Protein AF-A0A0C2V9U1-F1 (afdb_monomer)

pLDDT: mean 79.69, std 13.79, range [31.5, 96.44]

Structure (mmCIF, N/CA/C/O backbone):
data_AF-A0A0C2V9U1-F1
#
_entry.id   AF-A0A0C2V9U1-F1
#
loop_
_atom_site.group_PDB
_atom_site.id
_atom_site.type_symbol
_atom_site.label_atom_id
_atom_site.label_alt_id
_atom_site.label_comp_id
_atom_site.label_asym_id
_atom_site.label_entity_id
_atom_site.label_seq_id
_atom_site.pdbx_PDB_ins_code
_atom_site.Cartn_x
_atom_site.Cartn_y
_atom_site.Cartn_z
_atom_site.occupancy
_atom_site.B_iso_or_equiv
_atom_site.auth_seq_id
_atom_site.auth_comp_id
_atom_site.auth_asym_id
_atom_site.auth_atom_id
_atom_site.pdbx_PDB_model_num
ATOM 1 N N . MET A 1 1 ? -14.335 -10.729 71.636 1.00 63.78 1 MET A N 1
ATOM 2 C CA . MET A 1 1 ? -13.124 -9.886 71.523 1.00 63.78 1 MET A CA 1
ATOM 3 C C . MET A 1 1 ? -11.952 -10.689 70.981 1.00 63.78 1 MET A C 1
ATOM 5 O O . MET A 1 1 ? -11.562 -10.421 69.857 1.00 63.78 1 MET A O 1
ATOM 9 N N . GLU A 1 2 ? -11.470 -11.727 71.672 1.00 66.69 2 GLU A N 1
ATOM 10 C CA . GLU A 1 2 ? -10.338 -12.546 71.188 1.00 66.69 2 GLU A CA 1
ATOM 11 C C . GLU A 1 2 ? -10.541 -13.149 69.792 1.00 66.69 2 GLU A C 1
ATOM 13 O O . GLU A 1 2 ? -9.653 -13.034 68.958 1.00 66.69 2 GLU A O 1
ATOM 18 N N . ILE A 1 3 ? -11.723 -13.701 69.491 1.00 70.56 3 ILE A N 1
ATOM 19 C CA . ILE A 1 3 ? -12.042 -14.244 68.154 1.00 70.56 3 ILE A CA 1
ATOM 20 C C . ILE A 1 3 ? -11.925 -13.166 67.065 1.00 70.56 3 ILE A C 1
ATOM 22 O O . ILE A 1 3 ? -11.426 -13.430 65.977 1.00 70.56 3 ILE A O 1
ATOM 26 N N . VAL A 1 4 ? -12.352 -11.936 67.363 1.00 66.56 4 VAL A N 1
ATOM 27 C CA . VAL A 1 4 ? -12.312 -10.810 66.417 1.00 66.56 4 VAL A CA 1
ATOM 28 C C . VAL A 1 4 ? -10.867 -10.363 66.190 1.00 66.56 4 VAL A C 1
ATOM 30 O O . VAL A 1 4 ? -10.462 -10.140 65.056 1.00 66.56 4 VAL A O 1
ATOM 33 N N . ILE A 1 5 ? -10.063 -10.312 67.254 1.00 69.25 5 ILE A N 1
ATOM 34 C CA . ILE A 1 5 ? -8.634 -9.981 67.185 1.00 69.25 5 ILE A CA 1
ATOM 35 C C . ILE A 1 5 ? -7.863 -11.061 66.408 1.00 69.25 5 ILE A C 1
ATOM 37 O O . ILE A 1 5 ? -7.047 -10.741 65.545 1.00 69.25 5 ILE A O 1
ATOM 41 N N . GLN A 1 6 ? -8.154 -12.342 66.654 1.00 74.75 6 GLN A N 1
ATOM 42 C CA . GLN A 1 6 ? -7.582 -13.458 65.896 1.00 74.75 6 GLN A CA 1
ATOM 43 C C . GLN A 1 6 ? -7.988 -13.423 64.420 1.00 74.75 6 GLN A C 1
ATOM 45 O O . GLN A 1 6 ? -7.153 -13.683 63.555 1.00 74.75 6 GLN A O 1
ATOM 50 N N . PHE A 1 7 ? -9.237 -13.055 64.126 1.00 70.56 7 PHE A N 1
ATOM 51 C CA . PHE A 1 7 ? -9.720 -12.887 62.760 1.00 70.56 7 PHE A CA 1
ATOM 52 C C . PHE A 1 7 ? -8.975 -11.763 62.030 1.00 70.56 7 PHE A C 1
ATOM 54 O O . PHE A 1 7 ? -8.457 -11.999 60.941 1.00 70.56 7 PHE A O 1
ATOM 61 N N . VAL A 1 8 ? -8.829 -10.584 62.647 1.00 69.31 8 VAL A N 1
ATOM 62 C CA . VAL A 1 8 ? -8.077 -9.459 62.062 1.00 69.31 8 VAL A CA 1
ATOM 63 C C . VAL A 1 8 ? -6.604 -9.822 61.852 1.00 69.31 8 VAL A C 1
ATOM 65 O O . VAL A 1 8 ? -6.059 -9.559 60.785 1.00 69.31 8 VAL A O 1
ATOM 68 N N . MET A 1 9 ? -5.964 -10.512 62.802 1.00 71.62 9 MET A N 1
ATOM 69 C CA . MET A 1 9 ? -4.588 -11.003 62.636 1.00 71.62 9 MET A CA 1
ATOM 70 C C . MET A 1 9 ? -4.436 -11.981 61.471 1.00 71.62 9 MET A C 1
ATOM 72 O O . MET A 1 9 ? -3.492 -11.886 60.682 1.00 71.62 9 MET A O 1
ATOM 76 N N . PHE A 1 10 ? -5.335 -12.963 61.395 1.00 76.94 10 PHE A N 1
ATOM 77 C CA . PHE A 1 10 ? -5.346 -13.940 60.316 1.00 76.94 10 PHE A CA 1
ATOM 78 C C . PHE A 1 10 ? -5.513 -13.237 58.970 1.00 76.94 10 PHE A C 1
ATOM 80 O O . PHE A 1 10 ? -4.796 -13.542 58.015 1.00 76.94 10 PHE A O 1
ATOM 87 N N . PHE A 1 11 ? -6.414 -12.261 58.913 1.00 71.94 11 PHE A N 1
ATOM 88 C CA . PHE A 1 11 ? -6.698 -11.498 57.714 1.00 71.94 11 PHE A CA 1
ATOM 89 C C . PHE A 1 11 ? -5.514 -10.627 57.294 1.00 71.94 11 PHE A C 1
ATOM 91 O O . PHE A 1 11 ? -5.097 -10.685 56.143 1.00 71.94 11 PHE A O 1
ATOM 98 N N . GLN A 1 12 ? -4.887 -9.915 58.230 1.00 72.31 12 GLN A N 1
ATOM 99 C CA . GLN A 1 12 ? -3.706 -9.090 57.978 1.00 72.31 12 GLN A CA 1
ATOM 100 C C . GLN A 1 12 ? -2.524 -9.926 57.458 1.00 72.31 12 GLN A C 1
ATOM 102 O O . GLN A 1 12 ? -1.892 -9.572 56.461 1.00 72.31 12 GLN A O 1
ATOM 107 N N . LYS A 1 13 ? -2.265 -11.094 58.068 1.00 75.69 13 LYS A N 1
ATOM 108 C CA . LYS A 1 13 ? -1.248 -12.042 57.579 1.00 75.69 13 LYS A CA 1
ATOM 109 C C . LYS A 1 13 ? -1.593 -12.598 56.198 1.00 75.69 13 LYS A C 1
ATOM 111 O O . LYS A 1 13 ? -0.715 -12.678 55.342 1.00 75.69 13 LYS A O 1
ATOM 116 N N . SER A 1 14 ? -2.856 -12.951 55.972 1.00 73.00 14 SER A N 1
ATOM 117 C CA . SER A 1 14 ? -3.330 -13.439 54.673 1.00 73.00 14 SER A CA 1
ATOM 118 C C . SER A 1 14 ? -3.201 -12.362 53.597 1.00 73.00 14 SER A C 1
ATOM 120 O O . SER A 1 14 ? -2.766 -12.655 52.490 1.00 73.00 14 SER A O 1
ATOM 122 N N . MET A 1 15 ? -3.488 -11.102 53.922 1.00 69.25 15 MET A N 1
ATOM 123 C CA . MET A 1 15 ? -3.390 -9.976 52.995 1.00 69.25 15 MET A CA 1
ATOM 124 C C . MET A 1 15 ? -1.954 -9.641 52.611 1.00 69.25 15 MET A C 1
ATOM 126 O O . MET A 1 15 ? -1.697 -9.371 51.439 1.00 69.25 15 MET A O 1
ATOM 130 N N . ASN A 1 16 ? -0.999 -9.765 53.535 1.00 72.25 16 ASN A N 1
ATOM 131 C CA . ASN A 1 16 ? 0.424 -9.636 53.207 1.00 72.25 16 ASN A CA 1
ATOM 132 C C . ASN A 1 16 ? 0.894 -10.667 52.165 1.00 72.25 16 ASN A C 1
ATOM 134 O O . ASN A 1 16 ? 1.880 -10.426 51.475 1.00 72.25 16 ASN A O 1
ATOM 138 N N . LEU A 1 17 ? 0.182 -11.789 52.018 1.00 76.44 17 LEU A N 1
ATOM 139 C CA . LEU A 1 17 ? 0.458 -12.818 51.015 1.00 76.44 17 LEU A CA 1
ATOM 140 C C . LEU A 1 17 ? -0.396 -12.636 49.749 1.00 76.44 17 LEU A C 1
ATOM 142 O O . LEU A 1 17 ? 0.111 -12.736 48.630 1.00 76.44 17 LEU A O 1
ATOM 146 N N . ILE A 1 18 ? -1.684 -12.325 49.914 1.00 79.69 18 ILE A N 1
ATOM 147 C CA . ILE A 1 18 ? -2.640 -12.160 48.815 1.00 79.69 18 ILE A CA 1
ATOM 148 C C . ILE A 1 18 ? -2.317 -10.910 47.998 1.00 79.69 18 ILE A C 1
ATOM 150 O O . ILE A 1 18 ? -2.372 -10.982 46.777 1.00 79.69 18 ILE A O 1
ATOM 154 N N . ILE A 1 19 ? -1.951 -9.783 48.616 1.00 77.75 19 ILE A N 1
ATOM 155 C CA . ILE A 1 19 ? -1.709 -8.526 47.894 1.00 77.75 19 ILE A CA 1
ATOM 156 C C . ILE A 1 19 ? -0.544 -8.661 46.892 1.00 77.75 19 ILE A C 1
ATOM 158 O O . ILE A 1 19 ? -0.760 -8.356 45.717 1.00 77.75 19 ILE A O 1
ATOM 162 N N . PRO A 1 20 ? 0.653 -9.169 47.250 1.00 80.19 20 PRO A N 1
ATOM 163 C CA . PRO A 1 20 ? 1.725 -9.394 46.276 1.00 80.19 20 PRO A CA 1
ATOM 164 C C . PRO A 1 20 ? 1.324 -10.342 45.142 1.00 80.19 20 PRO A C 1
ATOM 166 O O . PRO A 1 20 ? 1.526 -10.012 43.972 1.00 80.19 20 PRO A O 1
ATOM 169 N N . LEU A 1 21 ? 0.683 -11.473 45.471 1.00 79.25 21 LEU A N 1
ATOM 170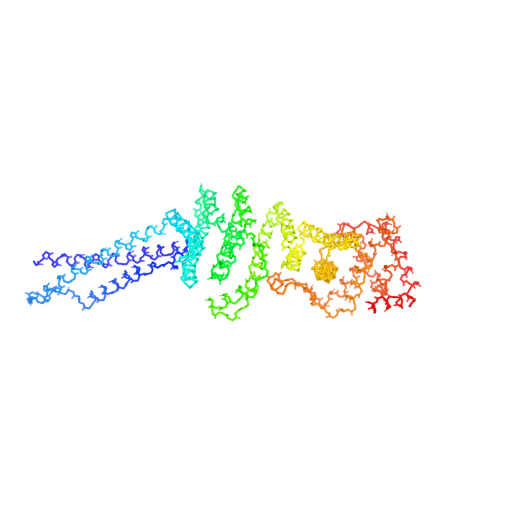 C CA . LEU A 1 21 ? 0.164 -12.419 44.477 1.00 79.25 21 LEU A CA 1
ATOM 171 C C . LEU A 1 21 ? -0.839 -11.729 43.543 1.00 79.25 21 LEU A C 1
ATOM 173 O O . LEU A 1 21 ? -0.825 -11.930 42.327 1.00 79.25 21 LEU A O 1
ATOM 177 N N . SER A 1 22 ? -1.678 -10.868 44.117 1.00 79.38 22 SER A N 1
ATOM 178 C CA . SER A 1 22 ? -2.694 -10.131 43.394 1.00 79.38 22 SER A CA 1
ATOM 179 C C . SER A 1 22 ? -2.053 -9.192 42.358 1.00 79.38 22 SER A C 1
ATOM 181 O O . SER A 1 22 ? -2.390 -9.228 41.169 1.00 79.38 22 SER A O 1
ATOM 183 N N . PHE A 1 23 ? -1.016 -8.452 42.760 1.00 79.44 23 PHE A N 1
ATOM 184 C CA . PHE A 1 23 ? -0.235 -7.614 41.858 1.00 79.44 23 PHE A CA 1
ATOM 185 C C . PHE A 1 23 ? 0.485 -8.426 40.780 1.00 79.44 23 PHE A C 1
ATOM 187 O O . PHE A 1 23 ? 0.532 -7.978 39.636 1.00 79.44 23 PHE A O 1
ATOM 194 N N . THR A 1 24 ? 0.998 -9.622 41.088 1.00 83.12 24 THR A N 1
ATOM 195 C CA . THR A 1 24 ? 1.617 -10.503 40.082 1.00 83.12 24 THR A CA 1
ATOM 196 C C . THR A 1 24 ? 0.610 -10.957 39.027 1.00 83.12 24 THR A C 1
ATOM 198 O O . THR A 1 24 ? 0.880 -10.824 37.834 1.00 83.12 24 THR A O 1
ATOM 201 N N . ILE A 1 25 ? -0.570 -11.438 39.438 1.00 78.88 25 ILE A N 1
ATOM 202 C CA . ILE A 1 25 ? -1.633 -11.846 38.503 1.00 78.88 25 ILE A CA 1
ATOM 203 C C . ILE A 1 25 ? -2.106 -10.640 37.687 1.00 78.88 25 ILE A C 1
ATOM 205 O O . ILE A 1 25 ? -2.323 -10.755 36.481 1.00 78.88 25 ILE A O 1
ATOM 209 N N . TYR A 1 26 ? -2.229 -9.472 38.322 1.00 79.06 26 TYR A N 1
ATOM 210 C CA . TYR A 1 26 ? -2.585 -8.232 37.643 1.00 79.06 26 TYR A CA 1
ATOM 211 C C . TYR A 1 26 ? -1.542 -7.838 36.592 1.00 79.06 26 TYR A C 1
ATOM 213 O O . TYR A 1 26 ? -1.910 -7.567 35.456 1.00 79.06 26 TYR A O 1
ATOM 221 N N . LEU A 1 27 ? -0.249 -7.851 36.931 1.00 81.25 27 LEU A N 1
ATOM 222 C CA . LEU A 1 27 ? 0.852 -7.556 36.006 1.00 81.25 27 LEU A CA 1
ATOM 223 C C . LEU A 1 27 ? 0.894 -8.541 34.839 1.00 81.25 27 LEU A C 1
ATOM 225 O O . LEU A 1 27 ? 1.052 -8.122 33.692 1.00 81.25 27 LEU A O 1
ATOM 229 N N . PHE A 1 28 ? 0.727 -9.833 35.122 1.00 82.62 28 PHE A N 1
ATOM 230 C CA . PHE A 1 28 ? 0.660 -10.867 34.096 1.00 82.62 28 PHE A CA 1
ATOM 231 C C . PHE A 1 28 ? -0.512 -10.620 33.146 1.00 82.62 28 PHE A C 1
ATOM 233 O O . PHE A 1 28 ? -0.322 -10.524 31.938 1.00 82.62 28 PHE A O 1
ATOM 240 N N . ALA A 1 29 ? -1.716 -10.436 33.682 1.00 77.88 29 ALA A N 1
ATOM 241 C CA . ALA A 1 29 ? -2.892 -10.198 32.865 1.00 77.88 29 ALA A CA 1
ATOM 242 C C . ALA A 1 29 ? -2.839 -8.861 32.124 1.00 77.88 29 ALA A C 1
ATOM 244 O O . ALA A 1 29 ? -3.284 -8.786 30.987 1.00 77.88 29 ALA A O 1
ATOM 245 N N . TYR A 1 30 ? -2.264 -7.819 32.723 1.00 78.94 30 TYR A N 1
ATOM 246 C CA . TYR A 1 30 ? -2.006 -6.548 32.055 1.00 78.94 30 TYR A CA 1
ATOM 247 C C . TYR A 1 30 ? -1.065 -6.739 30.859 1.00 78.94 30 TYR A C 1
ATOM 249 O O . TYR A 1 30 ? -1.326 -6.210 29.777 1.00 78.94 30 TYR A O 1
ATOM 257 N N . LYS A 1 31 ? 0.005 -7.526 31.033 1.00 82.69 31 LYS A N 1
ATOM 258 C CA . LYS A 1 31 ? 0.944 -7.869 29.961 1.00 82.69 31 LYS A CA 1
ATOM 259 C C . LYS A 1 31 ? 0.257 -8.673 28.855 1.00 82.69 31 LYS A C 1
ATOM 261 O O . LYS A 1 31 ? 0.364 -8.291 27.696 1.00 82.69 31 LYS A O 1
ATOM 266 N N . GLU A 1 32 ? -0.507 -9.706 29.202 1.00 81.00 32 GLU A N 1
ATOM 267 C CA . GLU A 1 32 ? -1.259 -10.503 28.223 1.00 81.00 32 GLU A CA 1
ATOM 268 C C . GLU A 1 32 ? -2.327 -9.673 27.498 1.00 81.00 32 GLU A C 1
ATOM 270 O O . GLU A 1 32 ? -2.452 -9.746 26.282 1.00 81.00 32 GLU A O 1
ATOM 275 N N . GLN A 1 33 ? -3.062 -8.804 28.195 1.00 79.25 33 GLN A N 1
ATOM 276 C CA . GLN A 1 33 ? -4.036 -7.908 27.561 1.00 79.25 33 GLN A CA 1
ATOM 277 C C . GLN A 1 33 ? -3.377 -6.928 26.596 1.00 79.25 33 GLN A C 1
ATOM 279 O O . GLN A 1 33 ? -3.909 -6.681 25.513 1.00 79.25 33 GLN A O 1
ATOM 284 N N . LYS A 1 34 ? -2.218 -6.379 26.970 1.00 80.38 34 LYS A N 1
ATOM 285 C CA . LYS A 1 34 ? -1.423 -5.513 26.098 1.00 80.38 34 LYS A CA 1
ATOM 286 C C . LYS A 1 34 ? -0.965 -6.254 24.84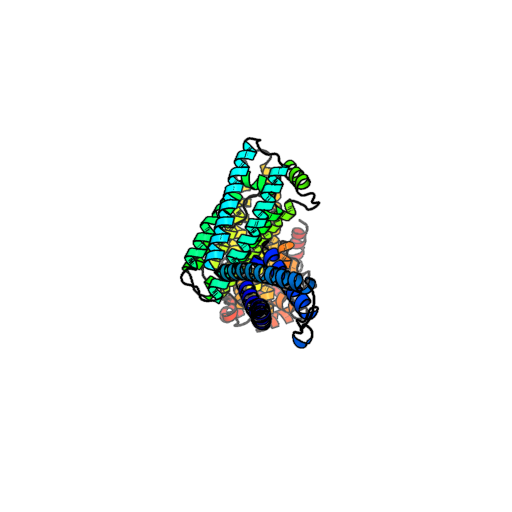4 1.00 80.38 34 LYS A C 1
ATOM 288 O O . LYS A 1 34 ? -1.008 -5.668 23.763 1.00 80.38 34 LYS A O 1
ATOM 293 N N . ASP A 1 35 ? -0.583 -7.517 24.992 1.00 78.75 35 ASP A N 1
ATOM 294 C CA . ASP A 1 35 ? -0.172 -8.383 23.889 1.00 78.75 35 ASP A CA 1
ATOM 295 C C . ASP A 1 35 ? -1.348 -8.810 22.992 1.00 78.75 35 ASP A C 1
ATOM 297 O O . ASP A 1 35 ? -1.164 -8.968 21.785 1.00 78.75 35 ASP A O 1
ATOM 301 N N . ILE A 1 36 ? -2.553 -8.970 23.552 1.00 79.31 36 ILE A N 1
ATOM 302 C CA . ILE A 1 36 ? -3.771 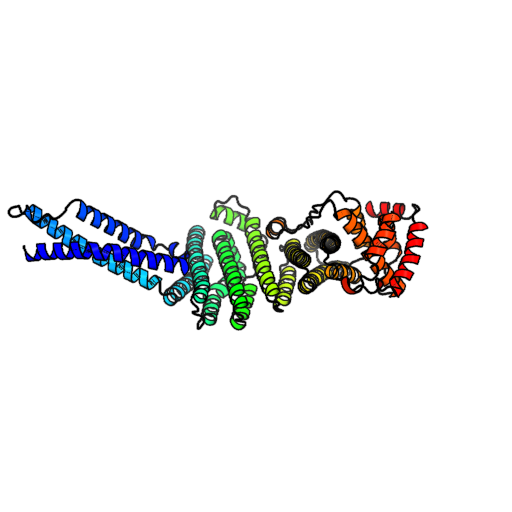-9.338 22.814 1.00 79.31 36 ILE A CA 1
ATOM 303 C C . ILE A 1 36 ? -4.352 -8.134 22.063 1.00 79.31 36 ILE A C 1
ATOM 305 O O . ILE A 1 36 ? -4.611 -8.228 20.862 1.00 79.31 36 ILE A O 1
ATOM 309 N N . ALA A 1 37 ? -4.606 -7.027 22.767 1.00 77.81 37 ALA A N 1
ATOM 310 C CA . ALA A 1 37 ? -5.172 -5.805 22.205 1.00 77.81 37 ALA A CA 1
ATOM 311 C C . ALA A 1 37 ? -4.928 -4.589 23.112 1.00 77.81 37 ALA A C 1
ATOM 313 O O . ALA A 1 37 ? -5.739 -4.255 23.979 1.00 77.81 37 ALA A O 1
ATOM 314 N N . TYR A 1 38 ? -3.842 -3.857 22.858 1.00 77.38 38 TYR A N 1
ATOM 315 C CA . TYR A 1 38 ? -3.525 -2.614 23.567 1.00 77.38 38 TYR A CA 1
ATOM 316 C C . TYR A 1 38 ? -4.658 -1.571 23.521 1.00 77.38 38 TYR A C 1
ATOM 318 O O . TYR A 1 38 ? -4.846 -0.809 24.471 1.00 77.38 38 TYR A O 1
ATOM 326 N N . SER A 1 39 ? -5.465 -1.540 22.458 1.00 76.50 39 SER A N 1
ATOM 327 C CA . SER A 1 39 ? -6.577 -0.589 22.349 1.00 76.50 39 SER A CA 1
ATOM 328 C C . SER A 1 39 ? -7.710 -0.850 23.352 1.00 76.50 39 SER A C 1
ATOM 330 O O . SER A 1 39 ? -8.517 0.054 23.573 1.00 76.50 39 SER A O 1
ATOM 332 N N . LEU A 1 40 ? -7.742 -2.005 24.038 1.00 75.06 40 LEU A N 1
ATOM 333 C CA . LEU A 1 40 ? -8.656 -2.245 25.166 1.00 75.06 40 LEU A CA 1
ATOM 334 C C . LEU A 1 40 ? -8.456 -1.215 26.287 1.00 75.06 40 LEU A C 1
ATOM 336 O O . LEU A 1 40 ? -9.429 -0.784 26.904 1.00 75.06 40 LEU A O 1
ATOM 340 N N . PHE A 1 41 ? -7.224 -0.736 26.492 1.00 66.25 41 PHE A N 1
ATOM 341 C CA . PHE A 1 41 ? -6.931 0.294 27.491 1.00 66.25 41 PHE A CA 1
ATOM 342 C C . PHE A 1 41 ? -7.514 1.665 27.132 1.00 66.25 41 PHE A C 1
ATOM 344 O O . PHE A 1 41 ? -7.730 2.485 28.013 1.00 66.25 41 PHE A O 1
ATOM 351 N N . LYS A 1 42 ? -7.852 1.928 25.863 1.00 66.75 42 LYS A N 1
ATOM 352 C CA . LYS A 1 42 ? -8.522 3.183 25.478 1.00 66.75 42 LYS A CA 1
ATOM 353 C C . LYS A 1 42 ? -9.986 3.239 25.946 1.00 66.75 42 LYS A C 1
ATOM 355 O O . LYS A 1 42 ? -10.606 4.302 25.883 1.00 66.75 42 LYS A O 1
ATOM 360 N N . GLN A 1 43 ? -10.566 2.119 26.387 1.00 68.25 43 GLN A N 1
ATOM 361 C CA . GLN A 1 43 ? -11.918 2.080 26.949 1.00 68.25 43 GLN A CA 1
ATOM 362 C C . GLN A 1 43 ? -11.920 2.592 28.404 1.00 68.25 43 GLN A C 1
ATOM 364 O O . GLN A 1 43 ? -10.898 2.575 29.083 1.00 68.25 43 GLN A O 1
ATOM 369 N N . LYS A 1 44 ? -13.076 3.049 28.918 1.00 59.75 44 LYS A N 1
ATOM 370 C CA . LYS A 1 44 ? -13.247 3.646 30.272 1.00 59.75 44 LYS A CA 1
ATOM 371 C C . LYS A 1 44 ? -13.026 2.668 31.452 1.00 59.75 44 LYS A C 1
ATOM 373 O O . LYS A 1 44 ? -13.583 2.844 32.530 1.00 59.75 44 LYS A O 1
ATOM 378 N N . ILE A 1 45 ? -12.215 1.636 31.265 1.00 59.59 45 ILE A N 1
ATOM 379 C CA . ILE A 1 45 ? -11.974 0.537 32.203 1.00 59.59 45 ILE A CA 1
ATOM 380 C C . ILE A 1 45 ? -10.945 0.938 33.285 1.00 59.59 45 ILE A C 1
ATOM 382 O O . ILE A 1 45 ? -10.855 0.306 34.335 1.00 59.59 45 ILE A O 1
ATOM 386 N N . HIS A 1 46 ? -10.238 2.060 33.102 1.00 63.38 46 HIS A N 1
ATOM 387 C CA . HIS A 1 46 ? -9.247 2.563 34.056 1.00 63.38 46 HIS A CA 1
ATOM 388 C C . HIS A 1 46 ? -9.772 2.781 35.480 1.00 63.38 46 HIS A C 1
ATOM 390 O O . HIS A 1 46 ? -8.989 2.621 36.409 1.00 63.38 46 HIS A O 1
ATOM 396 N N . ILE A 1 47 ? -11.056 3.104 35.677 1.00 69.50 47 ILE A N 1
ATOM 397 C CA . ILE A 1 47 ? -11.610 3.464 36.998 1.00 69.50 47 ILE A CA 1
ATOM 398 C C . ILE A 1 47 ? -11.602 2.274 37.969 1.00 69.50 47 ILE A C 1
ATOM 400 O O . ILE A 1 47 ? -11.244 2.437 39.130 1.00 69.50 47 ILE A O 1
ATOM 404 N N . LEU A 1 48 ? -11.940 1.068 37.503 1.00 73.19 48 LEU A N 1
ATOM 405 C CA . LEU A 1 48 ? -11.946 -0.130 38.353 1.00 73.19 48 LEU A CA 1
ATOM 406 C C . LEU A 1 48 ? -10.530 -0.516 38.795 1.00 73.19 48 LEU A C 1
ATOM 408 O O . LEU A 1 48 ? -10.316 -0.838 39.960 1.00 73.19 48 LEU A O 1
ATOM 412 N N . TYR A 1 49 ? -9.555 -0.437 37.885 1.00 74.00 49 TYR A N 1
ATOM 413 C CA . TYR A 1 49 ? -8.166 -0.782 38.191 1.00 74.00 49 TYR A CA 1
ATOM 414 C C . TYR A 1 49 ? -7.463 0.287 39.026 1.00 74.00 49 TYR A C 1
ATOM 416 O O . TYR A 1 49 ? -6.778 -0.050 39.985 1.00 74.00 49 TYR A O 1
ATOM 424 N N . THR A 1 50 ? -7.665 1.572 38.714 1.00 75.69 50 THR A N 1
ATOM 425 C CA . THR A 1 50 ? -7.159 2.663 39.565 1.00 75.69 50 THR A CA 1
ATOM 426 C C . THR A 1 50 ? -7.796 2.624 40.945 1.00 75.69 50 THR A C 1
ATOM 428 O O . THR A 1 50 ? -7.077 2.768 41.926 1.00 75.69 50 THR A O 1
ATOM 431 N N . GLY A 1 51 ? -9.097 2.334 41.038 1.00 76.56 51 GLY A N 1
ATOM 432 C CA . GLY A 1 51 ? -9.781 2.096 42.307 1.00 76.56 51 GLY A CA 1
ATOM 433 C C . GLY A 1 51 ? -9.168 0.935 43.090 1.00 76.56 51 GLY A C 1
ATOM 434 O O . GLY A 1 51 ? -8.824 1.107 44.253 1.00 76.56 51 GLY A O 1
ATOM 435 N N . PHE A 1 52 ? -8.946 -0.217 42.450 1.00 80.44 52 PHE A N 1
ATOM 436 C CA . PHE A 1 52 ? -8.297 -1.365 43.089 1.00 80.44 52 PHE A CA 1
ATOM 437 C C . PHE A 1 52 ? -6.885 -1.033 43.599 1.00 80.44 52 PHE A C 1
ATOM 439 O O . PHE A 1 52 ? -6.565 -1.345 44.745 1.00 80.44 52 PHE A O 1
ATOM 446 N N . VAL A 1 53 ? -6.055 -0.362 42.793 1.00 81.12 53 VAL A N 1
ATOM 447 C CA . VAL A 1 53 ? -4.688 0.023 43.187 1.00 81.12 53 VAL A CA 1
ATOM 448 C C . VAL A 1 53 ? -4.701 1.046 44.324 1.00 81.12 53 VAL A C 1
ATOM 450 O O . VAL A 1 53 ? -3.981 0.862 45.302 1.00 81.12 53 VAL A O 1
ATOM 453 N N . LEU A 1 54 ? -5.534 2.089 44.236 1.00 81.62 54 LEU A N 1
ATOM 454 C CA . LEU A 1 54 ? -5.654 3.120 45.273 1.00 81.62 54 LEU A CA 1
ATOM 455 C C . LEU A 1 54 ? -6.127 2.531 46.600 1.00 81.62 54 LEU A C 1
ATOM 457 O O . LEU A 1 54 ? -5.559 2.842 47.640 1.00 81.62 54 LEU A O 1
ATOM 461 N N . ILE A 1 55 ? -7.131 1.656 46.564 1.00 78.88 55 ILE A N 1
ATOM 462 C CA . ILE A 1 55 ? -7.695 1.044 47.770 1.00 78.88 55 ILE A CA 1
ATOM 463 C C . ILE A 1 55 ? -6.712 0.026 48.360 1.00 78.88 55 ILE A C 1
ATOM 465 O O . ILE A 1 55 ? -6.574 -0.035 49.575 1.00 78.88 55 ILE A O 1
ATOM 469 N N . SER A 1 56 ? -5.946 -0.688 47.528 1.00 81.19 56 SER A N 1
ATOM 470 C CA . SER A 1 56 ? -4.856 -1.562 47.993 1.00 81.19 56 SER A CA 1
ATOM 471 C C . SER A 1 56 ? -3.700 -0.783 48.629 1.00 81.19 56 SER A C 1
ATOM 473 O O . SER A 1 56 ? -3.162 -1.211 49.647 1.00 81.19 56 SER A O 1
ATOM 475 N N . LEU A 1 57 ? -3.325 0.370 48.063 1.00 81.31 57 LEU A N 1
ATOM 476 C CA . LEU A 1 57 ? -2.307 1.259 48.636 1.00 81.31 57 LEU A CA 1
ATOM 477 C C . LEU A 1 57 ? -2.773 1.862 49.959 1.00 81.31 57 LEU A C 1
ATOM 479 O O . LEU A 1 57 ? -2.040 1.809 50.940 1.00 81.31 57 LEU A O 1
ATOM 483 N N . LEU A 1 58 ? -4.001 2.384 49.999 1.00 79.00 58 LEU A N 1
ATOM 484 C CA . LEU A 1 58 ? -4.604 2.933 51.211 1.00 79.00 58 LEU A CA 1
ATOM 485 C C . LEU A 1 58 ? -4.655 1.863 52.308 1.00 79.00 58 LEU A C 1
ATOM 487 O O . LEU A 1 58 ? -4.245 2.108 53.441 1.00 79.00 58 LEU A O 1
ATOM 491 N N . PHE A 1 59 ? -5.044 0.643 51.947 1.00 75.88 59 PHE A N 1
ATOM 492 C CA . PHE A 1 59 ? -5.045 -0.494 52.855 1.00 75.88 59 PHE A CA 1
ATOM 493 C C . PHE A 1 59 ? -3.648 -0.837 53.398 1.00 75.88 59 PHE A C 1
ATOM 495 O O . PHE A 1 59 ? -3.483 -1.010 54.606 1.00 75.88 59 PHE A O 1
ATOM 502 N N . LEU A 1 60 ? -2.622 -0.879 52.542 1.00 76.62 60 LEU A N 1
ATOM 503 C CA . LEU A 1 60 ? -1.231 -1.069 52.969 1.00 76.62 60 LEU A CA 1
ATOM 504 C C . LEU A 1 60 ? -0.769 0.048 53.911 1.00 76.62 60 LEU A C 1
ATOM 506 O O . LEU A 1 60 ? -0.168 -0.238 54.942 1.00 76.62 60 LEU A O 1
ATOM 510 N N . THR A 1 61 ? -1.085 1.310 53.604 1.00 79.38 61 THR A N 1
ATOM 511 C CA . THR A 1 61 ? -0.702 2.441 54.463 1.00 79.38 61 THR A CA 1
ATOM 512 C C . THR A 1 61 ? -1.359 2.376 55.837 1.00 79.38 61 THR A C 1
ATOM 514 O O . THR A 1 61 ? -0.673 2.591 56.830 1.00 79.38 61 THR A O 1
ATOM 517 N N . ILE A 1 62 ? -2.643 2.004 55.923 1.00 74.88 62 ILE A N 1
ATOM 518 C CA . ILE A 1 62 ? -3.330 1.820 57.210 1.00 74.88 62 ILE A CA 1
ATOM 519 C C . ILE A 1 62 ? -2.653 0.712 58.019 1.00 74.88 62 ILE A C 1
ATOM 521 O O . ILE A 1 62 ? -2.379 0.907 59.198 1.00 74.88 62 ILE A O 1
ATOM 525 N N . ASN A 1 63 ? -2.317 -0.414 57.385 1.00 71.12 63 ASN A N 1
ATOM 526 C CA . ASN A 1 63 ? -1.649 -1.528 58.060 1.00 71.12 63 ASN A CA 1
ATOM 527 C C . ASN A 1 63 ? -0.232 -1.194 58.551 1.00 71.12 63 ASN A C 1
ATOM 529 O O . ASN A 1 63 ? 0.197 -1.734 59.566 1.00 71.12 63 ASN A O 1
ATOM 533 N N . ILE A 1 64 ? 0.493 -0.320 57.844 1.00 76.19 64 ILE A N 1
ATOM 534 C CA . ILE A 1 64 ? 1.833 0.134 58.247 1.00 76.19 64 ILE A CA 1
ATOM 535 C C . ILE A 1 64 ? 1.752 1.170 59.376 1.00 76.19 64 ILE A C 1
ATOM 537 O O . ILE A 1 64 ? 2.564 1.124 60.295 1.00 76.19 64 ILE A O 1
ATOM 541 N N . ILE A 1 65 ? 0.801 2.109 59.306 1.00 74.75 65 ILE A N 1
ATOM 542 C CA . ILE A 1 65 ? 0.658 3.212 60.275 1.00 74.75 65 ILE A CA 1
ATOM 543 C C . ILE A 1 65 ? 0.043 2.726 61.592 1.00 74.75 65 ILE A C 1
ATOM 545 O O . ILE A 1 65 ? 0.425 3.203 62.658 1.00 74.75 65 ILE A O 1
ATOM 549 N N . PHE A 1 66 ? -0.875 1.761 61.527 1.00 70.69 66 PHE A N 1
ATOM 550 C CA . PHE A 1 66 ? -1.532 1.165 62.688 1.00 70.69 66 PHE A CA 1
ATOM 551 C C . PHE A 1 66 ? -1.136 -0.310 62.834 1.00 70.69 66 PHE A C 1
ATOM 553 O O . PHE A 1 66 ? -1.977 -1.195 62.651 1.00 70.69 66 PHE A O 1
ATOM 560 N N . PRO A 1 67 ? 0.135 -0.616 63.159 1.00 65.88 67 PRO A N 1
ATOM 561 C CA . PRO A 1 67 ? 0.521 -1.983 63.449 1.00 65.88 67 PRO A CA 1
ATOM 562 C C . PRO A 1 67 ? -0.208 -2.415 64.724 1.00 65.88 67 PRO A C 1
ATOM 564 O O . PRO A 1 67 ? -0.011 -1.841 65.797 1.00 65.88 67 PRO A O 1
ATOM 567 N N . ILE A 1 68 ? -1.083 -3.413 64.608 1.00 62.31 68 ILE A N 1
ATOM 568 C CA . ILE A 1 68 ? -1.796 -3.991 65.749 1.00 62.31 68 ILE A CA 1
ATOM 569 C C . ILE A 1 68 ? -0.760 -4.731 66.601 1.00 62.31 68 ILE A C 1
ATOM 571 O O . ILE A 1 68 ? -0.433 -5.889 66.345 1.00 62.31 68 ILE A O 1
ATOM 575 N N . ASN A 1 69 ? -0.193 -4.037 67.587 1.00 57.69 69 ASN A N 1
ATOM 576 C CA . ASN A 1 69 ? 0.808 -4.595 68.485 1.00 57.69 69 ASN A CA 1
ATOM 577 C C . ASN A 1 69 ? 0.104 -5.144 69.733 1.00 57.69 69 ASN A C 1
ATOM 579 O O . ASN A 1 69 ? -0.324 -4.404 70.615 1.00 57.69 69 ASN A O 1
ATOM 583 N N . ILE A 1 70 ? -0.077 -6.462 69.764 1.00 53.34 70 ILE A N 1
ATOM 584 C CA . ILE A 1 70 ? -0.961 -7.157 70.716 1.00 53.34 70 ILE A CA 1
ATOM 585 C C . ILE A 1 70 ? -0.366 -7.214 72.126 1.00 53.34 70 ILE A C 1
ATOM 587 O O . ILE A 1 70 ? -1.100 -7.316 73.108 1.00 53.34 70 ILE A O 1
ATOM 591 N N . GLU A 1 71 ? 0.953 -7.087 72.254 1.00 52.25 71 GLU A N 1
ATOM 592 C CA . GLU A 1 71 ? 1.620 -7.182 73.553 1.00 52.25 71 GLU A CA 1
ATOM 593 C C . GLU A 1 71 ? 1.378 -5.965 74.461 1.00 52.25 71 GLU A C 1
ATOM 595 O O . GLU A 1 71 ? 1.483 -6.102 75.678 1.00 52.25 71 GLU A O 1
ATOM 600 N N . SER A 1 72 ? 0.964 -4.808 73.924 1.00 49.94 72 SER A N 1
ATOM 601 C CA . SER A 1 72 ? 0.725 -3.592 74.721 1.00 49.94 72 SER A CA 1
ATOM 602 C C . SER A 1 72 ? -0.745 -3.320 75.077 1.00 49.94 72 SER A C 1
ATOM 604 O O . SER A 1 72 ? -1.019 -2.391 75.834 1.00 49.94 72 SER A O 1
ATOM 606 N N . GLN A 1 73 ? -1.703 -4.125 74.598 1.00 51.62 73 GLN A N 1
ATOM 607 C CA . GLN A 1 73 ? -3.146 -3.844 74.732 1.00 51.62 73 GLN A CA 1
ATOM 608 C C . GLN A 1 73 ? -3.900 -4.763 75.708 1.00 51.62 73 GLN A C 1
ATOM 610 O O . GLN A 1 73 ? -5.111 -4.946 75.592 1.00 51.62 73 GLN A O 1
ATOM 615 N N . LYS A 1 74 ? -3.234 -5.293 76.744 1.00 48.62 74 LYS A N 1
ATOM 616 C CA . LYS A 1 74 ? -3.936 -5.976 77.855 1.00 48.62 74 LYS A CA 1
ATOM 617 C C . LYS A 1 74 ? -4.820 -5.049 78.706 1.00 48.62 74 LYS A C 1
ATOM 619 O O . LYS A 1 74 ? -5.554 -5.533 79.561 1.00 48.62 74 LYS A O 1
ATOM 624 N N . GLY A 1 75 ? -4.831 -3.746 78.432 1.00 58.09 75 GLY A N 1
ATOM 625 C CA . GLY A 1 75 ? -5.883 -2.854 78.906 1.00 58.09 75 GLY A CA 1
ATOM 626 C C . GLY A 1 75 ? -5.988 -1.609 78.040 1.00 58.09 75 GLY A C 1
ATOM 627 O O . GLY A 1 75 ? -5.137 -0.743 78.151 1.00 58.09 75 GLY A O 1
ATOM 628 N N . THR A 1 76 ? -7.001 -1.503 77.177 1.00 48.84 76 THR A N 1
ATOM 629 C CA . THR A 1 76 ? -7.463 -0.206 76.640 1.00 48.84 76 THR A CA 1
ATOM 630 C C . THR A 1 76 ? -8.856 -0.287 75.996 1.00 48.84 76 THR A C 1
ATOM 632 O O . THR A 1 76 ? -9.082 -1.024 75.042 1.00 48.84 76 THR A O 1
ATOM 635 N N . ASN A 1 77 ? -9.757 0.530 76.554 1.00 58.91 77 ASN A N 1
ATOM 636 C CA . ASN A 1 77 ? -10.742 1.450 75.959 1.00 58.91 77 ASN A CA 1
ATOM 637 C C . ASN A 1 77 ? -11.533 1.075 74.687 1.00 58.91 77 ASN A C 1
ATOM 639 O O . ASN A 1 77 ? -10.986 0.632 73.682 1.00 58.91 77 ASN A O 1
ATOM 643 N N . ASN A 1 78 ? -12.821 1.452 74.698 1.00 56.38 78 ASN A N 1
ATOM 644 C CA . ASN A 1 78 ? -13.791 1.378 73.589 1.00 56.38 78 ASN A CA 1
ATOM 645 C C . ASN A 1 78 ? -13.294 1.939 72.236 1.00 56.38 78 ASN A C 1
ATOM 647 O O . ASN A 1 78 ? -13.801 1.536 71.192 1.00 56.38 78 ASN A O 1
ATOM 651 N N . GLU A 1 79 ? -12.305 2.838 72.224 1.00 56.78 79 GLU A N 1
ATOM 652 C CA . GLU A 1 79 ? -11.726 3.408 70.995 1.00 56.78 79 GLU A CA 1
ATOM 653 C C . GLU A 1 79 ? -11.000 2.360 70.131 1.00 56.78 79 GLU A C 1
ATOM 655 O O . GLU A 1 79 ? -11.057 2.429 68.902 1.00 56.78 79 GLU A O 1
ATOM 660 N N . SER A 1 80 ? -10.399 1.335 70.749 1.00 65.44 80 SER A N 1
ATOM 661 C CA . SER A 1 80 ? -9.752 0.223 70.033 1.00 65.44 80 SER A CA 1
ATOM 662 C C . SER A 1 80 ? -10.769 -0.655 69.287 1.00 65.44 80 SER A C 1
ATOM 664 O O . SER A 1 80 ? -10.487 -1.170 68.204 1.00 65.44 80 SER A O 1
ATOM 666 N N . PHE A 1 81 ? -11.992 -0.763 69.817 1.00 69.00 81 PHE A N 1
ATOM 667 C CA . PHE A 1 81 ? -13.061 -1.582 69.249 1.00 69.00 81 PHE A CA 1
ATOM 668 C C . PHE A 1 81 ? -13.659 -0.967 67.976 1.00 69.00 81 PHE A C 1
ATOM 670 O O . PHE A 1 81 ? -13.874 -1.676 66.991 1.00 69.00 81 PHE A O 1
ATOM 677 N N . CYS A 1 82 ? -13.865 0.355 67.953 1.00 73.00 82 CYS A N 1
ATOM 678 C CA . CYS A 1 82 ? -14.303 1.063 66.746 1.00 73.00 82 CYS A CA 1
ATOM 679 C C . CYS A 1 82 ? -13.294 0.910 65.599 1.00 73.00 82 CYS A C 1
ATOM 681 O O . CYS A 1 82 ? -13.693 0.684 64.458 1.00 73.00 82 CYS A O 1
ATOM 683 N N . LEU A 1 83 ? -11.994 0.977 65.899 1.00 72.94 83 LEU A N 1
ATOM 684 C CA . LEU A 1 83 ? -10.927 0.846 64.905 1.00 72.94 83 LEU A CA 1
ATOM 685 C C . LEU A 1 83 ? -10.904 -0.567 64.293 1.00 72.94 83 LEU A C 1
ATOM 687 O O . LEU A 1 83 ? -10.838 -0.708 63.073 1.00 72.94 83 LEU A O 1
ATOM 691 N N . ILE A 1 84 ? -11.080 -1.606 65.118 1.00 73.12 84 ILE A N 1
ATOM 692 C CA . ILE A 1 84 ? -11.215 -3.003 64.673 1.00 73.12 84 ILE A CA 1
ATOM 693 C C . ILE A 1 84 ? -12.417 -3.184 63.732 1.00 73.12 84 ILE A C 1
ATOM 695 O O . ILE A 1 84 ? -12.284 -3.811 62.681 1.00 73.12 84 ILE A O 1
ATOM 699 N N . ILE A 1 85 ? -13.582 -2.616 64.067 1.00 78.12 85 ILE A N 1
ATOM 700 C CA . ILE A 1 85 ? -14.775 -2.689 63.204 1.00 78.12 85 ILE A CA 1
ATOM 701 C C . ILE A 1 85 ? -14.524 -1.992 61.863 1.00 78.12 85 ILE A C 1
ATOM 703 O O . ILE A 1 85 ? -14.877 -2.532 60.814 1.00 78.12 85 ILE A O 1
ATOM 707 N N . VAL A 1 86 ? -13.895 -0.814 61.880 1.00 77.62 86 VAL A N 1
ATOM 708 C CA . VAL A 1 86 ? -13.551 -0.076 60.658 1.00 77.62 86 VAL A CA 1
ATOM 709 C C . VAL A 1 86 ? -12.600 -0.887 59.776 1.00 77.62 86 VAL A C 1
ATOM 711 O O . VAL A 1 86 ? -12.827 -0.958 58.569 1.00 77.62 86 VAL A O 1
ATOM 714 N N . MET A 1 87 ? -11.593 -1.555 60.349 1.00 74.56 87 MET A N 1
ATOM 715 C CA . MET A 1 87 ? -10.692 -2.421 59.578 1.00 74.56 87 MET A CA 1
ATOM 716 C C . MET A 1 87 ? -11.434 -3.589 58.929 1.00 74.56 87 MET A C 1
ATOM 718 O O . MET A 1 87 ? -11.269 -3.798 57.733 1.00 74.56 87 MET A O 1
ATOM 722 N N . ILE A 1 88 ? -12.334 -4.259 59.655 1.00 78.69 88 ILE A N 1
ATOM 723 C CA . ILE A 1 88 ? -13.150 -5.350 59.099 1.00 78.69 88 ILE A CA 1
ATOM 724 C C . ILE A 1 88 ? -14.026 -4.855 57.936 1.00 78.69 88 ILE A C 1
ATOM 726 O O . ILE A 1 88 ? -14.162 -5.535 56.920 1.00 78.69 88 ILE A O 1
ATOM 730 N N . ILE A 1 89 ? -14.621 -3.664 58.042 1.00 81.62 89 ILE A N 1
ATOM 731 C CA . ILE A 1 89 ? -15.421 -3.091 56.948 1.00 81.62 89 ILE A CA 1
ATOM 732 C C . ILE A 1 89 ? -14.542 -2.816 55.721 1.00 81.62 89 ILE A C 1
ATOM 734 O O . ILE A 1 89 ? -14.934 -3.142 54.598 1.00 81.62 89 ILE A O 1
ATOM 738 N N . ILE A 1 90 ? -13.353 -2.242 55.923 1.00 78.25 90 ILE A N 1
ATOM 739 C CA . ILE A 1 90 ? -12.394 -1.966 54.845 1.00 78.25 90 ILE A CA 1
ATOM 740 C C . ILE A 1 90 ? -11.909 -3.274 54.201 1.00 78.25 90 ILE A C 1
ATOM 742 O O . ILE A 1 90 ? -11.823 -3.345 52.977 1.00 78.25 90 ILE A O 1
ATOM 746 N N . ASP A 1 91 ? -11.666 -4.314 54.996 1.00 76.25 91 ASP A N 1
ATOM 747 C CA . ASP A 1 91 ? -11.270 -5.656 54.562 1.00 76.25 91 ASP A CA 1
ATOM 748 C C . ASP A 1 91 ? -12.304 -6.278 53.615 1.00 76.25 91 ASP A C 1
ATOM 750 O O . ASP A 1 91 ? -11.979 -6.722 52.508 1.00 76.25 91 ASP A O 1
ATOM 754 N N . PHE A 1 92 ? -13.579 -6.263 54.016 1.00 82.69 92 PHE A N 1
ATOM 755 C CA . PHE A 1 92 ? -14.678 -6.745 53.178 1.00 82.69 92 PHE A CA 1
ATOM 756 C C . PHE A 1 92 ? -14.833 -5.914 51.903 1.00 82.69 92 PHE A C 1
ATOM 758 O O . PHE A 1 92 ? -15.042 -6.475 50.822 1.00 82.69 92 PHE A O 1
ATOM 765 N N . LEU A 1 93 ? -14.703 -4.588 52.008 1.00 81.50 93 LEU A N 1
ATOM 766 C CA . LEU A 1 93 ? -14.770 -3.689 50.859 1.00 81.50 93 LEU A CA 1
ATOM 767 C C . LEU A 1 93 ? -13.635 -3.984 49.866 1.00 81.50 93 LEU A C 1
ATOM 769 O O . LEU A 1 93 ? -13.883 -4.091 48.662 1.00 81.50 93 LEU A O 1
ATOM 773 N N . TRP A 1 94 ? -12.411 -4.187 50.363 1.00 83.19 94 TRP A N 1
ATOM 774 C CA . TRP A 1 94 ? -11.253 -4.547 49.550 1.00 83.19 94 TRP A CA 1
ATOM 775 C C . TRP A 1 94 ? -11.464 -5.887 48.847 1.00 83.19 94 TRP A C 1
ATOM 777 O O . TRP A 1 94 ? -11.296 -5.949 47.631 1.00 83.19 94 TRP A O 1
ATOM 787 N N . ILE A 1 95 ? -11.908 -6.934 49.559 1.00 82.81 95 ILE A N 1
ATOM 788 C CA . ILE A 1 95 ? -12.194 -8.247 48.951 1.00 82.81 95 ILE A CA 1
ATOM 789 C C . ILE A 1 95 ? -13.235 -8.118 47.843 1.00 82.81 95 ILE A C 1
ATOM 791 O O . ILE A 1 95 ? -13.051 -8.684 46.764 1.00 82.81 95 ILE A O 1
ATOM 795 N N . ALA A 1 96 ? -14.319 -7.378 48.084 1.00 84.94 96 ALA A N 1
ATOM 796 C CA . ALA A 1 96 ? -15.362 -7.189 47.085 1.00 84.94 96 ALA A CA 1
ATOM 797 C C . ALA A 1 96 ? -14.793 -6.527 45.820 1.00 84.94 96 ALA A C 1
ATOM 799 O O . ALA A 1 96 ? -14.982 -7.032 44.712 1.00 84.94 96 ALA A O 1
ATOM 800 N N . ILE A 1 97 ? -14.035 -5.438 45.976 1.00 81.94 97 ILE A N 1
ATOM 801 C CA . ILE A 1 97 ? -13.415 -4.720 44.855 1.00 81.94 97 ILE A CA 1
ATOM 802 C C . ILE A 1 97 ? -12.382 -5.592 44.141 1.00 81.94 97 ILE A C 1
ATOM 804 O O . ILE A 1 97 ? -12.380 -5.632 42.911 1.00 81.94 97 ILE A O 1
ATOM 808 N N . ALA A 1 98 ? -11.549 -6.323 44.884 1.00 80.69 98 ALA A N 1
ATOM 809 C CA . ALA A 1 98 ? -10.578 -7.262 44.340 1.00 80.69 98 ALA A CA 1
ATOM 810 C C . ALA A 1 98 ? -11.282 -8.331 43.501 1.00 80.69 98 ALA A C 1
ATOM 812 O O . ALA A 1 98 ? -10.923 -8.543 42.346 1.00 80.69 98 ALA A O 1
ATOM 813 N N . PHE A 1 99 ? -12.341 -8.948 44.027 1.00 85.25 99 PHE A N 1
ATOM 814 C CA . PHE A 1 99 ? -13.127 -9.947 43.310 1.00 85.25 99 PHE A CA 1
ATOM 815 C C . PHE A 1 99 ? -13.720 -9.390 42.009 1.00 85.25 99 PHE A C 1
ATOM 817 O O . PHE A 1 99 ? -13.602 -10.023 40.956 1.00 85.25 99 PHE A O 1
ATOM 824 N N . PHE A 1 100 ? -14.310 -8.190 42.039 1.00 84.06 100 PHE A N 1
ATOM 825 C CA . PHE A 1 100 ? -14.828 -7.546 40.829 1.00 84.06 100 PHE A CA 1
ATOM 826 C C . PHE A 1 100 ? -13.718 -7.201 39.831 1.00 84.06 100 PHE A C 1
ATOM 828 O O . PHE A 1 100 ? -13.877 -7.465 38.636 1.00 84.06 100 PHE A O 1
ATOM 835 N N . ALA A 1 101 ? -12.585 -6.674 40.301 1.00 80.38 101 ALA A N 1
ATOM 836 C CA . ALA A 1 101 ? -11.426 -6.365 39.471 1.00 80.38 101 ALA A CA 1
ATOM 837 C C . ALA A 1 101 ? -10.859 -7.632 38.810 1.00 80.38 101 ALA A C 1
ATOM 839 O O . ALA A 1 101 ? -10.642 -7.637 37.598 1.00 80.38 101 ALA A O 1
ATOM 840 N N . TYR A 1 102 ? -10.715 -8.729 39.562 1.00 80.31 102 TYR A N 1
ATOM 841 C CA . TYR A 1 102 ? -10.266 -10.028 39.054 1.00 80.31 102 TYR A CA 1
ATOM 842 C C . TYR A 1 102 ? -11.225 -10.623 38.048 1.00 80.31 102 TYR A C 1
ATOM 844 O O . TYR A 1 102 ? -10.819 -11.008 36.952 1.00 80.31 102 TYR A O 1
ATOM 852 N N . ARG A 1 103 ? -12.513 -10.670 38.386 1.00 83.94 103 ARG A N 1
ATOM 853 C CA . ARG A 1 103 ? -13.539 -11.175 37.479 1.00 83.94 103 ARG A CA 1
ATOM 854 C C . ARG A 1 103 ? -13.546 -10.374 36.181 1.00 83.94 103 ARG A C 1
ATOM 856 O O . ARG A 1 103 ? -13.690 -10.953 35.105 1.00 83.94 103 ARG A O 1
ATOM 863 N N . HIS A 1 104 ? -13.385 -9.057 36.253 1.00 79.19 104 HIS A N 1
ATOM 864 C CA . HIS A 1 104 ? -13.293 -8.206 35.072 1.00 79.19 104 HIS A CA 1
ATOM 865 C C . HIS A 1 104 ? -12.020 -8.485 34.256 1.00 79.19 104 HIS A C 1
ATOM 867 O O . HIS A 1 104 ? -12.078 -8.627 33.035 1.00 79.19 104 HIS A O 1
ATOM 873 N N . LEU A 1 105 ? -10.877 -8.611 34.924 1.00 77.19 105 LEU A N 1
ATOM 874 C CA . LEU A 1 105 ? -9.571 -8.882 34.326 1.00 77.19 105 LEU A CA 1
ATOM 875 C C . LEU A 1 105 ? -9.511 -10.248 33.622 1.00 77.19 105 LEU A C 1
ATOM 877 O O . LEU A 1 105 ? -9.061 -10.337 32.483 1.00 77.19 105 LEU A O 1
ATOM 881 N N . LEU A 1 106 ? -10.072 -11.293 34.227 1.00 76.69 106 LEU A N 1
ATOM 882 C CA . LEU A 1 106 ? -10.202 -12.606 33.590 1.00 76.69 106 LEU A CA 1
ATOM 883 C C . LEU A 1 106 ? -11.170 -12.571 32.400 1.00 76.69 106 LEU A C 1
ATOM 885 O O . LEU A 1 106 ? -10.898 -13.159 31.355 1.00 76.69 106 LEU A O 1
ATOM 889 N N . ASN A 1 107 ? -12.280 -11.833 32.510 1.00 75.06 107 ASN A N 1
ATOM 890 C CA . ASN A 1 107 ? -13.202 -11.652 31.386 1.00 75.06 107 ASN A CA 1
ATOM 891 C C . ASN A 1 107 ? -12.545 -10.937 30.200 1.00 75.06 107 ASN A C 1
ATOM 893 O O . ASN A 1 107 ? -12.844 -11.271 29.058 1.00 75.06 107 ASN A O 1
ATOM 897 N N . THR A 1 108 ? -11.657 -9.983 30.470 1.00 72.06 108 THR A N 1
ATOM 898 C CA . THR A 1 108 ? -10.923 -9.223 29.449 1.00 72.06 108 THR A CA 1
ATOM 899 C C . THR A 1 108 ? -9.728 -9.986 28.874 1.00 72.06 108 THR A C 1
ATOM 901 O O . THR A 1 108 ? -9.202 -9.568 27.850 1.00 72.06 108 THR A O 1
ATOM 904 N N . LEU A 1 109 ? -9.332 -11.126 29.447 1.00 77.94 109 LEU A N 1
ATOM 905 C CA . LEU A 1 109 ? -8.415 -12.075 28.801 1.00 77.94 109 LEU A CA 1
ATOM 906 C C . LEU A 1 109 ? -9.134 -13.023 27.831 1.00 77.94 109 LEU A C 1
ATOM 908 O O . LEU A 1 109 ? -8.504 -13.609 26.953 1.00 77.94 109 LEU A O 1
ATOM 912 N N . ASN A 1 110 ? -10.457 -13.176 27.950 1.00 82.81 110 ASN A N 1
ATOM 913 C CA . ASN A 1 110 ? -11.216 -14.036 27.051 1.00 82.81 110 ASN A CA 1
ATOM 914 C C . ASN A 1 110 ? -11.370 -13.375 25.672 1.00 82.81 110 ASN A C 1
ATOM 916 O O . ASN A 1 110 ? -12.274 -12.570 25.431 1.00 82.81 110 ASN A O 1
ATOM 920 N N . ILE A 1 111 ? -10.486 -13.772 24.755 1.00 82.75 111 ILE A N 1
ATOM 921 C CA . ILE A 1 111 ? -10.397 -13.264 23.384 1.00 82.75 111 ILE A CA 1
ATOM 922 C C . ILE A 1 111 ? -11.745 -13.354 22.655 1.00 82.75 111 ILE A C 1
ATOM 924 O O . ILE A 1 111 ? -12.166 -12.382 22.031 1.00 82.75 111 ILE A O 1
ATOM 928 N N . TYR A 1 112 ? -12.461 -14.478 22.765 1.00 84.56 112 TYR A N 1
ATOM 929 C CA . TYR A 1 112 ? -13.746 -14.677 22.084 1.00 84.56 112 TYR A CA 1
ATOM 930 C C . TYR A 1 112 ? -14.839 -13.755 22.624 1.00 84.56 112 TYR A C 1
ATOM 932 O O . TYR A 1 112 ? -15.580 -13.140 21.856 1.00 84.56 112 TYR A O 1
ATOM 940 N N . LYS A 1 113 ? -14.924 -13.620 23.952 1.00 86.38 113 LYS A N 1
ATOM 941 C CA . LYS A 1 113 ? -15.906 -12.738 24.593 1.00 86.38 113 LYS A CA 1
ATOM 942 C C . LYS A 1 113 ? -15.650 -11.274 24.238 1.00 86.38 113 LYS A C 1
ATOM 944 O O . LYS A 1 113 ? -16.597 -10.559 23.917 1.00 86.38 113 LYS A O 1
ATOM 949 N N . ASN A 1 114 ? -14.389 -10.845 24.247 1.00 86.00 114 ASN A N 1
ATOM 950 C CA . ASN A 1 114 ? -14.015 -9.494 23.838 1.00 86.00 114 ASN A CA 1
ATOM 951 C C . ASN A 1 114 ? -14.295 -9.244 22.360 1.00 86.00 114 ASN A C 1
ATOM 953 O O . ASN A 1 114 ? -14.809 -8.181 22.018 1.00 86.00 114 ASN A O 1
ATOM 957 N N . PHE A 1 115 ? -13.983 -10.207 21.495 1.00 90.25 115 PHE A N 1
ATOM 958 C CA . PHE A 1 115 ? -14.256 -10.104 20.069 1.00 90.25 115 PHE A CA 1
ATOM 959 C C . PHE A 1 115 ? -15.751 -9.882 19.816 1.00 90.25 115 PHE A C 1
ATOM 961 O O . PHE A 1 115 ? -16.142 -8.842 19.289 1.00 90.25 115 PHE A O 1
ATOM 968 N N . ASN A 1 116 ? -16.599 -10.790 20.307 1.00 91.38 116 ASN A N 1
ATOM 969 C CA . ASN A 1 116 ? -18.050 -10.704 20.129 1.00 91.38 116 ASN A CA 1
ATOM 970 C C . ASN A 1 116 ? -18.647 -9.456 20.796 1.00 91.38 116 ASN A C 1
ATOM 972 O O . ASN A 1 116 ? -19.538 -8.816 20.241 1.00 91.38 116 ASN A O 1
ATOM 976 N N . GLY A 1 117 ? -18.146 -9.077 21.976 1.00 90.25 117 GLY A N 1
ATOM 977 C CA . GLY A 1 117 ? -18.588 -7.876 22.683 1.00 90.25 117 GLY A CA 1
ATOM 978 C C . GLY A 1 117 ? -18.327 -6.597 21.886 1.00 90.25 117 GLY A C 1
ATOM 979 O O . GLY A 1 117 ? -19.237 -5.787 21.715 1.00 90.25 117 GLY A O 1
ATOM 980 N N . ASN A 1 118 ? -17.113 -6.431 21.353 1.00 92.25 118 ASN A N 1
ATOM 981 C CA . ASN A 1 118 ? -16.764 -5.262 20.544 1.00 92.25 118 ASN A CA 1
ATOM 982 C C . ASN A 1 118 ? -17.476 -5.273 19.184 1.00 92.25 118 ASN A C 1
ATOM 984 O O . ASN A 1 118 ? -17.935 -4.223 18.741 1.00 92.25 118 ASN A O 1
ATOM 988 N N . LEU A 1 119 ? -17.653 -6.441 18.563 1.00 93.94 119 LEU A N 1
ATOM 989 C CA . LEU A 1 119 ? -18.403 -6.576 17.314 1.00 93.94 119 LEU A CA 1
ATOM 990 C C . LEU A 1 119 ? -19.873 -6.157 17.481 1.00 93.94 119 LEU A C 1
ATOM 992 O O . LEU A 1 119 ? -20.398 -5.384 16.682 1.00 93.94 119 LEU A O 1
ATOM 996 N N . ASN A 1 120 ? -20.520 -6.597 18.563 1.00 94.56 120 ASN A N 1
ATOM 997 C CA . ASN A 1 120 ? -21.895 -6.211 18.880 1.00 94.56 120 ASN A CA 1
ATOM 998 C C . ASN A 1 120 ? -22.026 -4.709 19.167 1.00 94.56 120 ASN A C 1
ATOM 1000 O O . ASN A 1 120 ? -23.035 -4.102 18.809 1.00 94.56 120 ASN A O 1
ATOM 1004 N N . LEU A 1 121 ? -21.018 -4.097 19.800 1.00 93.69 121 LEU A N 1
ATOM 1005 C CA . LEU A 1 121 ? -20.986 -2.648 20.016 1.00 93.69 121 LEU A CA 1
ATOM 1006 C C . LEU A 1 121 ? -20.866 -1.874 18.701 1.00 93.69 121 LEU A C 1
ATOM 1008 O O . LEU A 1 121 ? -21.579 -0.887 18.531 1.00 93.69 121 LEU A O 1
ATOM 1012 N N . VAL A 1 122 ? -20.007 -2.331 17.784 1.00 94.69 122 VAL A N 1
ATOM 1013 C CA . VAL A 1 122 ? -19.866 -1.755 16.438 1.00 94.69 122 VAL A CA 1
ATOM 1014 C C . VAL A 1 122 ? -21.189 -1.835 15.687 1.00 94.69 122 VAL A C 1
ATOM 1016 O O . VAL A 1 122 ? -21.699 -0.802 15.259 1.00 94.69 122 VAL A O 1
ATOM 1019 N N . LYS A 1 123 ? -21.790 -3.030 15.618 1.00 95.00 123 LYS A N 1
ATOM 1020 C CA . LYS A 1 123 ? -23.082 -3.250 14.959 1.00 95.00 123 LYS A CA 1
ATOM 1021 C C . LYS A 1 123 ? -24.160 -2.313 15.505 1.00 95.00 123 LYS A C 1
ATOM 1023 O O . LYS A 1 123 ? -24.757 -1.549 14.757 1.00 95.00 123 LYS A O 1
ATOM 1028 N N . LYS A 1 124 ? -24.336 -2.302 16.831 1.00 95.69 124 LYS A N 1
ATOM 1029 C CA . LYS A 1 124 ? -25.317 -1.447 17.513 1.00 95.69 124 LYS A CA 1
ATOM 1030 C C . LYS A 1 124 ? -25.123 0.036 17.196 1.00 95.69 124 LYS A C 1
ATOM 1032 O O . LYS A 1 124 ? -26.095 0.785 17.139 1.00 95.69 124 LYS A O 1
ATOM 1037 N N . ASP A 1 125 ? -23.880 0.485 17.062 1.00 94.56 125 ASP A N 1
ATOM 1038 C CA . ASP A 1 125 ? -23.592 1.888 16.791 1.00 94.56 125 ASP A CA 1
ATOM 1039 C C . ASP A 1 125 ? -23.796 2.282 15.341 1.00 94.56 125 ASP A C 1
ATOM 1041 O O . ASP A 1 125 ? -24.299 3.377 15.104 1.00 94.56 125 ASP A O 1
ATOM 1045 N N . LEU A 1 126 ? -23.467 1.400 14.401 1.00 92.44 126 LEU A N 1
ATOM 1046 C CA . LEU A 1 126 ? -23.761 1.601 12.986 1.00 92.44 126 LEU A CA 1
ATOM 1047 C C . LEU A 1 126 ? -25.274 1.612 12.736 1.00 92.44 126 LEU A C 1
ATOM 1049 O O . LEU A 1 126 ? -25.767 2.511 12.056 1.00 92.44 126 LEU A O 1
ATOM 1053 N N . ASP A 1 127 ? -26.023 0.704 13.365 1.00 92.25 127 ASP A N 1
ATOM 1054 C CA . ASP A 1 127 ? -27.491 0.696 13.302 1.00 92.25 127 ASP A CA 1
ATOM 1055 C C . ASP A 1 127 ? -28.075 1.999 13.879 1.00 92.25 127 ASP A C 1
ATOM 1057 O O . ASP A 1 127 ? -28.903 2.658 13.252 1.00 92.25 127 ASP A O 1
ATOM 1061 N N . ALA A 1 128 ? -27.561 2.455 15.027 1.00 92.62 128 ALA A N 1
ATOM 1062 C CA . ALA A 1 128 ? -28.004 3.707 15.638 1.00 92.62 128 ALA A CA 1
ATOM 1063 C C . ALA A 1 128 ? -27.670 4.952 14.793 1.00 92.62 128 ALA A C 1
ATOM 1065 O O . ALA A 1 128 ? -28.391 5.947 14.864 1.00 92.62 128 ALA A O 1
ATOM 1066 N N . ILE A 1 129 ? -26.583 4.927 14.013 1.00 91.06 129 ILE A N 1
ATOM 1067 C CA . ILE A 1 129 ? -26.257 5.987 13.049 1.00 91.06 129 ILE A CA 1
ATOM 1068 C C . ILE A 1 129 ? -27.307 6.017 11.929 1.00 91.06 129 ILE A C 1
ATOM 1070 O O . ILE A 1 129 ? -27.831 7.091 11.629 1.00 91.06 129 ILE A O 1
ATOM 1074 N N . LYS A 1 130 ? -27.668 4.853 11.367 1.00 88.06 130 LYS A N 1
ATOM 1075 C CA . LYS A 1 130 ? -28.715 4.740 10.334 1.00 88.06 130 LYS A CA 1
ATOM 1076 C C . LYS A 1 130 ? -30.057 5.289 10.834 1.00 88.06 130 LYS A C 1
ATOM 1078 O O . LYS A 1 130 ? -30.712 6.056 10.130 1.00 88.06 130 LYS A O 1
ATOM 1083 N N . ASP A 1 131 ? -30.433 4.968 12.070 1.00 89.88 131 ASP A N 1
ATOM 1084 C CA . ASP A 1 131 ? -31.674 5.463 12.675 1.00 89.88 131 ASP A CA 1
ATOM 1085 C C . ASP A 1 131 ? -31.668 6.982 12.893 1.00 89.88 131 ASP A C 1
ATOM 1087 O O . ASP A 1 131 ? -32.678 7.652 12.676 1.00 89.88 131 ASP A O 1
ATOM 1091 N N . VAL A 1 132 ? -30.533 7.551 13.306 1.00 90.25 132 VAL A N 1
ATOM 1092 C CA . VAL A 1 132 ? -30.416 8.998 13.522 1.00 90.25 132 VAL A CA 1
ATOM 1093 C C . VAL A 1 132 ? -30.473 9.781 12.210 1.00 90.25 132 VAL A C 1
ATOM 1095 O O . VAL A 1 132 ? -31.032 10.877 12.203 1.00 90.25 132 VAL A O 1
ATOM 1098 N N . PHE A 1 133 ? -29.991 9.226 11.094 1.00 85.94 133 PHE A N 1
ATOM 1099 C CA . PHE A 1 133 ? -30.164 9.872 9.790 1.00 85.94 133 PHE A CA 1
ATOM 1100 C C . PHE A 1 133 ? -31.627 9.968 9.363 1.00 85.94 133 PHE A C 1
ATOM 1102 O O . PHE A 1 133 ? -32.038 11.039 8.921 1.00 85.94 133 PHE A O 1
ATOM 1109 N N . LYS A 1 134 ? -32.430 8.920 9.590 1.00 85.81 134 LYS A N 1
ATOM 1110 C CA . LYS A 1 134 ? -33.881 8.961 9.328 1.00 85.81 134 LYS A CA 1
ATOM 1111 C C . LYS A 1 134 ? -34.573 10.054 10.147 1.00 85.81 134 LYS A C 1
ATOM 1113 O O . LYS A 1 134 ? -35.376 10.817 9.624 1.00 85.81 134 LYS A O 1
ATOM 1118 N N . LYS A 1 135 ? -34.213 10.186 11.427 1.00 87.88 135 LYS A N 1
ATOM 1119 C CA . LYS A 1 135 ? -34.752 11.244 12.302 1.00 87.88 135 LYS A CA 1
ATOM 1120 C C . LYS A 1 135 ? -34.337 12.646 11.863 1.00 87.88 135 LYS A C 1
ATOM 1122 O O . LYS A 1 135 ? -35.125 13.582 11.959 1.00 87.88 135 LYS A O 1
ATOM 1127 N N . TYR A 1 136 ? -33.103 12.800 11.389 1.00 83.62 136 TYR A N 1
ATOM 1128 C CA . TYR A 1 136 ? -32.624 14.070 10.852 1.00 83.62 136 TYR A CA 1
ATOM 1129 C C . TYR A 1 136 ? -33.373 14.466 9.572 1.00 83.62 136 TYR A C 1
ATOM 1131 O O . TYR A 1 136 ? -33.735 15.627 9.423 1.00 83.62 136 TYR A O 1
ATOM 1139 N N . GLU A 1 137 ? -33.666 13.511 8.685 1.00 83.50 137 GLU A N 1
ATOM 1140 C CA . GLU A 1 137 ? -34.482 13.750 7.483 1.00 83.50 137 GLU A CA 1
ATOM 1141 C C . GLU A 1 137 ? -35.916 14.177 7.818 1.00 83.50 137 GLU A C 1
ATOM 1143 O O . GLU A 1 137 ? -36.475 15.033 7.138 1.00 83.50 137 GLU A O 1
ATOM 1148 N N . ASN A 1 138 ? -36.464 13.678 8.928 1.00 85.56 138 ASN A N 1
ATOM 1149 C CA . ASN A 1 138 ? -37.757 14.103 9.468 1.00 85.56 138 ASN A CA 1
ATOM 1150 C C . ASN A 1 138 ? -37.709 15.441 10.238 1.00 85.56 138 ASN A C 1
ATOM 1152 O O . ASN A 1 138 ? -38.707 15.833 10.841 1.00 85.56 138 ASN A O 1
ATOM 1156 N N . ASN A 1 139 ? -36.567 16.144 10.257 1.00 83.00 139 ASN A N 1
ATOM 1157 C CA . ASN A 1 139 ? -36.330 17.366 11.039 1.00 83.00 139 ASN A CA 1
ATOM 1158 C C . ASN A 1 139 ? -36.533 17.207 12.564 1.00 83.00 139 ASN A C 1
ATOM 1160 O O . ASN A 1 139 ? -36.751 18.190 13.271 1.00 83.00 139 ASN A O 1
ATOM 1164 N N . GLU A 1 140 ? -36.424 15.989 13.104 1.00 83.00 140 GLU A N 1
ATOM 1165 C CA . GLU A 1 140 ? -36.595 15.722 14.543 1.00 83.00 140 GLU A CA 1
ATOM 1166 C C . GLU A 1 140 ? -35.351 16.092 15.375 1.00 83.00 140 GLU A C 1
ATOM 1168 O O . GLU A 1 140 ? -35.417 16.207 16.601 1.00 83.00 140 GLU A O 1
ATOM 1173 N N . ILE A 1 141 ? -34.187 16.241 14.731 1.00 85.44 141 ILE A N 1
ATOM 1174 C CA . ILE A 1 141 ? -32.894 16.471 15.388 1.00 85.44 141 ILE A CA 1
ATOM 1175 C C . ILE A 1 141 ? -32.184 17.656 14.729 1.00 85.44 141 ILE A C 1
ATOM 1177 O O . ILE A 1 141 ? -32.076 17.730 13.509 1.00 85.44 141 ILE A O 1
ATOM 1181 N N . ASP A 1 142 ? -31.652 18.568 15.544 1.00 85.44 142 ASP A N 1
ATOM 1182 C CA . ASP A 1 142 ? -30.839 19.688 15.065 1.00 85.44 142 ASP A CA 1
ATOM 1183 C C . ASP A 1 142 ? -29.415 19.258 14.639 1.00 85.44 142 ASP A C 1
ATOM 1185 O O . ASP A 1 142 ? -28.879 18.229 15.066 1.00 85.44 142 ASP A O 1
ATOM 1189 N N . LYS A 1 143 ? -28.767 20.080 13.801 1.00 82.50 143 LYS A N 1
ATOM 1190 C CA . LYS A 1 143 ? -27.419 19.808 13.261 1.00 82.50 143 LYS A CA 1
ATOM 1191 C C . LYS A 1 143 ? -26.364 19.574 14.354 1.00 82.50 143 LYS A C 1
ATOM 1193 O O . LYS A 1 143 ? -25.495 18.718 14.203 1.00 82.50 143 LYS A O 1
ATOM 1198 N N . TYR A 1 144 ? -26.437 20.309 15.466 1.00 83.12 144 TYR A N 1
ATOM 1199 C CA . TYR A 1 144 ? -25.444 20.232 16.542 1.00 83.12 144 TYR A CA 1
ATOM 1200 C C . TYR A 1 144 ? -25.543 18.916 17.331 1.00 83.12 144 TYR A C 1
ATOM 1202 O O . TYR A 1 144 ? -24.530 18.270 17.618 1.00 83.12 144 TYR A O 1
ATOM 1210 N N . LYS A 1 145 ? -26.764 18.477 17.656 1.00 86.44 145 LYS A N 1
ATOM 1211 C CA . LYS A 1 145 ? -27.015 17.181 18.296 1.00 86.44 145 LYS A CA 1
ATOM 1212 C C . LYS A 1 145 ? -26.620 16.033 17.380 1.00 86.44 145 LYS A C 1
ATOM 1214 O O . LYS A 1 145 ? -26.016 15.080 17.874 1.00 86.44 145 LYS A O 1
ATOM 1219 N N . LEU A 1 146 ? -26.900 16.139 16.077 1.00 86.88 146 LEU A N 1
ATOM 1220 C CA . LEU A 1 146 ? -26.465 15.158 15.083 1.00 86.88 146 LEU A CA 1
ATOM 1221 C C . LEU A 1 146 ? -24.938 15.014 15.090 1.00 86.88 146 LEU A C 1
ATOM 1223 O O . LEU A 1 146 ? -24.440 13.909 15.288 1.00 86.88 146 LEU A O 1
ATOM 1227 N N . GLN A 1 147 ? -24.199 16.119 14.965 1.00 86.44 147 GLN A N 1
ATOM 1228 C CA . GLN A 1 147 ? -22.735 16.112 15.017 1.00 86.44 147 GLN A CA 1
ATOM 1229 C C . GLN A 1 147 ? -22.216 15.425 16.284 1.00 86.44 147 GLN A C 1
ATOM 1231 O O . GLN A 1 147 ? -21.465 14.454 16.208 1.00 86.44 147 GLN A O 1
ATOM 1236 N N . LYS A 1 148 ? -22.638 15.894 17.466 1.00 88.00 148 LYS A N 1
ATOM 1237 C CA . LYS A 1 148 ? -22.149 15.351 18.741 1.00 88.00 148 LYS A CA 1
ATOM 1238 C C . LYS A 1 148 ? -22.488 13.867 18.890 1.00 88.00 148 LYS A C 1
ATOM 1240 O O . LYS A 1 148 ? -21.718 13.113 19.489 1.00 88.00 148 LYS A O 1
ATOM 1245 N N . PHE A 1 149 ? -23.635 13.432 18.371 1.00 91.75 149 PHE A N 1
ATOM 1246 C CA . PHE A 1 149 ? -23.999 12.023 18.336 1.00 91.75 149 PHE A CA 1
ATOM 1247 C C . PHE A 1 149 ? -23.050 11.228 17.430 1.00 91.75 149 PHE A C 1
ATOM 1249 O O . PHE A 1 149 ? -22.441 10.267 17.904 1.00 91.75 149 PHE A O 1
ATOM 1256 N N . LEU A 1 150 ? -22.866 11.656 16.177 1.00 90.56 150 LEU A N 1
ATOM 1257 C CA . LEU A 1 150 ? -22.003 10.990 15.198 1.00 90.56 150 LEU A CA 1
ATOM 1258 C C . LEU A 1 150 ? -20.552 10.902 15.680 1.00 90.56 150 LEU A C 1
ATOM 1260 O O . LEU A 1 150 ? -19.973 9.819 15.666 1.00 90.56 150 LEU A O 1
ATOM 1264 N N . GLU A 1 151 ? -19.980 11.994 16.191 1.00 89.75 151 GLU A N 1
ATOM 1265 C CA . GLU A 1 151 ? -18.611 12.009 16.720 1.00 89.75 151 GLU A CA 1
ATOM 1266 C C . GLU A 1 151 ? -18.418 10.984 17.846 1.00 89.75 151 GLU A C 1
ATOM 1268 O O . GLU A 1 151 ? -17.446 10.227 17.849 1.00 89.75 151 GLU A O 1
ATOM 1273 N N . ASN A 1 152 ? -19.362 10.910 18.790 1.00 91.19 152 ASN A N 1
ATOM 1274 C CA . ASN A 1 152 ? -19.292 9.947 19.889 1.00 91.19 152 ASN A CA 1
ATOM 1275 C C . ASN A 1 152 ? -19.408 8.499 19.399 1.00 91.19 152 ASN A C 1
ATOM 1277 O O . ASN A 1 152 ? -18.716 7.619 19.921 1.00 91.19 152 ASN A O 1
ATOM 1281 N N . LYS A 1 153 ? -20.272 8.246 18.408 1.00 93.81 153 LYS A N 1
ATOM 1282 C CA . LYS A 1 153 ? -20.458 6.917 17.820 1.00 93.81 153 LYS A CA 1
ATOM 1283 C C . LYS A 1 153 ? -19.236 6.484 17.022 1.00 93.81 153 LYS A C 1
ATOM 1285 O O . LYS A 1 153 ? -18.660 5.452 17.355 1.00 93.81 153 LYS A O 1
ATOM 1290 N N . PHE A 1 154 ? -18.762 7.293 16.075 1.00 93.44 154 PHE A N 1
ATOM 1291 C CA . PHE A 1 154 ? -17.567 6.971 15.294 1.00 93.44 154 PHE A CA 1
ATOM 1292 C C . PHE A 1 154 ? -16.321 6.840 16.166 1.00 93.44 154 PHE A C 1
ATOM 1294 O O . PHE A 1 154 ? -15.559 5.895 15.994 1.00 93.44 154 PHE A O 1
ATOM 1301 N N . LYS A 1 155 ? -16.139 7.687 17.188 1.00 92.19 155 LYS A N 1
ATOM 1302 C CA . LYS A 1 155 ? -15.030 7.523 18.140 1.00 92.19 155 LYS A CA 1
ATOM 1303 C C . LYS A 1 155 ? -15.054 6.156 18.829 1.00 92.19 155 LYS A C 1
ATOM 1305 O O . LYS A 1 155 ? -14.001 5.541 18.997 1.00 92.19 155 LYS A O 1
ATOM 1310 N N . ARG A 1 156 ? -16.234 5.670 19.232 1.00 92.06 156 ARG A N 1
ATOM 1311 C CA . ARG A 1 156 ? -16.362 4.343 19.848 1.00 92.06 156 ARG A CA 1
ATOM 1312 C C . ARG A 1 156 ? -16.164 3.222 18.830 1.00 92.06 156 ARG A C 1
ATOM 1314 O O . ARG A 1 156 ? -15.455 2.270 19.153 1.00 92.06 156 ARG A O 1
ATOM 1321 N N . ILE A 1 157 ? -16.720 3.350 17.624 1.00 94.81 157 ILE A N 1
ATOM 1322 C CA . ILE A 1 157 ? -16.522 2.390 16.528 1.00 94.81 157 ILE A CA 1
ATOM 1323 C C . ILE A 1 157 ? -15.032 2.267 16.189 1.00 94.81 157 ILE A C 1
ATOM 1325 O O . ILE A 1 157 ? -14.545 1.147 16.078 1.00 94.81 157 ILE A O 1
ATOM 1329 N N . ASN A 1 158 ? -14.284 3.372 16.123 1.00 93.69 158 ASN A N 1
ATOM 1330 C CA . ASN A 1 158 ? -12.841 3.363 15.848 1.00 93.69 158 ASN A CA 1
ATOM 1331 C C . ASN A 1 158 ? -12.079 2.529 16.875 1.00 93.69 158 ASN A C 1
ATOM 1333 O O . ASN A 1 158 ? -11.325 1.632 16.509 1.00 93.69 158 ASN A O 1
ATOM 1337 N N . ILE A 1 159 ? -12.321 2.777 18.167 1.00 91.38 159 ILE A N 1
ATOM 1338 C CA . ILE A 1 159 ? -11.672 2.027 19.253 1.00 91.38 159 ILE A CA 1
ATOM 1339 C C . ILE A 1 159 ? -12.033 0.540 19.167 1.00 91.38 159 ILE A C 1
ATOM 1341 O O . ILE A 1 159 ? -11.153 -0.310 19.273 1.00 91.38 159 ILE A O 1
ATOM 1345 N N . CYS A 1 160 ? -13.310 0.215 18.953 1.00 93.19 160 CYS A N 1
ATOM 1346 C CA . CYS A 1 160 ? -13.749 -1.177 18.848 1.00 93.19 160 CYS A CA 1
ATOM 1347 C C . CYS A 1 160 ? -13.147 -1.870 17.617 1.00 93.19 160 CYS A C 1
ATOM 1349 O O . CYS A 1 160 ? -12.723 -3.015 17.719 1.00 93.19 160 CYS A O 1
ATOM 1351 N N . SER A 1 161 ? -13.046 -1.174 16.484 1.00 94.19 161 SER A N 1
ATOM 1352 C CA . SER A 1 161 ? -12.454 -1.695 15.247 1.00 94.19 161 SER A CA 1
ATOM 1353 C C . SER A 1 161 ? -10.963 -1.978 15.418 1.00 94.19 161 SER A C 1
ATOM 1355 O O . SER A 1 161 ? -10.508 -3.063 15.069 1.00 94.19 161 SER A O 1
ATOM 1357 N N . GLU A 1 162 ? -10.210 -1.064 16.043 1.00 93.06 162 GLU A N 1
ATOM 1358 C CA . GLU A 1 162 ? -8.805 -1.309 16.400 1.00 93.06 162 GLU A CA 1
ATOM 1359 C C . GLU A 1 162 ? -8.653 -2.567 17.267 1.00 93.06 162 GLU A C 1
ATOM 1361 O O . GLU A 1 162 ? -7.774 -3.388 17.012 1.00 93.06 162 GLU A O 1
ATOM 1366 N N . ILE A 1 163 ? -9.518 -2.733 18.275 1.00 90.94 163 ILE A N 1
ATOM 1367 C CA . ILE A 1 163 ? -9.513 -3.912 19.152 1.00 90.94 163 ILE A CA 1
ATOM 1368 C C . ILE A 1 163 ? -9.802 -5.183 18.349 1.00 90.94 163 ILE A C 1
ATOM 1370 O O . ILE A 1 163 ? -9.109 -6.178 18.536 1.00 90.94 163 ILE A O 1
ATOM 1374 N N . LEU A 1 164 ? -10.789 -5.165 17.447 1.00 94.19 164 LEU A N 1
ATOM 1375 C CA . LEU A 1 164 ? -11.127 -6.320 16.611 1.00 94.19 164 LEU A CA 1
ATOM 1376 C C . LEU A 1 164 ? -9.937 -6.744 15.743 1.00 94.19 164 LEU A C 1
ATOM 1378 O O . LEU A 1 164 ? -9.579 -7.921 15.747 1.00 94.19 164 LEU A O 1
ATOM 1382 N N . PHE A 1 165 ? -9.274 -5.803 15.064 1.00 94.62 165 PHE A N 1
ATOM 1383 C CA . PHE A 1 165 ? -8.094 -6.113 14.250 1.00 94.62 165 PHE A CA 1
ATOM 1384 C C . PHE A 1 165 ? -6.912 -6.609 15.095 1.00 94.62 165 PHE A C 1
ATOM 1386 O O . PHE A 1 165 ? -6.270 -7.589 14.723 1.00 94.62 165 PHE A O 1
ATOM 1393 N N . GLN A 1 166 ? -6.656 -6.009 16.263 1.00 92.31 166 GLN A N 1
ATOM 1394 C CA . GLN A 1 166 ? -5.615 -6.483 17.186 1.00 92.31 166 GLN A CA 1
ATOM 1395 C C . GLN A 1 166 ? -5.902 -7.896 17.706 1.00 92.31 166 GLN A C 1
ATOM 1397 O O . GLN A 1 166 ? -5.008 -8.740 17.714 1.00 92.31 166 GLN A O 1
ATOM 1402 N N . ILE A 1 167 ? -7.157 -8.185 18.066 1.00 90.94 167 ILE A N 1
ATOM 1403 C CA . ILE A 1 167 ? -7.592 -9.531 18.449 1.00 90.94 167 ILE A CA 1
ATOM 1404 C C . ILE A 1 167 ? -7.362 -10.518 17.299 1.00 90.94 167 ILE A C 1
ATOM 1406 O O . ILE A 1 167 ? -6.894 -11.630 17.526 1.00 90.94 167 ILE A O 1
ATOM 1410 N N . MET A 1 168 ? -7.658 -10.136 16.059 1.00 90.69 168 MET A N 1
ATOM 1411 C CA . MET A 1 168 ? -7.429 -11.009 14.906 1.00 90.69 168 MET A CA 1
ATOM 1412 C C . MET A 1 168 ? -5.943 -11.305 14.678 1.00 90.69 168 MET A C 1
ATOM 1414 O O . MET A 1 168 ? -5.578 -12.451 14.410 1.00 90.69 168 MET A O 1
ATOM 1418 N N . LEU A 1 169 ? -5.079 -10.303 14.846 1.00 89.75 169 LEU A N 1
ATOM 1419 C CA . LEU A 1 169 ? -3.628 -10.477 14.783 1.00 89.75 169 LEU A CA 1
ATOM 1420 C C . LEU A 1 169 ? -3.109 -11.363 15.929 1.00 89.75 169 LEU A C 1
ATOM 1422 O O . LEU A 1 169 ? -2.280 -12.246 15.704 1.00 89.75 169 LEU A O 1
ATOM 1426 N N . SER A 1 170 ? -3.624 -11.195 17.150 1.00 85.69 170 SER A N 1
ATOM 1427 C CA . SER A 1 170 ? -3.212 -12.008 18.300 1.00 85.69 170 SER A CA 1
ATOM 1428 C C . SER A 1 170 ? -3.751 -13.438 18.243 1.00 85.69 170 SER A C 1
ATOM 1430 O O . SER A 1 170 ? -3.001 -14.362 18.555 1.00 85.69 170 SER A O 1
ATOM 1432 N N . LYS A 1 171 ? -4.976 -13.672 17.742 1.00 84.62 171 LYS A N 1
ATOM 1433 C CA . LYS A 1 171 ? -5.491 -15.028 17.459 1.00 84.62 171 LYS A CA 1
ATOM 1434 C C . LYS A 1 171 ? -4.481 -15.832 16.640 1.00 84.62 171 LYS A C 1
ATOM 1436 O O . LYS A 1 171 ? -4.276 -17.011 16.918 1.00 84.62 171 LYS A O 1
ATOM 1441 N N . LYS A 1 172 ? -3.792 -15.190 15.691 1.00 74.44 172 LYS A N 1
ATOM 1442 C CA . LYS A 1 172 ? -2.704 -15.827 14.948 1.00 74.44 172 LYS A CA 1
ATOM 1443 C C . LYS A 1 172 ? -1.463 -16.079 15.806 1.00 74.44 172 LYS A C 1
ATOM 1445 O O . LYS A 1 172 ? -0.967 -17.202 15.788 1.00 74.44 172 LYS A O 1
ATOM 1450 N N . LYS A 1 173 ? -0.973 -15.077 16.550 1.00 75.69 173 LYS A N 1
ATOM 1451 C CA . LYS A 1 173 ? 0.196 -15.209 17.450 1.00 75.69 173 LYS A CA 1
ATOM 1452 C C . LYS A 1 173 ? 0.059 -16.417 18.388 1.00 75.69 173 LYS A C 1
ATOM 1454 O O . LYS A 1 173 ? 1.033 -17.122 18.618 1.00 75.69 173 LYS A O 1
ATOM 1459 N N . TYR A 1 174 ? -1.155 -16.679 18.870 1.00 73.94 174 TYR A N 1
ATOM 1460 C CA . TYR A 1 174 ? -1.466 -17.789 19.775 1.00 73.94 174 TYR A CA 1
ATOM 1461 C C . TYR A 1 174 ? -1.985 -19.058 19.069 1.00 73.94 174 TYR A C 1
ATOM 1463 O O . TYR A 1 174 ? -2.504 -19.952 19.730 1.00 73.94 174 TYR A O 1
ATOM 1471 N N . ASN A 1 175 ? -1.867 -19.161 17.737 1.00 71.69 175 ASN A N 1
ATOM 1472 C CA . ASN A 1 175 ? -2.322 -20.306 16.935 1.00 71.69 175 ASN A CA 1
ATOM 1473 C C . ASN A 1 175 ? -3.798 -20.706 17.139 1.00 71.69 175 ASN A C 1
ATOM 1475 O O . ASN A 1 175 ? -4.178 -21.857 16.926 1.00 71.69 175 ASN A O 1
ATOM 1479 N N . LEU A 1 176 ? -4.671 -19.746 17.449 1.00 71.44 176 LEU A N 1
ATOM 1480 C CA . LEU A 1 176 ? -6.126 -19.923 17.555 1.00 71.44 176 LEU A CA 1
ATOM 1481 C C . LEU A 1 176 ? -6.785 -19.949 16.158 1.00 71.44 176 LEU A C 1
ATOM 1483 O O . LEU A 1 176 ? -7.773 -19.263 15.894 1.00 71.44 176 LEU A O 1
ATOM 1487 N N . ASN A 1 177 ? -6.195 -20.715 15.233 1.00 64.38 177 ASN A N 1
ATOM 1488 C CA . ASN A 1 177 ? -6.469 -20.659 13.793 1.00 64.38 177 ASN A CA 1
ATOM 1489 C C . ASN A 1 177 ? -7.853 -21.198 13.399 1.00 64.38 177 ASN A C 1
ATOM 1491 O O . ASN A 1 177 ? -8.361 -20.809 12.348 1.00 64.38 177 ASN A O 1
ATOM 1495 N N . ASN A 1 178 ? -8.470 -22.054 14.222 1.00 68.44 178 ASN A N 1
ATOM 1496 C CA . ASN A 1 178 ? -9.694 -22.782 13.856 1.00 68.44 178 ASN A CA 1
ATOM 1497 C C . ASN A 1 178 ? -10.899 -21.870 13.555 1.00 68.44 178 ASN A C 1
ATOM 1499 O O . ASN A 1 178 ? -11.839 -22.310 12.904 1.00 68.44 178 ASN A O 1
ATOM 1503 N N . ASP A 1 179 ? -10.863 -20.604 13.982 1.00 79.50 179 ASP A N 1
ATOM 1504 C CA . ASP A 1 179 ? -11.968 -19.648 13.836 1.00 79.50 179 ASP A CA 1
ATOM 1505 C C . ASP A 1 179 ? -11.574 -18.356 13.085 1.00 79.50 179 ASP A C 1
ATOM 1507 O O . ASP A 1 179 ? -12.333 -17.386 13.048 1.00 79.50 179 ASP A O 1
ATOM 1511 N N . PHE A 1 180 ? -10.380 -18.303 12.475 1.00 85.38 180 PHE A N 1
ATOM 1512 C CA . PHE A 1 180 ? -9.892 -17.074 11.833 1.00 85.38 180 PHE A CA 1
ATOM 1513 C C . PHE A 1 180 ? -10.808 -16.629 10.686 1.00 85.38 180 PHE A C 1
ATOM 1515 O O . PHE A 1 180 ? -11.299 -15.506 10.697 1.00 85.38 180 PHE A O 1
ATOM 1522 N N . THR A 1 181 ? -11.101 -17.512 9.727 1.00 86.75 181 THR A N 1
ATOM 1523 C CA . THR A 1 181 ? -11.930 -17.173 8.556 1.00 86.75 181 THR A CA 1
ATOM 1524 C C . THR A 1 181 ? -13.343 -16.735 8.947 1.00 86.75 181 THR A C 1
ATOM 1526 O O . THR A 1 181 ? -13.832 -15.742 8.417 1.00 86.75 181 THR A O 1
ATOM 1529 N N . ASN A 1 182 ? -13.972 -17.414 9.910 1.00 89.19 182 ASN A N 1
ATOM 1530 C CA . ASN A 1 182 ? -15.294 -17.032 10.417 1.00 89.19 182 ASN A CA 1
ATOM 1531 C C . ASN A 1 182 ? -15.261 -15.659 11.094 1.00 89.19 182 ASN A C 1
ATOM 1533 O O . ASN A 1 182 ? -16.168 -14.854 10.911 1.00 89.19 182 ASN A O 1
ATOM 1537 N N . SER A 1 183 ? -14.202 -15.369 11.854 1.00 90.50 183 SER A N 1
ATOM 1538 C CA . SER A 1 183 ? -14.035 -14.062 12.488 1.00 90.50 183 SER A CA 1
ATOM 1539 C C . SER A 1 183 ? -13.834 -12.947 11.454 1.00 90.50 183 SER A C 1
ATOM 1541 O O . SER A 1 183 ? -14.381 -11.860 11.626 1.00 90.50 183 SER A O 1
ATOM 1543 N N . VAL A 1 184 ? -13.108 -13.203 10.354 1.00 90.94 184 VAL A N 1
ATOM 1544 C CA . VAL A 1 184 ? -13.008 -12.230 9.251 1.00 90.94 184 VAL A CA 1
ATOM 1545 C C . VAL A 1 184 ? -14.379 -12.017 8.596 1.00 90.94 184 VAL A C 1
ATOM 1547 O O . VAL A 1 184 ? -14.768 -10.872 8.387 1.00 90.94 184 VAL A O 1
ATOM 1550 N N . ASP A 1 185 ? -15.144 -13.080 8.336 1.00 91.19 185 ASP A N 1
ATOM 1551 C CA . ASP A 1 185 ? -16.502 -12.977 7.775 1.00 91.19 185 ASP A CA 1
ATOM 1552 C C . ASP A 1 185 ? -17.458 -12.192 8.697 1.00 91.19 185 ASP A C 1
ATOM 1554 O O . ASP A 1 185 ? -18.264 -11.377 8.248 1.00 91.19 185 ASP A O 1
ATOM 1558 N N . GLN A 1 186 ? -17.324 -12.356 10.013 1.00 93.31 186 GLN A N 1
ATOM 1559 C CA . GLN A 1 186 ? -18.074 -11.569 10.989 1.00 93.31 186 GLN A CA 1
ATOM 1560 C C . GLN A 1 186 ? -17.680 -10.086 10.990 1.00 93.31 186 GLN A C 1
ATOM 1562 O O . GLN A 1 186 ? -18.566 -9.233 11.089 1.00 93.31 186 GLN A O 1
ATOM 1567 N N . ILE A 1 187 ? -16.386 -9.763 10.866 1.00 93.94 187 ILE A N 1
ATOM 1568 C CA . ILE A 1 187 ? -15.918 -8.376 10.699 1.00 93.94 187 ILE A CA 1
ATOM 1569 C C . ILE A 1 187 ? -16.465 -7.795 9.396 1.00 93.94 187 ILE A C 1
ATOM 1571 O O . ILE A 1 187 ? -16.979 -6.679 9.403 1.00 93.94 187 ILE A O 1
ATOM 1575 N N . ARG A 1 188 ? -16.412 -8.557 8.300 1.00 93.75 188 ARG A N 1
ATOM 1576 C CA . ARG A 1 188 ? -16.967 -8.150 7.009 1.00 93.75 188 ARG A CA 1
ATOM 1577 C C . ARG A 1 188 ? -18.425 -7.721 7.152 1.00 93.75 188 ARG A C 1
ATOM 1579 O O . ARG A 1 188 ? -18.733 -6.555 6.940 1.00 93.75 188 ARG A O 1
ATOM 1586 N N . LYS A 1 189 ? -19.282 -8.621 7.638 1.00 93.69 189 LYS A N 1
ATOM 1587 C CA . LYS A 1 189 ? -20.733 -8.396 7.729 1.00 93.69 189 LYS A CA 1
ATOM 1588 C C . LYS A 1 189 ? -21.139 -7.264 8.671 1.00 93.69 189 LYS A C 1
ATOM 1590 O O . LYS A 1 189 ? -22.133 -6.593 8.425 1.00 93.69 189 LYS A O 1
ATOM 1595 N N . ASN A 1 190 ? -20.428 -7.087 9.787 1.00 93.75 190 ASN A N 1
ATOM 1596 C CA . ASN A 1 190 ? -20.869 -6.174 10.852 1.00 93.75 190 ASN A CA 1
ATOM 1597 C C . ASN A 1 190 ? -20.090 -4.853 10.915 1.00 93.75 190 ASN A C 1
ATOM 1599 O O . ASN A 1 190 ? -20.533 -3.945 11.614 1.00 93.75 190 ASN A O 1
ATOM 1603 N N . LEU A 1 191 ? -18.947 -4.742 10.232 1.00 93.38 191 LEU A N 1
ATOM 1604 C CA . LEU A 1 191 ? -18.140 -3.521 10.177 1.00 93.38 191 LEU A CA 1
ATOM 1605 C C . LEU A 1 191 ? -17.905 -3.067 8.735 1.00 93.38 191 LEU A C 1
ATOM 1607 O O . LEU A 1 191 ? -18.201 -1.919 8.426 1.00 93.38 191 LEU A O 1
ATOM 1611 N N . LEU A 1 192 ? -17.390 -3.935 7.863 1.00 92.38 192 LEU A N 1
ATOM 1612 C CA . LEU A 1 192 ? -16.932 -3.509 6.534 1.00 92.38 192 LEU A CA 1
ATOM 1613 C C . LEU A 1 192 ? -18.088 -3.232 5.576 1.00 92.38 192 LEU A C 1
ATOM 1615 O O . LEU A 1 192 ? -18.125 -2.151 4.997 1.00 92.38 192 LEU A O 1
ATOM 1619 N N . ASP A 1 193 ? -19.048 -4.152 5.454 1.00 91.62 193 ASP A N 1
ATOM 1620 C CA . ASP A 1 193 ? -20.205 -3.974 4.571 1.00 91.62 193 ASP A CA 1
ATOM 1621 C C . ASP A 1 193 ? -21.029 -2.732 4.979 1.00 91.62 193 ASP A C 1
ATOM 1623 O O . ASP A 1 193 ? -21.296 -1.896 4.120 1.00 91.62 193 ASP A O 1
ATOM 1627 N N . PRO A 1 194 ? -21.339 -2.485 6.273 1.00 91.19 194 PRO A N 1
ATOM 1628 C CA . PRO A 1 194 ? -22.029 -1.254 6.658 1.00 91.19 194 PRO A CA 1
ATOM 1629 C C . PRO A 1 194 ? -21.220 0.032 6.429 1.00 91.19 194 PRO A C 1
ATOM 1631 O O . PRO A 1 194 ? -21.815 1.072 6.156 1.00 91.19 194 PRO A O 1
ATOM 1634 N N . VAL A 1 195 ? -19.888 -0.001 6.573 1.00 88.88 195 VAL A N 1
ATOM 1635 C CA . VAL A 1 195 ? -19.031 1.157 6.257 1.00 88.88 195 VAL A CA 1
ATOM 1636 C C . VAL A 1 195 ? -19.024 1.408 4.7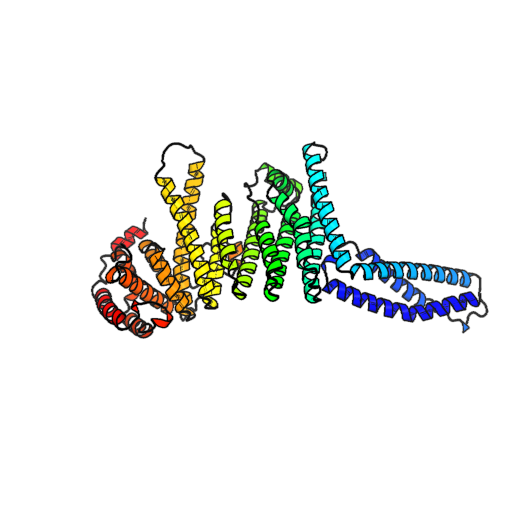50 1.00 88.88 195 VAL A C 1
ATOM 1638 O O . VAL A 1 195 ? -19.155 2.553 4.332 1.00 88.88 195 VAL A O 1
ATOM 1641 N N . LYS A 1 196 ? -18.974 0.352 3.934 1.00 88.06 196 LYS A N 1
ATOM 1642 C CA . LYS A 1 196 ? -19.116 0.441 2.479 1.00 88.06 196 LYS A CA 1
ATOM 1643 C C . LYS A 1 196 ? -20.463 1.046 2.084 1.00 88.06 196 LYS A C 1
ATOM 1645 O O . LYS A 1 196 ? -20.484 1.959 1.266 1.00 88.06 196 LYS A O 1
ATOM 1650 N N . ASP A 1 197 ? -21.566 0.582 2.673 1.00 87.50 197 ASP A N 1
ATOM 1651 C CA . ASP A 1 197 ? -22.905 1.132 2.412 1.00 87.50 197 ASP A CA 1
ATOM 1652 C C . ASP A 1 197 ? -22.940 2.645 2.671 1.00 87.50 197 ASP A C 1
ATOM 1654 O O . ASP A 1 197 ? -23.491 3.409 1.883 1.00 87.50 197 ASP A O 1
ATOM 1658 N N . ILE A 1 198 ? -22.304 3.080 3.764 1.00 85.06 198 ILE A N 1
ATOM 1659 C CA . ILE A 1 198 ? -22.165 4.492 4.124 1.00 85.06 198 ILE A CA 1
ATOM 1660 C C . ILE A 1 198 ? -21.350 5.269 3.081 1.00 85.06 198 ILE A C 1
ATOM 1662 O O . ILE A 1 198 ? -21.680 6.415 2.791 1.00 85.06 198 ILE A O 1
ATOM 1666 N N . THR A 1 199 ? -20.274 4.686 2.555 1.00 81.06 199 THR A N 1
ATOM 1667 C CA . THR A 1 199 ? -19.402 5.333 1.564 1.00 81.06 199 THR A CA 1
ATOM 1668 C C . THR A 1 199 ? -20.039 5.391 0.172 1.00 81.06 199 THR A C 1
ATOM 1670 O O . THR A 1 199 ? -19.780 6.331 -0.577 1.00 81.06 199 THR A O 1
ATOM 1673 N N . LEU A 1 200 ? -20.888 4.419 -0.178 1.00 81.81 200 LEU A N 1
ATOM 1674 C CA . LEU A 1 200 ? -21.577 4.364 -1.471 1.00 81.81 200 LEU A CA 1
ATOM 1675 C C . LEU A 1 200 ? -22.846 5.226 -1.529 1.00 81.81 200 LEU A C 1
ATOM 1677 O O . LEU A 1 200 ? -23.187 5.726 -2.600 1.00 81.81 200 LEU A O 1
ATOM 1681 N N . ASP A 1 201 ? -23.548 5.411 -0.411 1.00 83.75 201 ASP A N 1
ATOM 1682 C CA . ASP A 1 201 ? -24.710 6.299 -0.345 1.00 83.75 201 ASP A CA 1
ATOM 1683 C C . ASP A 1 201 ? -24.254 7.763 -0.266 1.00 83.75 201 ASP A C 1
ATOM 1685 O O . ASP A 1 201 ? -23.907 8.266 0.804 1.00 83.75 201 ASP A O 1
ATOM 1689 N N . SER A 1 202 ? -24.287 8.468 -1.402 1.00 76.88 202 SER A N 1
ATOM 1690 C CA . SE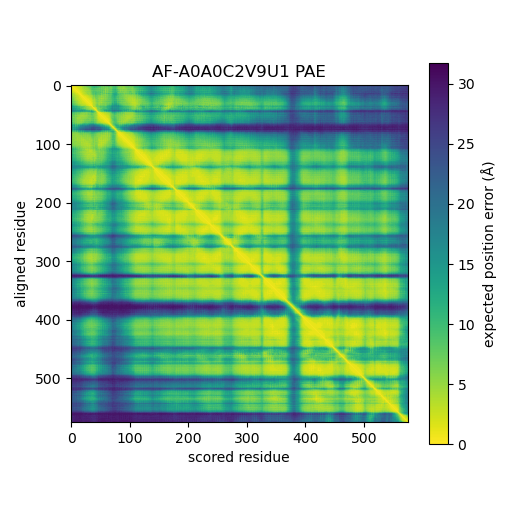R A 1 202 ? -23.844 9.864 -1.500 1.00 76.88 202 SER A CA 1
ATOM 1691 C C . SER A 1 202 ? -24.530 10.782 -0.484 1.00 76.88 202 SER A C 1
ATOM 1693 O O . SER A 1 202 ? -23.885 11.662 0.081 1.00 76.88 202 SER A O 1
ATOM 1695 N N . ASN A 1 203 ? -25.817 10.566 -0.191 1.00 78.69 203 ASN A N 1
ATOM 1696 C CA . ASN A 1 203 ? -26.575 11.419 0.723 1.00 78.69 203 ASN A CA 1
ATOM 1697 C C . ASN A 1 203 ? -26.129 11.228 2.173 1.00 78.69 203 ASN A C 1
ATOM 1699 O O . ASN A 1 203 ? -25.953 12.203 2.911 1.00 78.69 203 ASN A O 1
ATOM 1703 N N . VAL A 1 204 ? -25.949 9.976 2.593 1.00 81.31 204 VAL A N 1
ATOM 1704 C CA . VAL A 1 204 ? -25.449 9.640 3.933 1.00 81.31 204 VAL A CA 1
ATOM 1705 C C . VAL A 1 204 ? -23.999 10.086 4.074 1.00 81.31 204 VAL A C 1
ATOM 1707 O O . VAL A 1 204 ? -23.631 10.721 5.068 1.00 81.31 204 VAL A O 1
ATOM 1710 N N . HIS A 1 205 ? -23.195 9.826 3.049 1.00 78.50 205 HIS A N 1
ATOM 1711 C CA . HIS A 1 205 ? -21.785 10.149 3.028 1.00 78.50 205 HIS A CA 1
ATOM 1712 C C . HIS A 1 205 ? -21.531 11.652 3.167 1.00 78.50 205 HIS A C 1
ATOM 1714 O O . HIS A 1 205 ? -20.794 12.074 4.058 1.00 78.50 205 HIS A O 1
ATOM 1720 N N . THR A 1 206 ? -22.204 12.487 2.367 1.00 77.00 206 THR A N 1
ATOM 1721 C CA . THR A 1 206 ? -22.072 13.948 2.454 1.00 77.00 206 THR A CA 1
ATOM 1722 C C . THR A 1 206 ? -22.418 14.465 3.849 1.00 77.00 206 THR A C 1
ATOM 1724 O O . THR A 1 206 ? -21.688 15.296 4.386 1.00 77.00 206 THR A O 1
ATOM 1727 N N . LYS A 1 207 ? -23.472 13.941 4.490 1.00 80.31 207 LYS A N 1
ATOM 1728 C CA . LYS A 1 207 ? -23.841 14.326 5.864 1.00 80.31 207 LYS A CA 1
ATOM 1729 C C . LYS A 1 207 ? -22.755 13.929 6.872 1.00 80.31 207 LYS A C 1
ATOM 1731 O O . LYS A 1 207 ? -22.414 14.715 7.756 1.00 80.31 207 LYS A O 1
ATOM 1736 N N . ILE A 1 208 ? -22.177 12.736 6.742 1.00 81.88 208 ILE A N 1
ATOM 1737 C CA . ILE A 1 208 ? -21.079 12.274 7.607 1.00 81.88 208 ILE A CA 1
ATOM 1738 C C . ILE A 1 208 ? -19.835 13.136 7.424 1.00 81.88 208 ILE A C 1
ATOM 1740 O O . ILE A 1 208 ? -19.226 13.521 8.424 1.00 81.88 208 ILE A O 1
ATOM 1744 N N . VAL A 1 209 ? -19.489 13.478 6.183 1.00 77.56 209 VAL A N 1
ATOM 1745 C CA . VAL A 1 209 ? -18.386 14.387 5.858 1.00 77.56 209 VAL A CA 1
ATOM 1746 C C . VAL A 1 209 ? -18.656 15.779 6.438 1.00 77.56 209 VAL A C 1
ATOM 1748 O O . VAL A 1 209 ? -17.778 16.354 7.071 1.00 77.56 209 VAL A O 1
ATOM 1751 N N . SER A 1 210 ? -19.874 16.315 6.350 1.00 75.31 210 SER A N 1
ATOM 1752 C CA . SER A 1 210 ? -20.196 17.625 6.934 1.00 75.31 210 SER A CA 1
ATOM 1753 C C . SER A 1 210 ? -20.065 17.663 8.460 1.00 75.31 210 SER A C 1
ATOM 1755 O O . SER A 1 210 ? -19.603 18.665 9.002 1.00 75.31 210 SER A O 1
ATOM 1757 N N . TYR A 1 211 ? -20.451 16.591 9.161 1.00 77.69 211 TYR A N 1
ATOM 1758 C CA . TYR A 1 211 ? -20.625 16.630 10.620 1.00 77.69 211 TYR A CA 1
ATOM 1759 C C . TYR A 1 211 ? -19.631 15.782 11.422 1.00 77.69 211 TYR A C 1
ATOM 1761 O O . TYR A 1 211 ? -19.526 15.955 12.629 1.00 77.69 211 TYR A O 1
ATOM 1769 N N . SER A 1 212 ? -18.901 14.853 10.806 1.00 79.69 212 SER A N 1
ATOM 1770 C CA . SER A 1 212 ? -18.037 13.905 11.531 1.00 79.69 212 SER A CA 1
ATOM 1771 C C . SER A 1 212 ? -16.812 13.415 10.747 1.00 79.69 212 SER A C 1
ATOM 1773 O O . SER A 1 212 ? -16.192 12.426 11.149 1.00 79.69 212 SER A O 1
ATOM 1775 N N . ASN A 1 213 ? -16.415 14.136 9.686 1.00 80.62 213 ASN A N 1
ATOM 1776 C CA . ASN A 1 213 ? -15.353 13.748 8.743 1.00 80.62 213 ASN A CA 1
ATOM 1777 C C . ASN A 1 213 ? -14.115 13.154 9.417 1.00 80.62 213 ASN A C 1
ATOM 1779 O O . ASN A 1 213 ? -13.650 12.077 9.072 1.00 80.62 213 ASN A O 1
ATOM 1783 N N . ARG A 1 214 ? -13.593 13.846 10.436 1.00 83.62 214 ARG A N 1
ATOM 1784 C CA . ARG A 1 214 ? -12.338 13.470 11.092 1.00 83.62 214 ARG A CA 1
ATOM 1785 C C . ARG A 1 214 ? -12.390 12.063 11.688 1.00 83.62 214 ARG A C 1
ATOM 1787 O O . ARG A 1 214 ? -11.425 11.312 11.565 1.00 83.62 214 ARG A O 1
ATOM 1794 N N . TYR A 1 215 ? -13.487 11.713 12.359 1.00 87.62 215 TYR A N 1
ATOM 1795 C CA . TYR A 1 215 ? -13.621 10.397 12.984 1.00 87.62 215 TYR A CA 1
ATOM 1796 C C . TYR A 1 215 ? -13.932 9.314 11.959 1.00 87.62 215 TYR A C 1
ATOM 1798 O O . TYR A 1 215 ? -13.431 8.205 12.121 1.00 87.62 215 TYR A O 1
ATOM 1806 N N . PHE A 1 216 ? -14.686 9.646 10.910 1.00 87.88 216 PHE A N 1
ATOM 1807 C CA . PHE A 1 216 ? -14.967 8.728 9.812 1.00 87.88 216 PHE A CA 1
ATOM 1808 C C . PHE A 1 216 ? -13.705 8.396 9.001 1.00 87.88 216 PHE A C 1
ATOM 1810 O O . PHE A 1 216 ? -13.347 7.231 8.901 1.00 87.88 216 PHE A O 1
ATOM 1817 N N . ILE A 1 217 ? -12.923 9.397 8.587 1.00 85.56 217 ILE A N 1
ATOM 1818 C CA . ILE A 1 217 ? -11.615 9.182 7.942 1.00 85.56 217 ILE A CA 1
ATOM 1819 C C . ILE A 1 217 ? -10.694 8.353 8.848 1.00 85.56 217 ILE A C 1
ATOM 1821 O O . ILE A 1 217 ? -9.963 7.477 8.393 1.00 85.56 217 ILE A O 1
ATOM 1825 N N . THR A 1 218 ? -10.717 8.603 10.164 1.00 90.06 218 THR A N 1
ATOM 1826 C CA . THR A 1 218 ? -9.935 7.790 11.110 1.00 90.06 218 THR A CA 1
ATOM 1827 C C . THR A 1 218 ? -10.401 6.329 11.120 1.00 90.06 218 THR A C 1
ATOM 1829 O O . THR A 1 218 ? -9.558 5.440 11.227 1.00 90.06 218 THR A O 1
ATOM 1832 N N . LEU A 1 219 ? -11.708 6.071 10.996 1.00 91.38 219 LEU A N 1
ATOM 1833 C CA . LEU A 1 219 ? -12.256 4.716 10.887 1.00 91.38 219 LEU A CA 1
ATOM 1834 C C . LEU A 1 219 ? -11.704 4.007 9.655 1.00 91.38 219 LEU A C 1
ATOM 1836 O O . LEU A 1 219 ? -11.185 2.900 9.773 1.00 91.38 219 LEU A O 1
ATOM 1840 N N . GLU A 1 220 ? -11.771 4.655 8.495 1.00 89.56 220 GLU A N 1
ATOM 1841 C CA . GLU A 1 220 ? -11.293 4.086 7.234 1.00 89.56 220 GLU A CA 1
ATOM 1842 C C . GLU A 1 220 ? -9.795 3.795 7.283 1.00 89.56 220 GLU A C 1
ATOM 1844 O O . GLU A 1 220 ? -9.377 2.699 6.921 1.00 89.56 220 GLU A O 1
ATOM 1849 N N . LYS A 1 221 ? -8.981 4.697 7.848 1.00 91.25 221 LYS A N 1
ATOM 1850 C CA . LYS A 1 221 ? -7.547 4.435 8.068 1.00 91.25 221 LYS A CA 1
ATOM 1851 C C . LYS A 1 221 ? -7.308 3.213 8.959 1.00 91.25 221 LYS A C 1
ATOM 1853 O O . LYS A 1 221 ? -6.430 2.401 8.669 1.00 91.25 221 LYS A O 1
ATOM 1858 N N . VAL A 1 222 ? -8.073 3.068 10.046 1.00 93.00 222 VAL A N 1
ATOM 1859 C CA . VAL A 1 222 ? -7.988 1.898 10.941 1.00 93.00 222 VAL A CA 1
ATOM 1860 C C . VAL A 1 222 ? -8.372 0.620 10.198 1.00 93.00 222 VAL A C 1
ATOM 1862 O O . VAL A 1 222 ? -7.671 -0.383 10.329 1.00 93.00 222 VAL A O 1
ATOM 1865 N N . VAL A 1 223 ? -9.446 0.661 9.407 1.00 93.94 223 VAL A N 1
ATOM 1866 C CA . VAL A 1 223 ? -9.918 -0.465 8.594 1.00 93.94 223 VAL A CA 1
ATOM 1867 C C . VAL A 1 223 ? -8.878 -0.864 7.552 1.00 93.94 223 VAL A C 1
ATOM 1869 O O . VAL A 1 223 ? -8.482 -2.027 7.518 1.00 93.94 223 VAL A O 1
ATOM 1872 N N . LEU A 1 224 ? -8.371 0.083 6.760 1.00 94.69 224 LEU A N 1
ATOM 1873 C CA . LEU A 1 224 ? -7.364 -0.176 5.731 1.00 94.69 224 LEU A CA 1
ATOM 1874 C C . LEU A 1 224 ? -6.084 -0.750 6.333 1.00 94.69 224 LEU A C 1
ATOM 1876 O O . LEU A 1 224 ? -5.588 -1.774 5.865 1.00 94.69 224 LEU A O 1
ATOM 1880 N N . LYS A 1 225 ? -5.577 -0.152 7.417 1.00 94.56 225 LYS A N 1
ATOM 1881 C CA . LYS A 1 225 ? -4.400 -0.672 8.122 1.00 94.56 225 LYS A CA 1
ATOM 1882 C C . LYS A 1 225 ? -4.639 -2.089 8.648 1.00 94.56 225 LYS A C 1
ATOM 1884 O O . LYS A 1 225 ? -3.790 -2.957 8.459 1.00 94.56 225 LYS A O 1
ATOM 1889 N N . GLY A 1 226 ? -5.793 -2.323 9.274 1.00 94.19 226 GLY A N 1
ATOM 1890 C CA . GLY A 1 226 ? -6.186 -3.635 9.777 1.00 94.19 226 GLY A CA 1
ATOM 1891 C C . GLY A 1 226 ? -6.242 -4.689 8.672 1.00 94.19 226 GLY A C 1
ATOM 1892 O O . GLY A 1 226 ? -5.690 -5.773 8.837 1.00 94.19 226 GLY A O 1
ATOM 1893 N N . LEU A 1 227 ? -6.836 -4.360 7.522 1.00 95.38 227 LEU A N 1
ATOM 1894 C CA . LEU A 1 227 ? -6.900 -5.246 6.359 1.00 95.38 227 LEU A CA 1
ATOM 1895 C C . LEU A 1 227 ? -5.511 -5.555 5.792 1.00 95.38 227 LEU A C 1
ATOM 1897 O O . LEU A 1 227 ? -5.211 -6.725 5.576 1.00 95.38 227 LEU A O 1
ATOM 1901 N N . VAL A 1 228 ? -4.642 -4.551 5.623 1.00 96.19 228 VAL A N 1
ATOM 1902 C CA . VAL A 1 228 ? -3.251 -4.749 5.168 1.00 96.19 228 VAL A CA 1
ATOM 1903 C C . VAL A 1 228 ? -2.514 -5.725 6.085 1.00 96.19 228 VAL A C 1
ATOM 1905 O O . VAL A 1 228 ? -1.897 -6.682 5.615 1.00 96.19 228 VAL A O 1
ATOM 1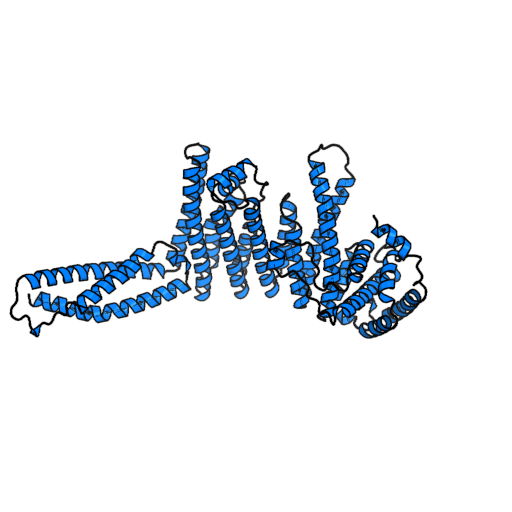908 N N . ASP A 1 229 ? -2.590 -5.511 7.400 1.00 94.12 229 ASP A N 1
ATOM 1909 C CA . ASP A 1 229 ? -1.886 -6.349 8.368 1.00 94.12 229 ASP A CA 1
ATOM 1910 C C . ASP A 1 229 ? -2.456 -7.785 8.379 1.00 94.12 229 ASP A C 1
ATOM 1912 O O . ASP A 1 229 ? -1.691 -8.752 8.415 1.00 94.12 229 ASP A O 1
ATOM 1916 N N . LEU A 1 230 ? -3.779 -7.955 8.252 1.00 93.50 230 LEU A N 1
ATOM 1917 C CA . LEU A 1 230 ? -4.407 -9.277 8.138 1.00 93.50 230 LEU A CA 1
ATOM 1918 C C . LEU A 1 230 ? -4.087 -9.991 6.818 1.00 93.50 230 LEU A C 1
ATOM 1920 O O . LEU A 1 230 ? -3.883 -11.205 6.837 1.00 93.50 230 LEU A O 1
ATOM 1924 N N . ILE A 1 231 ? -4.007 -9.275 5.692 1.00 95.06 231 ILE A N 1
ATOM 1925 C CA . ILE A 1 231 ? -3.599 -9.832 4.392 1.00 95.06 231 ILE A CA 1
ATOM 1926 C C . ILE A 1 231 ? -2.173 -10.370 4.483 1.00 95.06 231 ILE A C 1
ATOM 1928 O O . ILE A 1 231 ? -1.917 -11.507 4.087 1.00 95.06 231 ILE A O 1
ATOM 1932 N N . ASN A 1 232 ? -1.258 -9.597 5.071 1.00 92.31 232 ASN A N 1
ATOM 1933 C CA . ASN A 1 232 ? 0.127 -10.022 5.277 1.00 92.31 232 ASN A CA 1
ATOM 1934 C C . ASN A 1 232 ? 0.193 -11.301 6.116 1.00 92.31 232 ASN A C 1
ATOM 1936 O O . ASN A 1 232 ? 0.902 -12.246 5.771 1.00 92.31 232 ASN A O 1
ATOM 1940 N N . VAL A 1 233 ? -0.600 -11.363 7.188 1.00 89.81 233 VAL A N 1
ATOM 1941 C CA . VAL A 1 233 ? -0.722 -12.568 8.010 1.00 89.81 233 VAL A CA 1
ATOM 1942 C C . VAL A 1 233 ? -1.293 -13.740 7.208 1.00 89.81 233 VAL A C 1
ATOM 1944 O O . VAL A 1 233 ? -0.768 -14.849 7.309 1.00 89.81 233 VAL A O 1
ATOM 1947 N N . ALA A 1 234 ? -2.336 -13.541 6.403 1.00 90.25 234 ALA A N 1
ATOM 1948 C CA . ALA A 1 234 ? -2.915 -14.605 5.585 1.00 90.25 234 ALA A CA 1
ATOM 1949 C C . ALA A 1 234 ? -1.913 -15.147 4.550 1.00 90.25 234 ALA A C 1
ATOM 1951 O O . ALA A 1 234 ? -1.834 -16.365 4.374 1.00 90.25 234 ALA A O 1
ATOM 1952 N N . LEU A 1 235 ? -1.111 -14.265 3.940 1.00 90.75 235 LEU A N 1
ATOM 1953 C CA . LEU A 1 235 ? -0.060 -14.618 2.981 1.00 90.75 235 LEU A CA 1
ATOM 1954 C C . LEU A 1 235 ? 1.064 -15.431 3.619 1.00 90.75 235 LEU A C 1
ATOM 1956 O O . LEU A 1 235 ? 1.372 -16.510 3.127 1.00 90.75 235 LEU A O 1
ATOM 1960 N N . ILE A 1 236 ? 1.625 -14.970 4.744 1.00 88.75 236 ILE A N 1
ATOM 1961 C CA . ILE A 1 236 ? 2.705 -15.680 5.458 1.00 88.75 236 ILE A CA 1
ATOM 1962 C C . ILE A 1 236 ? 2.279 -17.106 5.837 1.00 88.75 236 ILE A C 1
ATOM 1964 O O . ILE A 1 236 ? 3.092 -18.024 5.861 1.00 88.75 236 ILE A O 1
ATOM 1968 N N . ASN A 1 237 ? 0.991 -17.300 6.120 1.00 84.44 237 ASN A N 1
ATOM 1969 C CA . ASN A 1 237 ? 0.446 -18.584 6.547 1.00 84.44 237 ASN A CA 1
ATOM 1970 C C . ASN A 1 237 ? -0.155 -19.425 5.416 1.00 84.44 237 ASN A C 1
ATOM 1972 O O . ASN A 1 237 ? -0.728 -20.474 5.708 1.00 84.44 237 ASN A O 1
ATOM 1976 N N . ASN A 1 238 ? -0.086 -18.969 4.163 1.00 87.19 238 ASN A N 1
ATOM 1977 C CA . ASN A 1 238 ? -0.709 -19.629 3.012 1.00 87.19 238 ASN A CA 1
ATOM 1978 C C . ASN A 1 238 ? -2.210 -19.945 3.214 1.00 87.19 238 ASN A C 1
ATOM 1980 O O . ASN A 1 238 ? -2.728 -20.929 2.687 1.00 87.19 238 ASN A O 1
ATOM 1984 N N . ASN A 1 239 ? -2.942 -19.121 3.979 1.00 88.12 239 ASN A N 1
ATOM 1985 C CA . ASN A 1 239 ? -4.386 -19.291 4.168 1.00 88.12 239 ASN A CA 1
ATOM 1986 C C . ASN A 1 239 ? -5.147 -18.601 3.028 1.00 88.12 239 ASN A C 1
ATOM 1988 O O . ASN A 1 239 ? -5.697 -17.512 3.199 1.00 88.12 239 ASN A O 1
ATOM 1992 N N . TYR A 1 240 ? -5.164 -19.240 1.856 1.00 89.06 240 TYR A N 1
ATOM 1993 C CA . TYR A 1 240 ? -5.727 -18.651 0.637 1.00 89.06 240 TYR A CA 1
ATOM 1994 C C . TYR A 1 240 ? -7.220 -18.317 0.751 1.00 89.06 240 TYR A C 1
ATOM 1996 O O . TYR A 1 240 ? -7.639 -17.277 0.260 1.00 89.06 240 TYR A O 1
ATOM 2004 N N . LYS A 1 241 ? -8.011 -19.116 1.484 1.00 88.94 241 LYS A N 1
ATOM 2005 C CA . LYS A 1 241 ? -9.441 -18.829 1.694 1.00 88.94 241 LYS A CA 1
ATOM 2006 C C . LYS A 1 241 ? -9.657 -17.523 2.462 1.00 88.94 241 LYS A C 1
ATOM 2008 O O . LYS A 1 241 ? -10.531 -16.736 2.115 1.00 88.94 241 LYS A O 1
ATOM 2013 N N . ALA A 1 242 ? -8.881 -17.300 3.524 1.00 88.38 242 ALA A N 1
ATOM 2014 C CA . ALA A 1 242 ? -8.956 -16.047 4.268 1.00 88.38 242 ALA A CA 1
ATOM 2015 C C . ALA A 1 242 ? -8.380 -14.877 3.463 1.00 88.38 242 ALA A C 1
ATOM 2017 O O . ALA A 1 242 ? -8.915 -13.777 3.539 1.00 88.38 242 ALA A O 1
ATOM 2018 N N . LEU A 1 243 ? -7.322 -15.120 2.684 1.00 92.31 243 LEU A N 1
ATOM 2019 C CA . LEU A 1 243 ? -6.737 -14.125 1.794 1.00 92.31 243 LEU A CA 1
ATOM 2020 C C . LEU A 1 243 ? -7.748 -13.621 0.760 1.00 92.31 243 LEU A C 1
ATOM 2022 O O . LEU A 1 243 ? -7.881 -12.413 0.614 1.00 92.31 243 LEU A O 1
ATOM 2026 N N . ASP A 1 244 ? -8.468 -14.517 0.083 1.00 91.94 244 ASP A N 1
ATOM 2027 C CA . ASP A 1 244 ? -9.459 -14.140 -0.932 1.00 91.94 244 ASP A CA 1
ATOM 2028 C C . ASP A 1 244 ? -10.562 -13.265 -0.329 1.00 91.94 244 ASP A C 1
ATOM 2030 O O . ASP A 1 244 ? -10.898 -12.216 -0.873 1.00 91.94 244 ASP A O 1
ATOM 2034 N N . LEU A 1 245 ? -11.057 -13.640 0.854 1.00 91.38 245 LEU A N 1
ATOM 2035 C CA . LEU A 1 245 ? -12.060 -12.851 1.564 1.00 91.38 245 LEU A CA 1
ATOM 2036 C C . LEU A 1 245 ? -11.509 -11.489 2.014 1.00 91.38 245 LEU A C 1
ATOM 2038 O O . LEU A 1 245 ? -12.213 -10.489 1.935 1.00 91.38 245 LEU A O 1
ATOM 2042 N N . LEU A 1 246 ? -10.257 -11.426 2.475 1.00 94.25 246 LEU A N 1
ATOM 2043 C CA . LEU A 1 246 ? -9.618 -10.172 2.879 1.00 94.25 246 LEU A CA 1
ATOM 2044 C C . LEU A 1 246 ? -9.331 -9.245 1.693 1.00 94.25 246 LEU A C 1
ATOM 2046 O O . LEU A 1 246 ? -9.443 -8.034 1.854 1.00 94.25 246 LEU A O 1
ATOM 2050 N N . LEU A 1 247 ? -8.971 -9.791 0.529 1.00 94.44 247 LEU A N 1
ATOM 2051 C CA . LEU A 1 247 ? -8.762 -9.012 -0.691 1.00 94.44 247 LEU A CA 1
ATOM 2052 C C . LEU A 1 247 ? -10.082 -8.450 -1.223 1.00 94.44 247 LEU A C 1
ATOM 2054 O O . LEU A 1 247 ? -10.126 -7.266 -1.531 1.00 94.44 247 LEU A O 1
ATOM 2058 N N . ASP A 1 248 ? -11.160 -9.239 -1.221 1.00 92.50 248 ASP A N 1
ATOM 2059 C CA . ASP A 1 248 ? -12.514 -8.750 -1.525 1.00 92.50 248 ASP A CA 1
ATOM 2060 C C . ASP A 1 248 ? -12.916 -7.626 -0.551 1.00 92.50 248 ASP A C 1
ATOM 2062 O O . ASP A 1 248 ? -13.337 -6.544 -0.949 1.00 92.50 248 ASP A O 1
ATOM 2066 N N . CYS A 1 249 ? -12.691 -7.814 0.752 1.00 91.81 249 CYS A N 1
ATOM 2067 C CA . CYS A 1 249 ? -12.903 -6.768 1.756 1.00 91.81 249 CYS A CA 1
ATOM 2068 C C . CYS A 1 249 ? -12.066 -5.500 1.505 1.00 91.81 249 CYS A C 1
ATOM 2070 O O . CYS A 1 249 ? -12.562 -4.393 1.695 1.00 91.81 249 CYS A O 1
ATOM 2072 N N . PHE A 1 250 ? -10.804 -5.650 1.098 1.00 94.06 250 PHE A N 1
ATOM 2073 C CA . PHE A 1 250 ? -9.903 -4.537 0.795 1.00 94.06 250 PHE A CA 1
ATOM 2074 C C . PHE A 1 250 ? -10.333 -3.772 -0.455 1.00 94.06 250 PHE A C 1
ATOM 2076 O O . PHE A 1 250 ? -10.324 -2.542 -0.467 1.00 94.06 250 PHE A O 1
ATOM 2083 N N . GLU A 1 251 ? -10.764 -4.490 -1.486 1.00 90.00 251 GLU A N 1
ATOM 2084 C CA . GLU A 1 251 ? -11.307 -3.897 -2.698 1.00 90.00 251 GLU A CA 1
ATOM 2085 C C . GLU A 1 251 ? -12.604 -3.127 -2.414 1.00 90.00 251 GLU A C 1
ATOM 2087 O O . GLU A 1 251 ? -12.830 -2.036 -2.929 1.00 90.00 251 GLU A O 1
ATOM 2092 N N . ASN A 1 252 ? -13.429 -3.655 -1.517 1.00 87.06 252 ASN A N 1
ATOM 2093 C CA . ASN A 1 252 ? -14.661 -3.020 -1.072 1.00 87.06 252 ASN A CA 1
ATOM 2094 C C . ASN A 1 252 ? -14.444 -1.807 -0.149 1.00 87.06 252 ASN A C 1
ATOM 2096 O O . ASN A 1 252 ? -15.379 -1.037 0.054 1.00 87.06 252 ASN A O 1
ATOM 2100 N N . ALA A 1 253 ? -13.233 -1.621 0.386 1.00 87.56 253 ALA A N 1
ATOM 2101 C CA . ALA A 1 253 ? -12.850 -0.474 1.212 1.00 87.56 253 ALA A CA 1
ATOM 2102 C C . ALA A 1 253 ? -12.301 0.711 0.388 1.00 87.56 253 ALA A C 1
ATOM 2104 O O . ALA A 1 253 ? -11.705 1.629 0.956 1.00 87.56 253 ALA A O 1
ATOM 2105 N N . LYS A 1 254 ? -12.468 0.687 -0.944 1.00 85.94 254 LYS A N 1
ATOM 2106 C CA . LYS A 1 254 ? -12.135 1.808 -1.832 1.00 85.94 254 LYS A CA 1
ATOM 2107 C C . LYS A 1 254 ? -12.866 3.084 -1.379 1.00 85.94 254 LYS A C 1
ATOM 2109 O O . LYS A 1 254 ? -14.073 3.027 -1.132 1.00 85.94 254 LYS A O 1
ATOM 2114 N N . PRO A 1 255 ? -12.172 4.236 -1.337 1.00 80.12 255 PRO A N 1
ATOM 2115 C CA . PRO A 1 255 ? -12.803 5.545 -1.282 1.00 80.12 255 PRO A CA 1
ATOM 2116 C C . PRO A 1 255 ? -13.968 5.674 -2.264 1.00 80.12 255 PRO A C 1
ATOM 2118 O O . PRO A 1 255 ? -13.849 5.299 -3.435 1.00 80.12 255 PRO A O 1
ATOM 2121 N N . GLY A 1 256 ? -15.083 6.231 -1.795 1.00 71.06 256 GLY A N 1
ATOM 2122 C CA . GLY A 1 256 ? -16.211 6.574 -2.656 1.00 71.06 256 GLY A CA 1
ATOM 2123 C C . GLY A 1 256 ? -15.848 7.670 -3.658 1.00 71.06 256 GLY A C 1
ATOM 2124 O O . GLY A 1 256 ? -14.822 8.341 -3.543 1.00 71.06 256 GLY A O 1
ATOM 2125 N N . TYR A 1 257 ? -16.704 7.871 -4.658 1.00 65.81 257 TYR A N 1
ATOM 2126 C CA . TYR A 1 257 ? -16.610 9.056 -5.503 1.00 65.81 257 TYR A CA 1
ATOM 2127 C C . TYR A 1 257 ? -17.095 10.279 -4.718 1.00 65.81 257 TYR A C 1
ATOM 2129 O O . TYR A 1 257 ? -18.219 10.294 -4.217 1.00 65.81 257 TYR A O 1
ATOM 2137 N N . TYR A 1 258 ? -16.254 11.309 -4.639 1.00 63.50 258 TYR A N 1
ATOM 2138 C CA . TYR A 1 258 ? -16.603 12.577 -4.010 1.00 63.50 258 TYR A CA 1
ATOM 2139 C C . TYR A 1 258 ? -16.912 13.602 -5.085 1.00 63.50 258 TYR A C 1
ATOM 2141 O O . TYR A 1 258 ? -16.039 13.970 -5.874 1.00 63.50 258 TYR A O 1
ATOM 2149 N N . GLU A 1 259 ? -18.135 14.125 -5.074 1.00 60.59 259 GLU A N 1
ATOM 2150 C CA . GLU A 1 259 ? -18.340 15.434 -5.674 1.00 60.59 259 GLU A CA 1
ATOM 2151 C C . GLU A 1 259 ? -17.559 16.473 -4.861 1.00 60.59 259 GLU A C 1
ATOM 2153 O O . GLU A 1 259 ? -17.520 16.391 -3.626 1.00 60.59 259 GLU A O 1
ATOM 2158 N N . PRO A 1 260 ? -16.915 17.445 -5.530 1.00 64.50 260 PRO A N 1
ATOM 2159 C CA . PRO A 1 260 ? -16.186 18.488 -4.838 1.00 64.50 260 PRO A CA 1
ATOM 2160 C C . PRO A 1 260 ? -17.148 19.169 -3.866 1.00 64.50 260 PRO A C 1
ATOM 2162 O O . PRO A 1 260 ? -18.250 19.556 -4.272 1.00 64.50 260 PRO A O 1
ATOM 2165 N N . PRO A 1 261 ? -16.773 19.295 -2.581 1.00 68.50 261 PRO A N 1
ATOM 2166 C CA . PRO A 1 261 ? -17.710 19.751 -1.575 1.00 68.50 261 PRO A CA 1
ATOM 2167 C C . PRO A 1 261 ? -18.205 21.144 -1.951 1.00 68.50 261 PRO A C 1
ATOM 2169 O O . PRO A 1 261 ? -17.411 22.077 -2.126 1.00 68.50 261 PRO A O 1
ATOM 2172 N N . THR A 1 262 ? -19.527 21.268 -2.089 1.00 77.06 262 THR A N 1
ATOM 2173 C CA . THR A 1 262 ? -20.187 22.532 -2.411 1.00 77.06 262 THR A CA 1
ATOM 2174 C C . THR A 1 262 ? -19.817 23.597 -1.370 1.00 77.06 262 THR A C 1
ATOM 2176 O O . THR A 1 262 ? -19.455 23.261 -0.233 1.00 77.06 262 THR A O 1
ATOM 2179 N N . PRO A 1 263 ? -19.908 24.897 -1.707 1.00 77.81 263 PRO A N 1
ATOM 2180 C CA . PRO A 1 263 ? -19.644 25.970 -0.749 1.00 77.81 263 PRO A CA 1
ATOM 2181 C C . PRO A 1 263 ? -20.427 25.809 0.562 1.00 77.81 263 PRO A C 1
ATOM 2183 O O . PRO A 1 263 ? -19.886 26.082 1.633 1.00 77.81 263 PRO A O 1
ATOM 2186 N N . ASP A 1 264 ? -21.653 25.284 0.488 1.00 76.25 264 ASP A N 1
ATOM 2187 C CA . ASP A 1 264 ? -22.493 24.999 1.651 1.00 76.25 264 ASP A CA 1
ATOM 2188 C C . ASP A 1 264 ? -21.934 23.870 2.522 1.00 76.25 264 ASP A C 1
ATOM 2190 O O . ASP A 1 264 ? -21.885 24.016 3.741 1.00 76.25 264 ASP A O 1
ATOM 2194 N N . ILE A 1 265 ? -21.429 22.786 1.922 1.00 75.94 265 ILE A N 1
ATOM 2195 C CA . ILE A 1 265 ? -20.767 21.693 2.653 1.00 75.94 265 ILE A CA 1
ATOM 2196 C C . ILE A 1 265 ? -19.489 22.203 3.323 1.00 75.94 265 ILE A C 1
ATOM 2198 O O . ILE A 1 265 ? -19.265 21.929 4.503 1.00 75.94 265 ILE A O 1
ATOM 2202 N N . LYS A 1 266 ? -18.668 22.984 2.603 1.00 79.12 266 LYS A N 1
ATOM 2203 C CA . LYS A 1 266 ? -17.451 23.596 3.164 1.00 79.12 266 LYS A CA 1
ATOM 2204 C C . LYS A 1 266 ? -17.798 24.534 4.330 1.00 79.12 266 LYS A C 1
ATOM 2206 O O . LYS A 1 266 ? -17.091 24.539 5.339 1.00 79.12 266 LYS A O 1
ATOM 2211 N N . ARG A 1 267 ? -18.889 25.302 4.224 1.00 78.12 267 ARG A N 1
ATOM 2212 C CA . ARG A 1 267 ? -19.381 26.189 5.290 1.00 78.12 267 ARG A CA 1
ATOM 2213 C C . ARG A 1 267 ? -19.864 25.399 6.504 1.00 78.12 267 ARG A C 1
ATOM 2215 O O . ARG A 1 267 ? -19.409 25.671 7.613 1.00 78.12 267 ARG A O 1
ATOM 2222 N N . ASP A 1 268 ? -20.749 24.428 6.301 1.00 75.50 268 ASP A N 1
ATOM 2223 C CA . ASP A 1 268 ? -21.315 23.603 7.371 1.00 75.50 268 ASP A CA 1
ATOM 2224 C C . ASP A 1 268 ? -20.212 22.829 8.108 1.00 75.50 268 ASP A C 1
ATOM 2226 O O . ASP A 1 268 ? -20.201 22.801 9.338 1.00 75.50 268 ASP A O 1
ATOM 2230 N N . TRP A 1 269 ? -19.225 22.305 7.378 1.00 77.44 269 TRP A N 1
ATOM 2231 C CA . TRP A 1 269 ? -18.062 21.641 7.962 1.00 77.44 269 TRP A CA 1
ATOM 2232 C C . TRP A 1 269 ? -17.188 22.592 8.794 1.00 77.44 269 TRP A C 1
ATOM 2234 O O . TRP A 1 269 ? -16.785 22.234 9.904 1.00 77.44 269 TRP A O 1
ATOM 2244 N N . LYS A 1 270 ? -16.920 23.820 8.319 1.00 81.12 270 LYS A N 1
ATOM 2245 C CA . LYS A 1 270 ? -16.157 24.824 9.090 1.00 81.12 270 LYS A CA 1
ATOM 2246 C C . LYS A 1 270 ? -16.874 25.204 10.385 1.00 81.12 270 LYS A C 1
ATOM 2248 O O . LYS A 1 270 ? -16.239 25.289 11.435 1.00 81.12 270 LYS A O 1
ATOM 2253 N N . ILE A 1 271 ? -18.193 25.394 10.321 1.00 76.69 271 ILE A N 1
ATOM 2254 C CA . ILE A 1 271 ? -19.024 25.710 11.492 1.00 76.69 271 ILE A CA 1
ATOM 2255 C C . ILE A 1 271 ? -19.008 24.545 12.488 1.00 76.69 271 ILE A C 1
ATOM 2257 O O . ILE A 1 271 ? -18.807 24.762 13.683 1.00 76.69 271 ILE A O 1
ATOM 2261 N N . ALA A 1 272 ? -19.193 23.317 11.997 1.00 70.50 272 ALA A N 1
ATOM 2262 C CA . ALA A 1 272 ? -19.246 22.116 12.820 1.00 70.50 272 ALA A CA 1
ATOM 2263 C C . ALA A 1 272 ? -17.900 21.834 13.505 1.00 70.50 272 ALA A C 1
ATOM 2265 O O . ALA A 1 272 ? -17.827 21.654 14.721 1.00 70.50 272 ALA A O 1
ATOM 2266 N N . THR A 1 273 ? -16.809 21.818 12.741 1.00 70.94 273 THR A N 1
ATOM 2267 C CA . THR A 1 273 ? -15.499 21.379 13.244 1.00 70.94 273 THR A CA 1
ATOM 2268 C C . THR A 1 273 ? -14.710 22.471 13.955 1.00 70.94 273 THR A C 1
ATOM 2270 O O . THR A 1 273 ? -13.762 22.150 14.673 1.00 70.94 273 THR A O 1
ATOM 2273 N N . LYS A 1 274 ? -15.070 23.749 13.757 1.00 76.69 274 LYS A N 1
ATOM 2274 C CA . LYS A 1 274 ? -14.272 24.912 14.182 1.00 76.69 274 LYS A CA 1
ATOM 2275 C C . LYS A 1 274 ? -12.807 24.823 13.720 1.00 76.69 274 LYS A C 1
ATOM 2277 O O . LYS A 1 274 ? -11.921 25.358 14.383 1.00 76.69 274 LYS A O 1
ATOM 2282 N N . SER A 1 275 ? -12.544 24.106 12.624 1.00 70.88 275 SER A N 1
ATOM 2283 C CA . SER A 1 275 ? -11.203 23.920 12.072 1.00 70.88 275 SER A CA 1
ATOM 2284 C C . SER A 1 275 ? -10.933 24.920 10.951 1.00 70.88 275 SER A C 1
ATOM 2286 O O . SER A 1 275 ? -11.814 25.230 10.148 1.00 70.88 275 SER A O 1
ATOM 2288 N N . ASN A 1 276 ? -9.685 25.384 10.882 1.00 69.56 276 ASN A N 1
ATOM 2289 C CA . ASN A 1 276 ? -9.164 26.151 9.751 1.00 69.56 276 ASN A CA 1
ATOM 2290 C C . ASN A 1 276 ? -8.616 25.248 8.635 1.00 69.56 276 ASN A C 1
ATOM 2292 O O . ASN A 1 276 ? -8.157 25.768 7.618 1.00 69.56 276 ASN A O 1
ATOM 2296 N N . ASP A 1 277 ? -8.628 23.922 8.821 1.00 71.00 277 ASP A N 1
ATOM 2297 C CA . ASP A 1 277 ? -8.146 22.990 7.804 1.00 71.00 277 ASP A CA 1
ATOM 2298 C C . ASP A 1 277 ? -8.997 23.069 6.531 1.00 71.00 277 ASP A C 1
ATOM 2300 O O . ASP A 1 277 ? -10.161 23.467 6.542 1.00 71.00 277 ASP A O 1
ATOM 2304 N N . ASP A 1 278 ? -8.410 22.667 5.410 1.00 79.06 278 ASP A N 1
ATOM 2305 C CA . ASP A 1 278 ? -9.144 22.527 4.162 1.00 79.06 278 ASP A CA 1
ATOM 2306 C C . ASP A 1 278 ? -9.798 21.141 4.099 1.00 79.06 278 ASP A C 1
ATOM 2308 O O . ASP A 1 278 ? -9.112 20.115 4.162 1.00 79.06 278 ASP A O 1
ATOM 2312 N N . LEU A 1 279 ? -11.129 21.111 3.983 1.00 78.06 279 LEU A N 1
ATOM 2313 C CA . LEU A 1 279 ? -11.912 19.881 3.845 1.00 78.06 279 LEU A CA 1
ATOM 2314 C C . LEU A 1 279 ? -11.421 19.045 2.657 1.00 78.06 279 LEU A C 1
ATOM 2316 O O . LEU A 1 279 ? -11.309 17.828 2.761 1.00 78.06 279 LEU A O 1
ATOM 2320 N N . GLU A 1 280 ? -11.072 19.704 1.554 1.00 77.56 280 GLU A N 1
ATOM 2321 C CA . GLU A 1 280 ? -10.589 19.051 0.336 1.00 77.56 280 GLU A CA 1
ATOM 2322 C C . GLU A 1 280 ? -9.256 18.338 0.584 1.00 77.56 280 GLU A C 1
ATOM 2324 O O . GLU A 1 280 ? -9.088 17.170 0.243 1.00 77.56 280 GLU A O 1
ATOM 2329 N N . LYS A 1 281 ? -8.347 18.985 1.320 1.00 79.56 281 LYS A N 1
ATOM 2330 C CA . LYS A 1 281 ? -7.093 18.369 1.764 1.00 79.56 281 LYS A CA 1
ATOM 2331 C C . LYS A 1 281 ? -7.328 17.151 2.662 1.00 79.56 281 LYS A C 1
ATOM 2333 O O . LYS A 1 281 ? -6.581 16.184 2.557 1.00 79.56 281 LYS A O 1
ATOM 2338 N N . GLN A 1 282 ? -8.325 17.179 3.551 1.00 77.00 282 GLN A N 1
ATOM 2339 C CA . GLN A 1 282 ? -8.650 16.022 4.398 1.00 77.00 282 GLN A CA 1
ATOM 2340 C C . GLN A 1 282 ? -9.234 14.858 3.592 1.00 77.00 282 GLN A C 1
ATOM 2342 O O . GLN A 1 282 ? -8.881 13.713 3.856 1.00 77.00 282 GLN A O 1
ATOM 2347 N N . LEU A 1 283 ? -10.086 15.139 2.605 1.00 78.19 283 LEU A N 1
ATOM 2348 C CA . LEU A 1 283 ? -10.613 14.112 1.704 1.00 78.19 283 LEU A CA 1
ATOM 2349 C C . LEU A 1 283 ? -9.495 13.508 0.842 1.00 78.19 283 LEU A C 1
ATOM 2351 O O . LEU A 1 283 ? -9.391 12.289 0.749 1.00 78.19 283 LEU A O 1
ATOM 2355 N N . ASN A 1 284 ? -8.577 14.329 0.326 1.00 78.50 284 ASN A N 1
ATOM 2356 C CA . ASN A 1 284 ? -7.414 13.849 -0.429 1.00 78.50 284 ASN A CA 1
ATOM 2357 C C . ASN A 1 284 ? -6.506 12.930 0.406 1.00 78.50 284 ASN A C 1
ATOM 2359 O O . ASN A 1 284 ? -5.998 11.938 -0.108 1.00 78.50 284 ASN A O 1
ATOM 2363 N N . GLN A 1 285 ? -6.363 13.183 1.713 1.00 80.75 285 GLN A N 1
ATOM 2364 C CA . GLN A 1 285 ? -5.622 12.273 2.598 1.00 80.75 285 GLN A CA 1
ATOM 2365 C C . GLN A 1 285 ? -6.221 10.865 2.645 1.00 80.75 285 GLN A C 1
ATOM 2367 O O . GLN A 1 285 ? -5.510 9.915 2.944 1.00 80.75 285 GLN A O 1
ATOM 2372 N N . MET A 1 286 ? -7.520 10.710 2.408 1.00 82.56 286 MET A N 1
ATOM 2373 C CA . MET A 1 286 ? -8.177 9.408 2.414 1.00 82.56 286 MET A CA 1
ATOM 2374 C C . MET A 1 286 ? -7.775 8.578 1.186 1.00 82.56 286 MET A C 1
ATOM 2376 O O . MET A 1 286 ? -7.457 7.396 1.310 1.00 82.56 286 MET A O 1
ATOM 2380 N N . PHE A 1 287 ? -7.704 9.227 0.020 1.00 83.44 287 PHE A N 1
ATOM 2381 C CA . PHE A 1 287 ? -7.162 8.642 -1.206 1.00 83.44 287 PHE A CA 1
ATOM 2382 C C . PHE A 1 287 ? -5.681 8.295 -1.057 1.00 83.44 287 PHE A C 1
ATOM 2384 O O . PHE A 1 287 ? -5.294 7.166 -1.359 1.00 83.44 287 PHE A O 1
ATOM 2391 N N . ASP A 1 288 ? -4.874 9.218 -0.518 1.00 84.50 288 ASP A N 1
ATOM 2392 C CA . ASP A 1 288 ? -3.451 8.981 -0.248 1.00 84.50 288 ASP A CA 1
ATOM 2393 C C . ASP A 1 288 ? -3.247 7.718 0.611 1.00 84.50 288 ASP A C 1
ATOM 2395 O O . ASP A 1 288 ? -2.391 6.881 0.323 1.00 84.50 288 ASP A O 1
ATOM 2399 N N . GLU A 1 289 ? -4.053 7.549 1.662 1.00 87.12 289 GLU A N 1
ATOM 2400 C CA . GLU A 1 289 ? -3.979 6.392 2.564 1.00 87.12 289 GLU A CA 1
ATOM 2401 C C . GLU A 1 289 ? -4.421 5.096 1.883 1.00 87.12 289 GLU A C 1
ATOM 2403 O O . GLU A 1 289 ? -3.829 4.043 2.129 1.00 87.12 289 GLU A O 1
ATOM 2408 N N . TYR A 1 290 ? -5.414 5.155 0.993 1.00 90.12 290 TYR A N 1
ATOM 2409 C CA . TYR A 1 290 ? -5.820 4.000 0.198 1.00 90.12 290 TYR A CA 1
ATOM 2410 C C . TYR A 1 290 ? -4.727 3.568 -0.788 1.00 90.12 290 TYR A C 1
ATOM 2412 O O . TYR A 1 290 ? -4.412 2.378 -0.873 1.00 90.12 290 TYR A O 1
ATOM 2420 N N . PHE A 1 291 ? -4.084 4.512 -1.484 1.00 90.06 291 PHE A N 1
ATOM 2421 C CA . PHE A 1 291 ? -2.934 4.214 -2.343 1.00 90.06 291 PHE A CA 1
ATOM 2422 C C . PHE A 1 291 ? -1.748 3.687 -1.531 1.00 90.06 291 PHE A C 1
ATOM 2424 O O . PHE A 1 291 ? -1.105 2.717 -1.938 1.00 90.06 291 PHE A O 1
ATOM 2431 N N . TYR A 1 292 ? -1.486 4.253 -0.351 1.00 90.81 292 TYR A N 1
ATOM 2432 C CA . TYR A 1 292 ? -0.459 3.753 0.561 1.00 90.81 292 TYR A CA 1
ATOM 2433 C C . TYR A 1 292 ? -0.729 2.312 1.012 1.00 90.81 292 TYR A C 1
ATOM 2435 O O . TYR A 1 292 ? 0.161 1.457 0.961 1.00 90.81 292 TYR A O 1
ATOM 2443 N N . ALA A 1 293 ? -1.966 2.014 1.406 1.00 93.25 293 ALA A N 1
ATOM 2444 C CA . ALA A 1 293 ? -2.386 0.669 1.773 1.00 93.25 293 ALA A CA 1
ATOM 2445 C C . ALA A 1 293 ? -2.270 -0.300 0.584 1.00 93.25 293 ALA A C 1
ATOM 2447 O O . ALA A 1 293 ? -1.715 -1.389 0.733 1.00 93.25 293 ALA A O 1
ATOM 2448 N N . SER A 1 294 ? -2.704 0.126 -0.604 1.00 94.19 294 SER A N 1
ATOM 2449 C CA . SER A 1 294 ? -2.624 -0.651 -1.846 1.00 94.19 294 SER A CA 1
ATOM 2450 C C . SER A 1 294 ? -1.184 -0.998 -2.206 1.00 94.19 294 SER A C 1
ATOM 2452 O O . SER A 1 294 ? -0.885 -2.151 -2.507 1.00 94.19 294 SER A O 1
ATOM 2454 N N . HIS A 1 295 ? -0.266 -0.036 -2.090 1.00 93.06 295 HIS A N 1
ATOM 2455 C CA . HIS A 1 295 ? 1.161 -0.265 -2.298 1.00 93.06 295 HIS A CA 1
ATOM 2456 C C . HIS A 1 295 ? 1.707 -1.344 -1.351 1.00 93.06 295 HIS A C 1
ATOM 2458 O O . HIS A 1 295 ? 2.403 -2.258 -1.792 1.00 93.06 295 HIS A O 1
ATOM 2464 N N . ARG A 1 296 ? 1.353 -1.296 -0.056 1.00 93.38 296 ARG A N 1
ATOM 2465 C CA . ARG A 1 296 ? 1.772 -2.318 0.923 1.00 93.38 296 ARG A CA 1
ATOM 2466 C C . ARG A 1 296 ? 1.211 -3.704 0.599 1.00 93.38 296 ARG A C 1
ATOM 2468 O O . ARG A 1 296 ? 1.942 -4.683 0.717 1.00 93.38 296 ARG A O 1
ATOM 2475 N N . VAL A 1 297 ? -0.057 -3.797 0.191 1.00 95.56 297 VAL A N 1
ATOM 2476 C CA . VAL A 1 297 ? -0.667 -5.075 -0.219 1.00 95.56 297 VAL A CA 1
ATOM 2477 C C . VAL A 1 297 ? 0.038 -5.633 -1.454 1.00 95.56 297 VAL A C 1
ATOM 2479 O O . VAL A 1 297 ? 0.409 -6.806 -1.465 1.00 95.56 297 VAL A O 1
ATOM 2482 N N . LEU A 1 298 ? 0.272 -4.799 -2.470 1.00 94.94 298 LEU A N 1
ATOM 2483 C CA . LEU A 1 298 ? 0.964 -5.198 -3.695 1.00 94.94 298 LEU A CA 1
ATOM 2484 C C . LEU A 1 298 ? 2.383 -5.685 -3.404 1.00 94.94 298 LEU A C 1
ATOM 2486 O O . LEU A 1 298 ? 2.767 -6.743 -3.899 1.00 94.94 298 LEU A O 1
ATOM 2490 N N . ASP A 1 299 ? 3.142 -4.978 -2.567 1.00 91.50 299 ASP A N 1
ATOM 2491 C CA . ASP A 1 299 ? 4.482 -5.408 -2.163 1.00 91.50 299 ASP A CA 1
ATOM 2492 C C . ASP A 1 299 ? 4.474 -6.793 -1.504 1.00 91.50 299 ASP A C 1
ATOM 2494 O O . ASP A 1 299 ? 5.307 -7.634 -1.849 1.00 91.50 299 ASP A O 1
ATOM 2498 N N . SER A 1 300 ? 3.512 -7.072 -0.622 1.00 93.06 300 SER A N 1
ATOM 2499 C CA . SER A 1 300 ? 3.368 -8.388 0.012 1.00 93.06 300 SER A CA 1
ATOM 2500 C C . SER A 1 300 ? 2.934 -9.487 -0.962 1.00 93.06 300 SER A C 1
ATOM 2502 O O . SER A 1 300 ? 3.414 -10.623 -0.879 1.00 93.06 300 SER A O 1
ATOM 2504 N N . LEU A 1 301 ? 2.049 -9.174 -1.911 1.00 94.31 301 LEU A N 1
ATOM 2505 C CA . LEU A 1 301 ? 1.628 -10.116 -2.952 1.00 94.31 301 LEU A CA 1
ATOM 2506 C C . LEU A 1 301 ? 2.784 -10.455 -3.902 1.00 94.31 301 LEU A C 1
ATOM 2508 O O . LEU A 1 301 ? 3.000 -11.628 -4.202 1.00 94.31 301 LEU A O 1
ATOM 2512 N N . TYR A 1 302 ? 3.575 -9.464 -4.319 1.00 92.50 302 TYR A N 1
ATOM 2513 C CA . TYR A 1 302 ? 4.764 -9.701 -5.139 1.00 92.50 302 TYR A CA 1
ATOM 2514 C C . TYR A 1 302 ? 5.842 -10.474 -4.375 1.00 92.50 302 TYR A C 1
ATOM 2516 O O . TYR A 1 302 ? 6.385 -11.434 -4.913 1.00 92.50 302 TYR A O 1
ATOM 2524 N N . ALA A 1 303 ? 6.096 -10.140 -3.104 1.00 90.62 303 ALA A N 1
ATOM 2525 C CA . ALA A 1 303 ? 7.049 -10.875 -2.268 1.00 90.62 303 ALA A CA 1
ATOM 2526 C C . ALA A 1 303 ? 6.678 -12.360 -2.098 1.00 90.62 303 ALA A C 1
ATOM 2528 O O . ALA A 1 303 ? 7.555 -13.204 -1.930 1.00 90.62 303 ALA A O 1
ATOM 2529 N N . SER A 1 304 ? 5.385 -12.687 -2.176 1.00 90.19 304 SER A N 1
ATOM 2530 C CA . SER A 1 304 ? 4.866 -14.060 -2.137 1.00 90.19 304 SER A CA 1
ATOM 2531 C C . SER A 1 304 ? 4.634 -14.682 -3.524 1.00 90.19 304 SER A C 1
ATOM 2533 O O . SER A 1 304 ? 4.076 -15.774 -3.612 1.00 90.19 304 SER A O 1
ATOM 2535 N N . ASN A 1 305 ? 5.060 -14.023 -4.612 1.00 88.44 305 ASN A N 1
ATOM 2536 C CA . ASN A 1 305 ? 4.845 -14.447 -6.004 1.00 88.44 305 ASN A CA 1
ATOM 2537 C C . ASN A 1 305 ? 3.370 -14.718 -6.373 1.00 88.44 305 ASN A C 1
ATOM 2539 O O . ASN A 1 305 ? 3.083 -15.497 -7.287 1.00 88.44 305 ASN A O 1
ATOM 2543 N N . ASN A 1 306 ? 2.425 -14.065 -5.696 1.00 89.69 306 ASN A N 1
ATOM 2544 C CA . ASN A 1 306 ? 0.995 -14.291 -5.876 1.00 89.69 306 ASN A CA 1
ATOM 2545 C C . ASN A 1 306 ? 0.469 -13.557 -7.120 1.00 89.69 306 ASN A C 1
ATOM 2547 O O . ASN A 1 306 ? 0.611 -12.342 -7.230 1.00 89.69 306 ASN A O 1
ATOM 2551 N N . SER A 1 307 ? -0.190 -14.272 -8.038 1.00 88.88 307 SER A N 1
ATOM 2552 C CA . SER A 1 307 ? -0.738 -13.704 -9.284 1.00 88.88 307 SER A CA 1
ATOM 2553 C C . SER A 1 307 ? -1.833 -12.654 -9.069 1.00 88.88 307 SER A C 1
ATOM 2555 O O . SER A 1 307 ? -2.095 -11.852 -9.963 1.00 88.88 307 SER A O 1
ATOM 2557 N N . ARG A 1 308 ? -2.448 -12.611 -7.881 1.00 90.88 308 ARG A N 1
ATOM 2558 C CA . ARG A 1 308 ? -3.464 -11.608 -7.526 1.00 90.88 308 ARG A CA 1
ATOM 2559 C C . ARG A 1 308 ? -2.919 -10.176 -7.491 1.00 90.88 308 ARG A C 1
ATOM 2561 O O . ARG A 1 308 ? -3.718 -9.248 -7.529 1.00 90.88 308 ARG A O 1
ATOM 2568 N N . SER A 1 309 ? -1.596 -9.978 -7.453 1.00 92.06 309 SER A N 1
ATOM 2569 C CA . SER A 1 309 ? -0.997 -8.639 -7.563 1.00 92.06 309 SER A CA 1
ATOM 2570 C C . SER A 1 309 ? -1.380 -7.941 -8.871 1.00 92.06 309 SER A C 1
ATOM 2572 O O . SER A 1 309 ? -1.705 -6.757 -8.853 1.00 92.06 309 SER A O 1
ATOM 2574 N N . GLN A 1 310 ? -1.402 -8.676 -9.988 1.00 89.75 310 GLN A N 1
ATOM 2575 C CA . GLN A 1 310 ? -1.784 -8.142 -11.298 1.00 89.75 310 GLN A CA 1
ATOM 2576 C C . GLN A 1 310 ? -3.266 -7.764 -11.346 1.00 89.75 310 GLN A C 1
ATOM 2578 O O . GLN A 1 310 ? -3.613 -6.736 -11.919 1.00 89.75 310 GLN A O 1
ATOM 2583 N N . ILE A 1 311 ? -4.126 -8.589 -10.737 1.00 90.81 311 ILE A N 1
ATOM 2584 C CA . ILE A 1 311 ? -5.575 -8.355 -10.672 1.00 90.81 311 ILE A CA 1
ATOM 2585 C C . ILE A 1 311 ? -5.839 -7.065 -9.895 1.00 90.81 311 ILE A C 1
ATOM 2587 O O . ILE A 1 311 ? -6.378 -6.121 -10.459 1.00 90.81 311 ILE A O 1
ATOM 2591 N N . LEU A 1 312 ? -5.315 -6.967 -8.667 1.00 92.38 312 LEU A N 1
ATOM 2592 C CA . LEU A 1 312 ? -5.478 -5.776 -7.833 1.00 92.38 312 LEU A CA 1
ATOM 2593 C C . LEU A 1 312 ? -4.963 -4.507 -8.529 1.00 92.38 312 LEU A C 1
ATOM 2595 O O . LEU A 1 312 ? -5.598 -3.460 -8.457 1.00 92.38 312 LEU A O 1
ATOM 2599 N N . LEU A 1 313 ? -3.818 -4.586 -9.212 1.00 90.81 313 LEU A N 1
ATOM 2600 C CA . LEU A 1 313 ? -3.243 -3.430 -9.896 1.00 90.81 313 LEU A CA 1
ATOM 2601 C C . LEU A 1 313 ? -4.096 -2.975 -11.098 1.00 90.81 313 LEU A C 1
ATOM 2603 O O . LEU A 1 313 ? -4.233 -1.771 -11.312 1.00 90.81 313 LEU A O 1
ATOM 2607 N N . ARG A 1 314 ? -4.728 -3.908 -11.824 1.00 90.19 314 ARG A N 1
ATOM 2608 C CA . ARG A 1 314 ? -5.705 -3.599 -12.884 1.00 90.19 314 ARG A CA 1
ATOM 2609 C C . ARG A 1 314 ? -7.008 -3.034 -12.328 1.00 90.19 314 ARG A C 1
ATOM 2611 O O . ARG A 1 314 ? -7.549 -2.090 -12.895 1.00 90.19 314 ARG A O 1
ATOM 2618 N N . ASP A 1 315 ? -7.496 -3.557 -11.209 1.00 89.25 315 ASP A N 1
ATOM 2619 C CA . ASP A 1 315 ? -8.723 -3.054 -10.583 1.00 89.25 315 ASP A CA 1
ATOM 2620 C C . ASP A 1 315 ? -8.537 -1.618 -10.071 1.00 89.25 315 ASP A C 1
ATOM 2622 O O . ASP A 1 315 ? -9.457 -0.801 -10.151 1.00 89.25 315 ASP A O 1
ATOM 2626 N N . LEU A 1 316 ? -7.334 -1.283 -9.586 1.00 89.19 316 LEU A N 1
ATOM 2627 C CA . LEU A 1 316 ? -6.954 0.085 -9.220 1.00 89.19 316 LEU A CA 1
ATOM 2628 C C . LEU A 1 316 ? -6.922 1.017 -10.436 1.00 89.19 316 LEU A C 1
ATOM 2630 O O . LEU A 1 316 ? -7.424 2.136 -10.354 1.00 89.19 316 LEU A O 1
ATOM 2634 N N . GLU A 1 317 ? -6.374 0.560 -11.562 1.00 87.88 317 GLU A N 1
ATOM 2635 C CA . GLU A 1 317 ? -6.363 1.314 -12.820 1.00 87.88 317 GLU A CA 1
ATOM 2636 C C . GLU A 1 317 ? -7.791 1.590 -13.325 1.00 87.88 317 GLU A C 1
ATOM 2638 O O . GLU A 1 317 ? -8.145 2.722 -13.662 1.00 87.88 317 GLU A O 1
ATOM 2643 N N . GLN A 1 318 ? -8.653 0.570 -13.336 1.00 86.06 318 GLN A N 1
ATOM 2644 C CA . GLN A 1 318 ? -10.047 0.718 -13.759 1.00 86.06 318 GLN A CA 1
ATOM 2645 C C . GLN A 1 318 ? -10.817 1.664 -12.839 1.00 86.06 318 GLN A C 1
ATOM 2647 O O . GLN A 1 318 ? -11.527 2.554 -13.316 1.00 86.06 318 GLN A O 1
ATOM 2652 N N . TRP A 1 319 ? -10.645 1.510 -11.526 1.00 83.12 319 TRP A N 1
ATOM 2653 C CA . TRP A 1 319 ? -11.254 2.394 -10.540 1.00 83.12 319 TRP A CA 1
ATOM 2654 C C . TRP A 1 319 ? -10.793 3.848 -10.716 1.00 83.12 319 TRP A C 1
ATOM 2656 O O . TRP A 1 319 ? -11.627 4.758 -10.721 1.00 83.12 319 TRP A O 1
ATOM 2666 N N . GLN A 1 320 ? -9.501 4.073 -10.981 1.00 79.25 320 GLN A N 1
ATOM 2667 C CA . GLN A 1 320 ? -8.958 5.394 -11.304 1.00 79.25 320 GLN A CA 1
ATOM 2668 C C . GLN A 1 320 ? -9.713 6.034 -12.474 1.00 79.25 320 GLN A C 1
ATOM 2670 O O . GLN A 1 320 ? -10.112 7.195 -12.396 1.00 79.25 320 GLN A O 1
ATOM 2675 N N . HIS A 1 321 ? -9.963 5.276 -13.544 1.00 75.94 321 HIS A N 1
ATOM 2676 C CA . HIS A 1 321 ? -10.698 5.774 -14.705 1.00 75.94 321 HIS A CA 1
ATOM 2677 C C . HIS A 1 321 ? -12.180 6.047 -14.435 1.00 75.94 321 HIS A C 1
ATOM 2679 O O . HIS A 1 321 ? -12.739 6.954 -15.054 1.00 75.94 321 HIS A O 1
ATOM 2685 N N . GLN A 1 322 ? -12.811 5.282 -13.544 1.00 73.69 322 GLN A N 1
ATOM 2686 C CA . GLN A 1 322 ? -14.227 5.431 -13.192 1.00 73.69 322 GLN A CA 1
ATOM 2687 C C . GLN A 1 322 ? -14.478 6.593 -12.224 1.00 73.69 322 GLN A C 1
ATOM 2689 O O . GLN A 1 322 ? -15.526 7.229 -12.297 1.00 73.69 322 GLN A O 1
ATOM 2694 N N . SER A 1 323 ? -13.508 6.918 -11.365 1.00 66.81 323 SER A N 1
ATOM 2695 C CA . SER A 1 323 ? -13.614 7.971 -10.341 1.00 66.81 323 SER A CA 1
ATOM 2696 C C . SER A 1 323 ? -13.712 9.410 -10.886 1.00 66.81 323 SER A C 1
ATOM 2698 O O . SER A 1 323 ? -13.825 10.358 -10.114 1.00 66.81 323 SER A O 1
ATOM 2700 N N . GLY A 1 324 ? -13.723 9.592 -12.209 1.00 55.16 324 GLY A N 1
ATOM 2701 C CA . GLY A 1 324 ? -14.451 10.660 -12.895 1.00 55.16 324 GLY A CA 1
ATOM 2702 C C . GLY A 1 324 ? -13.915 12.090 -12.813 1.00 55.16 324 GLY A C 1
ATOM 2703 O O . GLY A 1 324 ? -13.845 12.727 -13.859 1.00 55.16 324 GLY A O 1
ATOM 2704 N N . ILE A 1 325 ? -13.598 12.650 -11.639 1.00 48.00 325 ILE A N 1
ATOM 2705 C CA . ILE A 1 325 ? -13.383 14.110 -11.516 1.00 48.00 325 ILE A CA 1
ATOM 2706 C C . ILE A 1 325 ? -12.229 14.515 -10.576 1.00 48.00 325 ILE A C 1
ATOM 2708 O O . ILE A 1 325 ? -11.691 15.601 -10.762 1.00 48.00 325 ILE A O 1
ATOM 2712 N N . TYR A 1 326 ? -11.750 13.676 -9.649 1.00 46.84 326 TYR A N 1
ATOM 2713 C CA . TYR A 1 326 ? -10.740 14.138 -8.670 1.00 46.84 326 TYR A CA 1
ATOM 2714 C C . TYR A 1 326 ? -9.610 13.182 -8.329 1.00 46.84 326 TYR A C 1
ATOM 2716 O O . TYR A 1 326 ? -8.707 13.577 -7.593 1.00 46.84 326 TYR A O 1
ATOM 2724 N N . SER A 1 327 ? -9.584 11.971 -8.882 1.00 46.22 327 SER A N 1
ATOM 2725 C CA . SER A 1 327 ? -8.388 11.167 -8.689 1.00 46.22 327 SER A CA 1
ATOM 2726 C C . SER A 1 327 ? -7.286 11.700 -9.599 1.00 46.22 327 SER A C 1
ATOM 2728 O O . SER A 1 327 ? -7.349 11.578 -10.827 1.00 46.22 327 SER A O 1
ATOM 2730 N N . TYR A 1 328 ? -6.288 12.339 -8.989 1.00 59.16 328 TYR A N 1
ATOM 2731 C CA . TYR A 1 328 ? -5.064 12.748 -9.652 1.00 59.16 328 TYR A CA 1
ATOM 2732 C C . TYR A 1 328 ? -4.504 11.512 -10.355 1.00 59.16 328 TYR A C 1
ATOM 2734 O O . TYR A 1 328 ? -4.012 10.595 -9.707 1.00 59.16 328 TYR A O 1
ATOM 2742 N N . SER A 1 329 ? -4.556 11.467 -11.687 1.00 64.56 329 SER A N 1
ATOM 2743 C CA . SER A 1 329 ? -3.826 10.475 -12.499 1.00 64.56 329 SER A CA 1
ATOM 2744 C C . SER A 1 329 ? -2.392 10.275 -11.992 1.00 64.56 329 SER A C 1
ATOM 2746 O O . SER A 1 329 ? -1.850 9.174 -12.005 1.00 64.56 329 SER A O 1
ATOM 2748 N N . LYS A 1 330 ? -1.813 11.351 -11.451 1.00 78.12 330 LYS A N 1
ATOM 2749 C CA . LYS A 1 330 ? -0.524 11.386 -10.777 1.00 78.12 330 LYS A CA 1
ATOM 2750 C C . LYS A 1 330 ? -0.421 10.426 -9.593 1.00 78.12 330 LYS A C 1
ATOM 2752 O O . LYS A 1 330 ? 0.653 9.867 -9.456 1.00 78.12 330 LYS A O 1
ATOM 2757 N N . ASP A 1 331 ? -1.445 10.190 -8.776 1.00 83.00 331 ASP A N 1
ATOM 2758 C CA . ASP A 1 331 ? -1.383 9.289 -7.608 1.00 83.00 331 ASP A CA 1
ATOM 2759 C C . ASP A 1 331 ? -1.193 7.831 -8.026 1.00 83.00 331 ASP A C 1
ATOM 2761 O O . ASP A 1 331 ? -0.249 7.176 -7.578 1.00 83.00 331 ASP A O 1
ATOM 2765 N N . PHE A 1 332 ? -2.018 7.351 -8.963 1.00 86.56 332 PHE A N 1
ATOM 2766 C CA . PHE A 1 332 ? -1.859 6.017 -9.542 1.00 86.56 332 PHE A CA 1
ATOM 2767 C C . PHE A 1 332 ? -0.502 5.879 -10.237 1.00 86.56 332 PHE A C 1
ATOM 2769 O O . PHE A 1 332 ? 0.233 4.928 -9.976 1.00 86.56 332 PHE A O 1
ATOM 2776 N N . VAL A 1 333 ? -0.111 6.868 -11.050 1.00 88.19 333 VAL A N 1
ATOM 2777 C CA . VAL A 1 333 ? 1.216 6.879 -11.682 1.00 88.19 333 VAL A CA 1
ATOM 2778 C C . VAL A 1 333 ? 2.326 6.897 -10.621 1.00 88.19 333 VAL A C 1
ATOM 2780 O O . VAL A 1 333 ? 3.332 6.219 -10.792 1.00 88.19 333 VAL A O 1
ATOM 2783 N N . THR A 1 334 ? 2.154 7.581 -9.486 1.00 89.56 334 THR A N 1
ATOM 2784 C CA . THR A 1 334 ? 3.128 7.605 -8.375 1.00 89.56 334 THR A CA 1
ATOM 2785 C C . THR A 1 334 ? 3.248 6.233 -7.707 1.00 89.56 334 THR A C 1
ATOM 2787 O O . THR A 1 334 ? 4.358 5.788 -7.429 1.00 89.56 334 THR A O 1
ATOM 2790 N N . LEU A 1 335 ? 2.134 5.522 -7.513 1.00 91.75 335 LEU A N 1
ATOM 2791 C CA . LEU A 1 335 ? 2.148 4.141 -7.026 1.00 91.75 335 LEU A CA 1
ATOM 2792 C C . LEU A 1 335 ? 2.837 3.200 -8.024 1.00 91.75 335 LEU A C 1
ATOM 2794 O O . LEU A 1 335 ? 3.689 2.401 -7.646 1.00 91.75 335 LEU A O 1
ATOM 2798 N N . VAL A 1 336 ? 2.497 3.270 -9.311 1.00 91.94 336 VAL A N 1
ATOM 2799 C CA . VAL A 1 336 ? 3.074 2.363 -10.316 1.00 91.94 336 VAL A CA 1
ATOM 2800 C C . VAL A 1 336 ? 4.567 2.639 -10.515 1.00 91.94 336 VAL A C 1
ATOM 2802 O O . VAL A 1 336 ? 5.369 1.708 -10.607 1.00 91.94 336 VAL A O 1
ATOM 2805 N N . THR A 1 337 ? 4.969 3.910 -10.519 1.00 91.38 337 THR A N 1
ATOM 2806 C CA . THR A 1 337 ? 6.382 4.304 -10.606 1.00 91.38 337 THR A CA 1
ATOM 2807 C C . THR A 1 337 ? 7.180 3.827 -9.395 1.00 91.38 337 THR A C 1
ATOM 2809 O O . THR A 1 337 ? 8.280 3.310 -9.589 1.00 91.38 337 THR A O 1
ATOM 2812 N N . SER A 1 338 ? 6.642 3.887 -8.171 1.00 92.44 338 SER A N 1
ATOM 2813 C CA . SER A 1 338 ? 7.334 3.337 -6.996 1.00 92.44 338 SER A CA 1
ATOM 2814 C C . SER A 1 338 ? 7.517 1.819 -7.083 1.00 92.44 338 SER A C 1
ATOM 2816 O O . SER A 1 338 ? 8.594 1.306 -6.767 1.00 92.44 338 SER A O 1
ATOM 2818 N N . LEU A 1 339 ? 6.515 1.09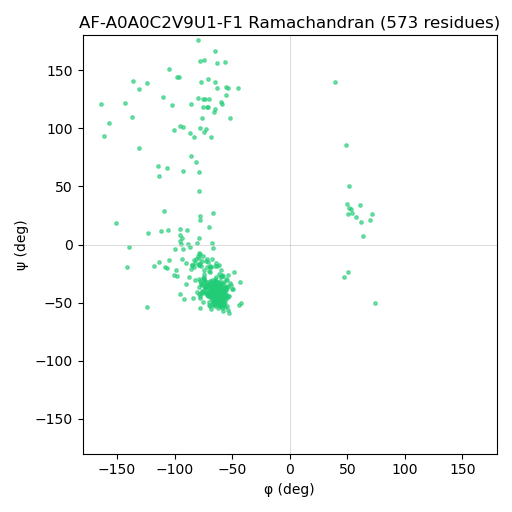0 -7.589 1.00 93.06 339 LEU A N 1
ATOM 2819 C CA . LEU A 1 339 ? 6.632 -0.350 -7.831 1.00 93.06 339 LEU A CA 1
ATOM 2820 C C . LEU A 1 339 ? 7.715 -0.660 -8.868 1.00 93.06 339 LEU A C 1
ATOM 2822 O O . LEU A 1 339 ? 8.488 -1.599 -8.666 1.00 93.06 339 LEU A O 1
ATOM 2826 N N . ILE A 1 340 ? 7.812 0.128 -9.941 1.00 94.19 340 ILE A N 1
ATOM 2827 C CA . ILE A 1 340 ? 8.842 -0.021 -10.978 1.00 94.19 340 ILE A CA 1
ATOM 2828 C C . ILE A 1 340 ? 10.239 0.257 -10.413 1.00 94.19 340 ILE A C 1
ATOM 2830 O O . ILE A 1 340 ? 11.137 -0.557 -10.627 1.00 94.19 340 ILE A O 1
ATOM 2834 N N . ILE A 1 341 ? 10.421 1.339 -9.648 1.00 92.31 341 ILE A N 1
ATOM 2835 C CA . ILE A 1 341 ? 11.701 1.667 -8.993 1.00 92.31 341 ILE A CA 1
ATOM 2836 C C . ILE A 1 341 ? 12.154 0.498 -8.111 1.00 92.31 341 ILE A C 1
ATOM 2838 O O . ILE A 1 341 ? 13.239 -0.045 -8.309 1.00 92.31 341 ILE A O 1
ATOM 2842 N N . ASN A 1 342 ? 11.283 0.043 -7.208 1.00 92.31 342 ASN A N 1
ATOM 2843 C CA . ASN A 1 342 ? 11.550 -1.075 -6.299 1.00 92.31 342 ASN A CA 1
ATOM 2844 C C . ASN A 1 342 ? 11.873 -2.375 -7.068 1.00 92.31 342 ASN A C 1
ATOM 2846 O O . ASN A 1 342 ? 12.746 -3.148 -6.671 1.00 92.31 342 ASN A O 1
ATOM 2850 N N . SER A 1 343 ? 11.209 -2.606 -8.207 1.00 93.69 343 SER A N 1
ATOM 2851 C CA . SER A 1 343 ? 11.494 -3.750 -9.086 1.00 93.69 343 SER A CA 1
ATOM 2852 C C . SER A 1 343 ? 12.884 -3.662 -9.710 1.00 93.69 343 SER A C 1
ATOM 2854 O O . SER A 1 343 ? 13.601 -4.659 -9.752 1.00 93.69 343 SER A O 1
ATOM 2856 N N . ILE A 1 344 ? 13.290 -2.474 -10.166 1.00 94.88 344 ILE A N 1
ATOM 2857 C CA . ILE A 1 344 ? 14.618 -2.235 -10.738 1.00 94.88 344 ILE A CA 1
ATOM 2858 C C . ILE A 1 344 ? 15.691 -2.432 -9.667 1.00 94.88 344 ILE A C 1
ATOM 2860 O O . ILE A 1 344 ? 16.635 -3.180 -9.896 1.00 94.88 344 ILE A O 1
ATOM 2864 N N . GLU A 1 345 ? 15.531 -1.852 -8.479 1.00 92.38 345 GLU A N 1
ATOM 2865 C CA . GLU A 1 345 ? 16.499 -1.995 -7.382 1.00 92.38 345 GLU A CA 1
ATOM 2866 C C . GLU A 1 345 ? 16.736 -3.466 -7.005 1.00 92.38 345 GLU A C 1
ATOM 2868 O O . GLU A 1 345 ? 17.881 -3.930 -6.898 1.00 92.38 345 GLU A O 1
ATOM 2873 N N . LYS A 1 346 ? 15.650 -4.240 -6.901 1.00 92.69 346 LYS A N 1
ATOM 2874 C CA . LYS A 1 346 ? 15.698 -5.676 -6.587 1.00 92.69 346 LYS A CA 1
ATOM 2875 C C . LYS A 1 346 ? 16.068 -6.565 -7.776 1.00 92.69 346 LYS A C 1
ATOM 2877 O O . LYS A 1 346 ? 16.473 -7.704 -7.562 1.00 92.69 346 LYS A O 1
ATOM 2882 N N . GLY A 1 347 ? 15.971 -6.067 -9.008 1.00 92.94 347 GLY A N 1
ATOM 2883 C CA . GLY A 1 347 ? 16.130 -6.870 -10.223 1.00 92.94 347 GLY A CA 1
ATOM 2884 C C . GLY A 1 347 ? 14.966 -7.836 -10.485 1.00 92.94 347 GLY A C 1
ATOM 2885 O O . GLY A 1 347 ? 15.165 -8.867 -11.124 1.00 92.94 347 GLY A O 1
ATOM 2886 N N . ASP A 1 348 ? 13.764 -7.529 -9.988 1.00 94.06 348 ASP A N 1
ATOM 2887 C CA . ASP A 1 348 ? 12.560 -8.342 -10.183 1.00 94.06 348 ASP A CA 1
ATOM 2888 C C . ASP A 1 348 ? 11.907 -8.024 -11.537 1.00 94.06 348 ASP A C 1
ATOM 2890 O O . ASP A 1 348 ? 11.087 -7.112 -11.677 1.00 94.06 348 ASP A O 1
ATOM 2894 N N . LEU A 1 349 ? 12.291 -8.792 -12.559 1.00 93.50 349 LEU A N 1
ATOM 2895 C CA . LEU A 1 349 ? 11.799 -8.607 -13.923 1.00 93.50 349 LEU A CA 1
ATOM 2896 C C . LEU A 1 349 ? 10.289 -8.864 -14.053 1.00 93.50 349 LEU A C 1
ATOM 2898 O O . LEU A 1 349 ? 9.640 -8.239 -14.892 1.00 93.50 349 LEU A O 1
ATOM 2902 N N . LYS A 1 350 ? 9.716 -9.766 -13.244 1.00 91.75 350 LYS A N 1
ATOM 2903 C CA . LYS A 1 350 ? 8.286 -10.091 -13.310 1.00 91.75 350 LYS A CA 1
ATOM 2904 C C . LYS A 1 350 ? 7.463 -8.914 -12.798 1.00 91.75 350 LYS A C 1
ATOM 2906 O O . LYS A 1 350 ? 6.617 -8.409 -13.530 1.00 91.75 350 LYS A O 1
ATOM 2911 N N . LYS A 1 351 ? 7.779 -8.417 -11.597 1.00 93.44 351 LYS A N 1
ATOM 2912 C CA . LYS A 1 351 ? 7.119 -7.235 -11.022 1.00 93.44 351 LYS A CA 1
ATOM 2913 C C . LYS A 1 351 ? 7.274 -6.003 -11.917 1.00 93.44 351 LYS A C 1
ATOM 2915 O O . LYS A 1 351 ? 6.312 -5.252 -12.093 1.00 93.44 351 LYS A O 1
ATOM 2920 N N . LEU A 1 352 ? 8.451 -5.831 -12.529 1.00 95.50 352 LEU A N 1
ATOM 2921 C CA . LEU A 1 352 ? 8.699 -4.773 -13.507 1.00 95.50 352 LEU A CA 1
ATOM 2922 C C . LEU A 1 352 ? 7.786 -4.905 -14.730 1.00 95.50 352 LEU A C 1
ATOM 2924 O O . LEU A 1 352 ? 7.190 -3.917 -15.148 1.00 95.50 352 LEU A O 1
ATOM 2928 N N . THR A 1 353 ? 7.677 -6.112 -15.287 1.00 94.00 353 THR A N 1
ATOM 2929 C CA . THR A 1 353 ? 6.846 -6.380 -16.468 1.00 94.00 353 THR A CA 1
ATOM 2930 C C . THR A 1 353 ? 5.384 -6.061 -16.184 1.00 94.00 353 THR A C 1
ATOM 2932 O O . THR A 1 353 ? 4.757 -5.327 -16.943 1.00 94.00 353 THR A O 1
ATOM 2935 N N . ASP A 1 354 ? 4.870 -6.549 -15.058 1.00 92.75 354 ASP A N 1
ATOM 2936 C CA . ASP A 1 354 ? 3.480 -6.357 -14.648 1.00 92.75 354 ASP A CA 1
ATOM 2937 C C . ASP A 1 354 ? 3.157 -4.873 -14.434 1.00 92.75 354 ASP A C 1
ATOM 2939 O O . ASP A 1 354 ? 2.202 -4.345 -15.004 1.00 92.75 354 ASP A O 1
ATOM 2943 N N . SER A 1 355 ? 3.997 -4.182 -13.659 1.00 94.00 355 SER A N 1
ATOM 2944 C CA . SER A 1 355 ? 3.784 -2.774 -13.309 1.00 94.00 355 SER A CA 1
ATOM 2945 C C . SER A 1 355 ? 3.943 -1.852 -14.522 1.00 94.00 355 SER A C 1
ATOM 2947 O O . SER A 1 355 ? 3.170 -0.913 -14.691 1.00 94.00 355 SER A O 1
ATOM 2949 N N . PHE A 1 356 ? 4.923 -2.115 -15.393 1.00 94.56 356 PHE A N 1
ATOM 2950 C CA . PHE A 1 356 ? 5.168 -1.284 -16.572 1.00 94.56 356 PHE A CA 1
ATOM 2951 C C . PHE A 1 356 ? 4.112 -1.489 -17.661 1.00 94.56 356 PHE A C 1
ATOM 2953 O O . PHE A 1 356 ? 3.700 -0.516 -18.283 1.00 94.56 356 PHE A O 1
ATOM 2960 N N . ASN A 1 357 ? 3.627 -2.717 -17.870 1.00 93.25 357 ASN A N 1
ATOM 2961 C CA . ASN A 1 357 ? 2.531 -2.954 -18.811 1.00 93.25 357 ASN A CA 1
ATOM 2962 C C . ASN A 1 357 ? 1.259 -2.222 -18.372 1.00 93.25 357 ASN A C 1
ATOM 2964 O O . ASN A 1 357 ? 0.634 -1.569 -19.196 1.00 93.25 357 ASN A O 1
ATOM 2968 N N . ILE A 1 358 ? 0.940 -2.232 -17.075 1.00 92.06 358 ILE A N 1
ATOM 2969 C CA . ILE A 1 358 ? -0.213 -1.489 -16.551 1.00 92.06 358 ILE A CA 1
ATOM 2970 C C . ILE A 1 358 ? -0.015 0.030 -16.677 1.00 92.06 358 ILE A C 1
ATOM 2972 O O . ILE A 1 358 ? -0.952 0.747 -17.013 1.00 92.06 358 ILE A O 1
ATOM 2976 N N . LEU A 1 359 ? 1.207 0.545 -16.494 1.00 92.31 359 LEU A N 1
ATOM 2977 C CA . LEU A 1 359 ? 1.500 1.958 -16.776 1.00 92.31 359 LEU A CA 1
ATOM 2978 C C . LEU A 1 359 ? 1.209 2.325 -18.242 1.00 92.31 359 LEU A C 1
ATOM 2980 O O . LEU A 1 359 ? 0.728 3.423 -18.527 1.00 92.31 359 LEU A O 1
ATOM 2984 N N . LEU A 1 360 ? 1.522 1.421 -19.171 1.00 90.94 360 LEU A N 1
ATOM 2985 C CA . LEU A 1 360 ? 1.306 1.624 -20.602 1.00 90.94 360 LEU A CA 1
ATOM 2986 C C . LEU A 1 360 ? -0.161 1.473 -21.001 1.00 90.94 360 LEU A C 1
ATOM 2988 O O . LEU A 1 360 ? -0.638 2.274 -21.802 1.00 90.94 360 LEU A O 1
ATOM 2992 N N . ASP A 1 361 ? -0.879 0.507 -20.433 1.00 88.62 361 ASP A N 1
ATOM 2993 C CA . ASP A 1 361 ? -2.330 0.369 -20.598 1.00 88.62 361 ASP A CA 1
ATOM 2994 C C . ASP A 1 361 ? -3.029 1.657 -20.135 1.00 88.62 361 ASP A C 1
ATOM 2996 O O . ASP A 1 361 ? -3.811 2.256 -20.886 1.00 88.62 361 ASP A O 1
ATOM 3000 N N . HIS A 1 362 ? -2.600 2.188 -18.987 1.00 86.38 362 HIS A N 1
ATOM 3001 C CA . HIS A 1 362 ? -3.092 3.447 -18.448 1.00 86.38 362 HIS A CA 1
ATOM 3002 C C . HIS A 1 362 ? -2.805 4.621 -19.392 1.00 86.38 362 HIS A C 1
ATOM 3004 O O . HIS A 1 362 ? -3.704 5.404 -19.703 1.00 86.38 362 HIS A O 1
ATOM 3010 N N . TYR A 1 363 ? -1.584 4.725 -19.922 1.00 86.19 363 TYR A N 1
ATOM 3011 C CA . TYR A 1 363 ? -1.218 5.729 -20.928 1.00 86.19 363 TYR A CA 1
ATOM 3012 C C . TYR A 1 363 ? -2.074 5.629 -22.203 1.00 86.19 363 TYR A C 1
ATOM 3014 O O . TYR A 1 363 ? -2.601 6.635 -22.690 1.00 86.19 363 TYR A O 1
ATOM 3022 N N . ASN A 1 364 ? -2.260 4.418 -22.727 1.00 84.31 364 ASN A N 1
ATOM 3023 C CA . ASN A 1 364 ? -3.019 4.162 -23.950 1.00 84.31 364 ASN A CA 1
ATOM 3024 C C . ASN A 1 364 ? -4.516 4.463 -23.779 1.00 84.31 364 ASN A C 1
ATOM 3026 O O . ASN A 1 364 ? -5.163 4.981 -24.698 1.00 84.31 364 ASN A O 1
ATOM 3030 N N . SER A 1 365 ? -5.070 4.202 -22.594 1.00 80.00 365 SER A N 1
ATOM 3031 C CA . SER A 1 365 ? -6.461 4.532 -22.269 1.00 80.00 365 SER A CA 1
ATOM 3032 C C . SER A 1 365 ? -6.719 6.048 -22.273 1.00 80.00 365 SER A C 1
ATOM 3034 O O . SER A 1 365 ? -7.793 6.498 -22.677 1.00 80.00 365 SER A O 1
ATOM 3036 N N . PHE A 1 366 ? -5.731 6.861 -21.883 1.00 74.81 366 PHE A N 1
ATOM 3037 C CA . PHE A 1 366 ? -5.837 8.314 -21.987 1.00 74.81 366 PHE A CA 1
ATOM 3038 C C . PHE A 1 366 ? -5.651 8.802 -23.423 1.00 74.81 366 PHE A C 1
ATOM 3040 O O . PHE A 1 366 ? -6.397 9.673 -23.871 1.00 74.81 366 PHE A O 1
ATOM 3047 N N . LYS A 1 367 ? -4.705 8.211 -24.162 1.00 74.19 367 LYS A N 1
ATOM 3048 C CA . LYS A 1 367 ? -4.433 8.553 -25.564 1.00 74.19 367 LYS A CA 1
ATOM 3049 C C . LYS A 1 367 ? -5.637 8.300 -26.481 1.00 74.19 367 LYS A C 1
ATOM 3051 O O . LYS A 1 367 ? -5.889 9.079 -27.391 1.00 74.19 367 LYS A O 1
ATOM 3056 N N . SER A 1 368 ? -6.391 7.225 -26.259 1.00 68.31 368 SER A N 1
ATOM 3057 C CA . SER A 1 368 ? -7.600 6.925 -27.048 1.00 68.31 368 SER A CA 1
ATOM 3058 C C . SER A 1 368 ? -8.732 7.928 -26.790 1.00 68.31 368 SER A C 1
ATOM 3060 O O . SER A 1 368 ? -9.338 8.432 -27.735 1.00 68.31 368 SER A O 1
ATOM 3062 N N . LYS A 1 369 ? -8.954 8.320 -25.527 1.00 64.38 369 LYS A N 1
ATOM 3063 C CA . LYS A 1 369 ? -9.983 9.309 -25.147 1.00 64.38 369 LYS A CA 1
ATOM 3064 C C . LYS A 1 369 ? -9.765 10.692 -25.772 1.00 64.38 369 LYS A C 1
ATOM 3066 O O . LYS A 1 369 ? -10.744 11.377 -26.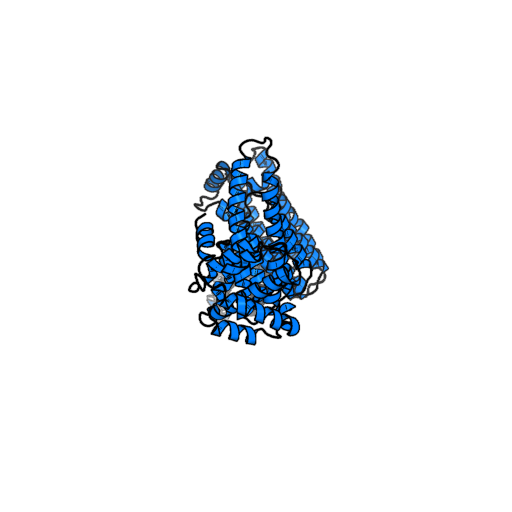080 1.00 64.38 369 LYS A O 1
ATOM 3071 N N . THR A 1 370 ? -8.515 11.120 -25.960 1.00 56.47 370 THR A N 1
ATOM 3072 C CA . THR A 1 370 ? -8.190 12.416 -26.584 1.00 56.47 370 THR A CA 1
ATOM 3073 C C . THR A 1 370 ? -8.380 12.412 -28.103 1.00 56.47 370 THR A C 1
ATOM 3075 O O . THR A 1 370 ? -8.722 13.446 -28.672 1.00 56.47 370 THR A O 1
ATOM 3078 N N . ILE A 1 371 ? -8.226 11.260 -28.763 1.00 55.56 371 ILE A N 1
ATOM 3079 C CA . ILE A 1 371 ? -8.401 11.123 -30.217 1.00 55.56 371 ILE A CA 1
ATOM 3080 C C . ILE A 1 371 ? -9.892 11.051 -30.592 1.00 55.56 371 ILE A C 1
ATOM 3082 O O . ILE A 1 371 ? -10.328 11.752 -31.508 1.00 55.56 371 ILE A O 1
ATOM 3086 N N . ASP A 1 372 ? -10.703 10.295 -29.844 1.00 50.31 372 ASP A N 1
ATOM 3087 C CA . ASP A 1 372 ? -12.143 10.133 -30.126 1.00 50.31 372 ASP A CA 1
ATOM 3088 C C . ASP A 1 372 ? -12.965 11.409 -29.884 1.00 50.31 372 ASP A C 1
ATOM 3090 O O . ASP A 1 372 ? -14.010 11.629 -30.499 1.00 50.31 372 ASP A O 1
ATOM 3094 N N . SER A 1 373 ? -12.477 12.314 -29.034 1.00 47.59 373 SER A N 1
ATOM 3095 C CA . SER A 1 373 ? -13.123 13.611 -28.802 1.00 47.59 373 SER A CA 1
ATOM 3096 C C . SER A 1 373 ? -12.868 14.640 -29.919 1.00 47.59 373 SER A C 1
ATOM 3098 O O . SER A 1 373 ? -13.526 15.684 -29.944 1.00 47.59 373 SER A O 1
ATOM 3100 N N . GLY A 1 374 ? -11.984 14.336 -30.879 1.00 44.50 374 GLY A N 1
ATOM 3101 C CA . GLY A 1 374 ? -11.727 15.154 -32.068 1.00 44.50 374 GLY A CA 1
ATOM 3102 C C . GLY A 1 374 ? -12.663 14.888 -33.256 1.00 44.50 374 GLY A C 1
ATOM 3103 O O . GLY A 1 374 ? -12.813 15.769 -34.104 1.00 44.50 374 GLY A O 1
ATOM 3104 N N . SER A 1 375 ? -13.317 13.720 -33.327 1.00 42.88 375 SER A N 1
ATOM 3105 C CA . SER A 1 375 ? -14.077 13.288 -34.516 1.00 42.88 375 SER A CA 1
ATOM 3106 C C . SER A 1 375 ? -15.592 13.519 -34.433 1.00 42.88 375 SER A C 1
ATOM 3108 O O . SER A 1 375 ? -16.231 13.687 -35.468 1.00 42.88 375 SER A O 1
ATOM 3110 N N . ASN A 1 376 ? -16.173 13.647 -33.234 1.00 40.62 376 ASN A N 1
ATOM 3111 C CA . ASN A 1 376 ? -17.606 13.920 -33.046 1.00 40.62 376 ASN A CA 1
ATOM 3112 C C . ASN A 1 376 ? -17.871 15.362 -32.579 1.00 40.62 376 ASN A C 1
ATOM 3114 O O . ASN A 1 376 ? -18.372 15.620 -31.484 1.00 40.62 376 ASN A O 1
ATOM 3118 N N . ARG A 1 377 ? -17.567 16.339 -33.443 1.00 44.75 377 ARG A N 1
ATOM 3119 C CA . ARG A 1 377 ? -18.024 17.732 -33.289 1.00 44.75 377 ARG A CA 1
ATOM 3120 C C . ARG A 1 377 ? -19.461 17.901 -33.791 1.00 44.75 377 ARG A C 1
ATOM 3122 O O . ARG A 1 377 ? -19.684 18.576 -34.789 1.00 44.75 377 ARG A O 1
ATOM 3129 N N . ILE A 1 378 ? -20.450 17.357 -33.079 1.00 44.69 378 ILE A N 1
ATOM 3130 C CA . ILE A 1 378 ? -21.839 17.840 -33.182 1.00 44.69 378 ILE A CA 1
ATOM 3131 C C . ILE A 1 378 ? -22.469 17.927 -31.781 1.00 44.69 378 ILE A C 1
ATOM 3133 O O . ILE A 1 378 ? -22.771 16.925 -31.148 1.00 44.69 378 ILE A O 1
ATOM 3137 N N . LYS A 1 379 ? -22.679 19.180 -31.347 1.00 46.12 379 LYS A N 1
ATOM 3138 C CA . LYS A 1 379 ? -23.651 19.676 -30.350 1.00 46.12 379 LYS A CA 1
ATOM 3139 C C . LYS A 1 379 ? -23.758 18.951 -28.995 1.00 46.12 379 LYS A C 1
ATOM 3141 O O . LYS A 1 379 ? -24.735 18.251 -28.786 1.00 46.12 379 LYS A O 1
ATOM 3146 N N . ILE A 1 380 ? -22.919 19.310 -28.013 1.00 41.66 380 ILE A N 1
ATOM 3147 C CA . ILE A 1 380 ? -23.359 19.479 -26.606 1.00 41.66 380 ILE A CA 1
ATOM 3148 C C . ILE A 1 380 ? -22.592 20.665 -25.987 1.00 41.66 380 ILE A C 1
ATOM 3150 O O . ILE A 1 380 ? -21.363 20.697 -25.994 1.00 41.66 380 ILE A O 1
ATOM 3154 N N . GLN A 1 381 ? -23.335 21.668 -25.511 1.00 45.81 381 GLN A N 1
ATOM 3155 C CA . GLN A 1 381 ? -22.866 22.995 -25.090 1.00 45.81 381 GLN A CA 1
ATOM 3156 C C . GLN A 1 381 ? -22.049 23.013 -23.779 1.00 45.81 381 GLN A C 1
ATOM 3158 O O . GLN A 1 381 ? -22.370 22.336 -22.807 1.00 45.81 381 GLN A O 1
ATOM 3163 N N . ASN A 1 382 ? -21.031 23.883 -23.781 1.00 41.12 382 ASN A N 1
ATOM 3164 C CA . ASN A 1 382 ? -20.394 24.679 -22.714 1.00 41.12 382 ASN A CA 1
ATOM 3165 C C . ASN A 1 382 ? -19.912 24.058 -21.383 1.00 41.12 382 ASN A C 1
ATOM 3167 O O . ASN A 1 382 ? -18.967 24.603 -20.821 1.00 41.12 382 ASN A O 1
ATOM 3171 N N . ILE A 1 383 ? -20.414 22.917 -20.905 1.00 46.25 383 ILE A N 1
ATOM 3172 C CA . ILE A 1 383 ? -19.853 22.237 -19.711 1.00 46.25 383 ILE A CA 1
ATOM 3173 C C . ILE A 1 383 ? -18.713 21.275 -20.105 1.00 46.25 383 ILE A C 1
ATOM 3175 O O . ILE A 1 383 ? -17.745 21.093 -19.365 1.00 46.25 383 ILE A O 1
ATOM 3179 N N . ASN A 1 384 ? -18.751 20.741 -21.330 1.00 43.88 384 ASN A N 1
ATOM 3180 C CA . ASN A 1 384 ? -17.719 19.836 -21.847 1.00 43.88 384 ASN A CA 1
ATOM 3181 C C . ASN A 1 384 ? -16.432 20.543 -22.294 1.00 43.88 384 ASN A C 1
ATOM 3183 O O . ASN A 1 384 ? -15.398 19.892 -22.364 1.00 43.88 384 ASN A O 1
ATOM 3187 N N . LEU A 1 385 ? -16.451 21.857 -22.545 1.00 42.97 385 LEU A N 1
ATOM 3188 C CA . LEU A 1 385 ? -15.263 22.597 -22.997 1.00 42.97 385 LEU A CA 1
ATOM 3189 C C . LEU A 1 385 ? -14.234 22.814 -21.876 1.00 42.97 385 LEU A C 1
ATOM 3191 O O . LEU A 1 385 ? -13.034 22.718 -22.126 1.00 42.97 385 LEU A O 1
ATOM 3195 N N . LEU A 1 386 ? -14.688 23.042 -20.638 1.00 40.06 386 LEU A N 1
ATOM 3196 C CA . LEU A 1 386 ? -13.805 23.111 -19.466 1.00 40.06 386 LEU A CA 1
ATOM 3197 C C . LEU A 1 386 ? -13.246 21.725 -19.111 1.00 40.06 386 LEU A C 1
ATOM 3199 O O . LEU A 1 386 ? -12.048 21.600 -18.876 1.00 40.06 386 LEU A O 1
ATOM 3203 N N . ARG A 1 387 ? -14.074 20.670 -19.175 1.00 41.69 387 ARG A N 1
ATOM 3204 C CA . ARG A 1 387 ? -13.613 19.277 -19.009 1.00 41.69 387 ARG A CA 1
ATOM 3205 C C . ARG A 1 387 ? -12.625 18.854 -20.102 1.00 41.69 387 ARG A C 1
ATOM 3207 O O . ARG A 1 387 ? -11.642 18.195 -19.797 1.00 41.69 387 ARG A O 1
ATOM 3214 N N . GLN A 1 388 ? -12.843 19.250 -21.358 1.00 42.97 388 GLN A N 1
ATOM 3215 C CA . GLN A 1 388 ? -11.938 18.931 -22.468 1.00 42.97 388 GLN A CA 1
ATOM 3216 C C . GLN A 1 388 ? -10.584 19.641 -22.352 1.00 42.97 388 GLN A C 1
ATOM 3218 O O . GLN A 1 388 ? -9.568 18.988 -22.563 1.00 42.97 388 GLN A O 1
ATOM 3223 N N . LYS A 1 389 ? -10.549 20.928 -21.966 1.00 38.16 389 LYS A N 1
ATOM 3224 C CA . LYS A 1 389 ? -9.284 21.659 -21.754 1.00 38.16 389 LYS A CA 1
ATOM 3225 C C . LYS A 1 389 ? -8.461 21.109 -20.585 1.00 38.16 389 LYS A C 1
ATOM 3227 O O . LYS A 1 389 ? -7.257 20.922 -20.728 1.00 38.16 389 LYS A O 1
ATOM 3232 N N . VAL A 1 390 ? -9.108 20.795 -19.459 1.00 48.59 390 VAL A N 1
ATOM 3233 C CA . VAL A 1 390 ? -8.430 20.200 -18.291 1.00 48.59 390 VAL A CA 1
ATOM 3234 C C . VAL A 1 390 ? -7.901 18.796 -18.616 1.00 48.59 390 VAL A C 1
ATOM 3236 O O . VAL A 1 390 ? -6.795 18.443 -18.212 1.00 48.59 390 VAL A O 1
ATOM 3239 N N . ASN A 1 391 ? -8.639 18.014 -19.412 1.00 48.38 391 ASN A N 1
ATOM 3240 C CA . ASN A 1 391 ? -8.206 16.680 -19.830 1.00 48.38 391 ASN A CA 1
ATOM 3241 C C . ASN A 1 391 ? -7.040 16.704 -20.836 1.00 48.38 391 ASN A C 1
ATOM 3243 O O . ASN A 1 391 ? -6.199 15.809 -20.780 1.00 48.38 391 ASN A O 1
ATOM 3247 N N . SER A 1 392 ? -6.960 17.698 -21.732 1.00 50.19 392 SER A N 1
ATOM 3248 C CA . SER A 1 392 ? -5.829 17.823 -22.666 1.00 50.19 392 SER A CA 1
ATOM 3249 C C . SER A 1 392 ? -4.541 18.272 -21.971 1.00 50.19 392 SER A C 1
ATOM 3251 O O . SER A 1 392 ? -3.493 17.682 -22.211 1.00 50.19 392 SER A O 1
ATOM 3253 N N . GLU A 1 393 ? -4.617 19.249 -21.059 1.00 55.28 393 GLU A N 1
ATOM 3254 C CA . GLU A 1 393 ? -3.441 19.719 -20.304 1.00 55.28 393 GLU A CA 1
ATOM 3255 C C . GLU A 1 393 ? -2.927 18.644 -19.328 1.00 55.28 393 GLU A C 1
ATOM 3257 O O . GLU A 1 393 ? -1.722 18.409 -19.235 1.00 55.28 393 GLU A O 1
ATOM 3262 N N . GLY A 1 394 ? -3.831 17.916 -18.660 1.00 59.31 394 GLY A N 1
ATOM 3263 C CA . GLY A 1 394 ? -3.461 16.808 -17.778 1.00 59.31 394 GLY A CA 1
ATOM 3264 C C . GLY A 1 394 ? -2.835 15.614 -18.510 1.00 59.31 394 GLY A C 1
ATOM 3265 O O . GLY A 1 394 ? -1.940 14.968 -17.962 1.00 59.31 394 GLY A O 1
ATOM 3266 N N . PHE A 1 395 ? -3.261 15.321 -19.745 1.00 64.12 395 PHE A N 1
ATOM 3267 C CA . PHE A 1 395 ? -2.671 14.246 -20.550 1.00 64.12 395 PHE A CA 1
ATOM 3268 C C . PHE A 1 395 ? -1.233 14.560 -20.960 1.00 64.12 395 PHE A C 1
ATOM 3270 O O . PHE A 1 395 ? -0.358 13.714 -20.774 1.00 64.12 395 PHE A O 1
ATOM 3277 N N . ASP A 1 396 ? -0.980 15.774 -21.453 1.00 68.94 396 ASP A N 1
ATOM 3278 C CA . ASP A 1 396 ? 0.362 16.196 -21.858 1.00 68.94 396 ASP A CA 1
ATOM 3279 C C . ASP A 1 396 ? 1.343 16.151 -20.678 1.00 68.94 396 ASP A C 1
ATOM 3281 O O . ASP A 1 396 ? 2.511 15.800 -20.850 1.00 68.94 396 ASP A O 1
ATOM 3285 N N . GLU A 1 397 ? 0.886 16.451 -19.458 1.00 74.75 397 GLU A N 1
ATOM 3286 C CA . GLU A 1 397 ? 1.703 16.285 -18.254 1.00 74.75 397 GLU A CA 1
ATOM 3287 C C . GLU A 1 397 ? 2.032 14.814 -17.967 1.00 74.75 397 GLU A C 1
ATOM 3289 O O . GLU A 1 397 ? 3.204 14.482 -17.799 1.00 74.75 397 GLU A O 1
ATOM 3294 N N . ILE A 1 398 ? 1.039 13.918 -17.934 1.00 77.56 398 ILE A N 1
ATOM 3295 C CA . ILE A 1 398 ? 1.259 12.484 -17.659 1.00 77.56 398 ILE A CA 1
ATOM 3296 C C . ILE A 1 398 ? 2.166 11.862 -18.723 1.00 77.56 398 ILE A C 1
ATOM 3298 O O . ILE A 1 398 ? 3.081 11.107 -18.398 1.00 77.56 398 ILE A O 1
ATOM 3302 N N . GLU A 1 399 ? 1.935 12.195 -19.991 1.00 83.75 399 GLU A N 1
ATOM 3303 C CA . GLU A 1 399 ? 2.724 11.709 -21.116 1.00 83.75 399 GLU A CA 1
ATOM 3304 C C . GLU A 1 399 ? 4.207 12.079 -20.942 1.00 83.75 399 GLU A C 1
ATOM 3306 O O . GLU A 1 399 ? 5.077 11.203 -20.993 1.00 83.75 399 GLU A O 1
ATOM 3311 N N . LYS A 1 400 ? 4.502 13.352 -20.640 1.00 84.25 400 LYS A N 1
ATOM 3312 C CA . LYS A 1 400 ? 5.870 13.821 -20.355 1.00 84.25 400 LYS A CA 1
ATOM 3313 C C . LYS A 1 400 ? 6.502 13.061 -19.188 1.00 84.25 400 LYS A C 1
ATOM 3315 O O . LYS A 1 400 ? 7.672 12.678 -19.267 1.00 84.25 400 LYS A O 1
ATOM 3320 N N . VAL A 1 401 ? 5.737 12.822 -18.119 1.00 86.19 401 VAL A N 1
ATOM 3321 C CA . VAL A 1 401 ? 6.204 12.061 -16.950 1.00 86.19 401 VAL A CA 1
ATOM 3322 C C . VAL A 1 401 ? 6.562 10.630 -17.335 1.00 86.19 401 VAL A C 1
ATOM 3324 O O . VAL A 1 401 ? 7.637 10.166 -16.964 1.00 86.19 401 VAL A O 1
ATOM 3327 N N . ILE A 1 402 ? 5.730 9.947 -18.122 1.00 89.31 402 ILE A N 1
ATOM 3328 C CA . ILE A 1 402 ? 5.970 8.559 -18.538 1.00 89.31 402 ILE A CA 1
ATOM 3329 C C . ILE A 1 402 ? 7.212 8.449 -19.427 1.00 89.31 402 ILE A C 1
ATOM 3331 O O . ILE A 1 402 ? 8.047 7.573 -19.183 1.00 89.31 402 ILE A O 1
ATOM 3335 N N . TYR A 1 403 ? 7.398 9.340 -20.408 1.00 90.44 403 TYR A N 1
ATOM 3336 C CA . TYR A 1 403 ? 8.608 9.343 -21.243 1.00 90.44 403 TYR A CA 1
ATOM 3337 C C . TYR A 1 403 ? 9.873 9.573 -20.409 1.00 90.44 403 TYR A C 1
ATOM 3339 O O . TYR A 1 403 ? 10.829 8.795 -20.500 1.00 90.44 403 TYR A O 1
ATOM 3347 N N . LYS A 1 404 ? 9.869 10.611 -19.560 1.00 89.00 404 LYS A N 1
ATOM 3348 C CA . LYS A 1 404 ? 10.997 10.948 -18.681 1.00 89.00 404 LYS A CA 1
ATOM 3349 C C . LYS A 1 404 ? 11.317 9.801 -17.723 1.00 89.00 404 LYS A C 1
ATOM 3351 O O . LYS A 1 404 ? 12.472 9.388 -17.612 1.00 89.00 404 LYS A O 1
ATOM 3356 N N . PHE A 1 405 ? 10.294 9.249 -17.077 1.00 90.88 405 PHE A N 1
ATOM 3357 C CA . PHE A 1 405 ? 10.425 8.143 -16.135 1.00 90.88 405 PHE A CA 1
ATOM 3358 C C . PHE A 1 405 ? 10.952 6.871 -16.799 1.00 90.88 405 PHE A C 1
ATOM 3360 O O . PHE A 1 405 ? 11.841 6.220 -16.251 1.00 90.88 405 PHE A O 1
ATOM 3367 N N . THR A 1 406 ? 10.457 6.534 -17.992 1.00 94.00 406 THR A N 1
ATOM 3368 C CA . THR A 1 406 ? 10.909 5.357 -18.746 1.00 94.00 406 THR A CA 1
ATOM 3369 C C . THR A 1 406 ? 12.396 5.456 -19.073 1.00 94.00 406 THR A C 1
ATOM 3371 O O . THR A 1 406 ? 13.143 4.508 -18.834 1.00 94.00 406 THR A O 1
ATOM 3374 N N . TYR A 1 407 ? 12.851 6.613 -19.565 1.00 93.56 407 TYR A N 1
ATOM 3375 C CA . TYR A 1 407 ? 14.266 6.814 -19.871 1.00 93.56 407 TYR A CA 1
ATOM 3376 C C . TYR A 1 407 ? 15.147 6.720 -18.620 1.00 93.56 407 TYR A C 1
ATOM 3378 O O . TYR A 1 407 ? 16.110 5.956 -18.601 1.00 93.56 407 TYR A O 1
ATOM 3386 N N . LEU A 1 408 ? 14.785 7.422 -17.543 1.00 92.56 408 LEU A N 1
ATOM 3387 C CA . LEU A 1 408 ? 15.548 7.381 -16.291 1.00 92.56 408 LEU A CA 1
ATOM 3388 C C . LEU A 1 408 ? 15.561 5.979 -15.664 1.00 92.56 408 LEU A C 1
ATOM 3390 O O . LEU A 1 408 ? 16.582 5.563 -15.124 1.00 92.56 408 LEU A O 1
ATOM 3394 N N . SER A 1 409 ? 14.484 5.208 -15.821 1.00 94.44 409 SER A N 1
ATOM 3395 C CA . SER A 1 409 ? 14.422 3.801 -15.405 1.00 94.44 409 SER A CA 1
ATOM 3396 C C . SER A 1 409 ? 15.395 2.913 -16.189 1.00 94.44 409 SER A C 1
ATOM 3398 O O . SER A 1 409 ? 16.019 2.023 -15.606 1.00 94.44 409 SER A O 1
ATOM 3400 N N . ILE A 1 410 ? 15.579 3.161 -17.493 1.00 96.25 410 ILE A N 1
ATOM 3401 C CA . ILE A 1 410 ? 16.587 2.469 -18.317 1.00 96.25 410 ILE A CA 1
ATOM 3402 C C . ILE A 1 410 ? 17.992 2.809 -17.816 1.00 96.25 410 ILE A C 1
ATOM 3404 O O . ILE A 1 410 ? 18.793 1.904 -17.575 1.00 96.25 410 ILE A O 1
ATOM 3408 N N . VAL A 1 411 ? 18.277 4.098 -17.610 1.00 94.50 411 VAL A N 1
ATOM 3409 C CA . VAL A 1 411 ? 19.579 4.573 -17.113 1.00 94.50 411 VAL A CA 1
ATOM 3410 C C . VAL A 1 411 ? 19.883 3.966 -15.744 1.00 94.50 411 VAL A C 1
ATOM 3412 O O . VAL A 1 411 ? 20.966 3.416 -15.546 1.00 94.50 411 VAL A O 1
ATOM 3415 N N . LYS A 1 412 ? 18.909 3.970 -14.825 1.00 94.38 412 LYS A N 1
ATOM 3416 C CA . LYS A 1 412 ? 19.064 3.386 -13.488 1.00 94.38 412 LYS A CA 1
ATOM 3417 C C . LYS A 1 412 ? 19.282 1.878 -13.541 1.00 94.38 412 LYS A C 1
ATOM 3419 O O . LYS A 1 412 ? 20.132 1.350 -12.830 1.00 94.38 412 LYS A O 1
ATOM 3424 N N . SER A 1 413 ? 18.547 1.181 -14.404 1.00 96.12 413 SER A N 1
ATOM 3425 C CA . SER A 1 413 ? 18.723 -0.261 -14.596 1.00 96.12 413 SER A CA 1
ATOM 3426 C C . SER A 1 413 ? 20.140 -0.593 -15.071 1.00 96.12 413 SER A C 1
ATOM 3428 O O . SER A 1 413 ? 20.718 -1.578 -14.624 1.00 96.12 413 SER A O 1
ATOM 3430 N N . ILE A 1 414 ? 20.727 0.240 -15.937 1.00 95.62 414 ILE A N 1
ATOM 3431 C CA . ILE A 1 414 ? 22.118 0.090 -16.381 1.00 95.62 414 ILE A CA 1
ATOM 3432 C C . ILE A 1 414 ? 23.096 0.377 -15.238 1.00 95.62 414 ILE A C 1
ATOM 3434 O O . ILE A 1 414 ? 24.018 -0.410 -15.036 1.00 95.62 414 ILE A O 1
ATOM 3438 N N . GLU A 1 415 ? 22.883 1.459 -14.484 1.00 94.38 415 GLU A N 1
ATOM 3439 C CA . GLU A 1 415 ? 23.730 1.838 -13.345 1.00 94.38 415 GLU A CA 1
ATOM 3440 C C . GLU A 1 415 ? 23.810 0.724 -12.292 1.00 94.38 415 GLU A C 1
ATOM 3442 O O . GLU A 1 415 ? 24.892 0.396 -11.814 1.00 94.38 415 GLU A O 1
ATOM 3447 N N . LEU A 1 416 ? 22.674 0.098 -11.970 1.00 94.00 416 LEU A N 1
ATOM 3448 C CA . LEU A 1 416 ? 22.594 -0.991 -10.993 1.00 94.00 416 LEU A CA 1
ATOM 3449 C C . LEU A 1 416 ? 23.001 -2.367 -11.557 1.00 94.00 416 LEU A C 1
ATOM 3451 O O . LEU A 1 416 ? 22.897 -3.370 -10.852 1.00 94.00 416 LEU A O 1
ATOM 3455 N N . GLY A 1 417 ? 23.410 -2.455 -12.828 1.00 93.94 417 GLY A N 1
ATOM 3456 C CA . GLY A 1 417 ? 23.765 -3.726 -13.474 1.00 93.94 417 GLY A CA 1
ATOM 3457 C C . GLY A 1 417 ? 22.575 -4.665 -13.724 1.00 93.94 417 GLY A C 1
ATOM 3458 O O . GLY A 1 417 ? 22.743 -5.873 -13.877 1.00 93.94 417 GLY A O 1
ATOM 3459 N N . ARG A 1 418 ? 21.349 -4.136 -13.764 1.00 95.94 418 ARG A N 1
ATOM 3460 C CA . ARG A 1 418 ? 20.092 -4.873 -13.982 1.0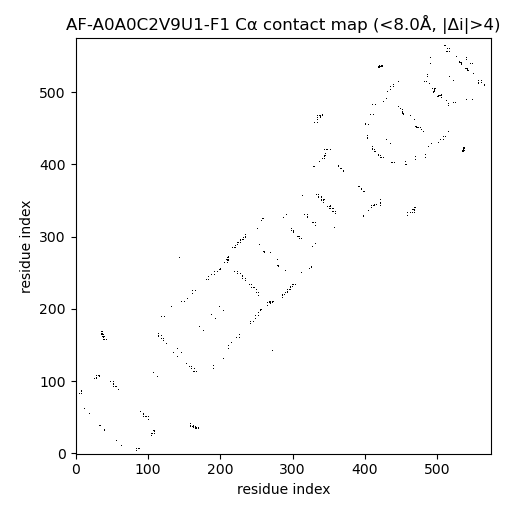0 95.94 418 ARG A CA 1
ATOM 3461 C C . ARG A 1 418 ? 19.730 -4.884 -15.466 1.00 95.94 418 ARG A C 1
ATOM 3463 O O . ARG A 1 418 ? 18.726 -4.320 -15.901 1.00 95.94 418 ARG A O 1
ATOM 3470 N N . TYR A 1 419 ? 20.582 -5.512 -16.268 1.00 95.06 419 TYR A N 1
ATOM 3471 C CA . TYR A 1 419 ? 20.519 -5.431 -17.731 1.00 95.06 419 TYR A CA 1
ATOM 3472 C C . TYR A 1 419 ? 19.252 -6.029 -18.346 1.00 95.06 419 TYR A C 1
ATOM 3474 O O . TYR A 1 419 ? 18.746 -5.495 -19.332 1.00 95.06 419 TYR A O 1
ATOM 3482 N N . SER A 1 420 ? 18.690 -7.076 -17.741 1.00 95.38 420 SER A N 1
ATOM 3483 C CA . SER A 1 420 ? 17.421 -7.665 -18.178 1.00 95.38 420 SER A CA 1
ATOM 3484 C C . SER A 1 420 ? 16.260 -6.673 -18.053 1.00 95.38 420 SER A C 1
ATOM 3486 O O . SER A 1 420 ? 15.450 -6.558 -18.974 1.00 95.38 420 SER A O 1
ATOM 3488 N N . CYS A 1 421 ? 16.226 -5.892 -16.966 1.00 96.31 421 CYS A N 1
ATOM 3489 C CA . CYS A 1 421 ? 15.271 -4.803 -16.763 1.00 96.31 421 CYS A CA 1
ATOM 3490 C C . CYS A 1 421 ? 15.454 -3.698 -17.809 1.00 96.31 421 CYS A C 1
ATOM 3492 O O . CYS A 1 421 ? 14.485 -3.287 -18.447 1.00 96.31 421 CYS A O 1
ATOM 3494 N N . ALA A 1 422 ? 16.700 -3.265 -18.043 1.00 96.44 422 ALA A N 1
ATOM 3495 C CA . ALA A 1 422 ? 17.009 -2.259 -19.059 1.00 96.44 422 ALA A CA 1
ATOM 3496 C C . ALA A 1 422 ? 16.556 -2.714 -20.455 1.00 96.44 422 ALA A C 1
ATOM 3498 O O . ALA A 1 422 ? 15.861 -1.986 -21.159 1.00 96.44 422 ALA A O 1
ATOM 3499 N N . GLY A 1 423 ? 16.898 -3.944 -20.843 1.00 95.38 423 GLY A N 1
ATOM 3500 C CA . GLY A 1 423 ? 16.518 -4.499 -22.135 1.00 95.38 423 GLY A CA 1
ATOM 3501 C C . GLY A 1 423 ? 15.007 -4.674 -22.295 1.00 95.38 423 GLY A C 1
ATOM 3502 O O . GLY A 1 423 ? 14.480 -4.409 -23.376 1.00 95.38 423 GLY A O 1
ATOM 3503 N N . PHE A 1 424 ? 14.290 -5.065 -21.236 1.00 95.94 424 PHE A N 1
ATOM 3504 C CA . PHE A 1 424 ? 12.825 -5.068 -21.227 1.00 95.94 424 PHE A CA 1
ATOM 3505 C C . PHE A 1 424 ? 12.261 -3.666 -21.491 1.00 95.94 424 PHE A C 1
ATOM 3507 O O . PHE A 1 424 ? 11.530 -3.492 -22.462 1.00 95.94 424 PHE A O 1
ATOM 3514 N N . LEU A 1 425 ? 12.660 -2.657 -20.712 1.00 96.44 425 LEU A N 1
ATOM 3515 C CA . LEU A 1 425 ? 12.169 -1.280 -20.855 1.00 96.44 425 LEU A CA 1
ATOM 3516 C C . LEU A 1 425 ? 12.450 -0.690 -22.249 1.00 96.44 425 LEU A C 1
ATOM 3518 O O . LEU A 1 425 ? 11.579 -0.051 -22.843 1.00 96.44 425 LEU A O 1
ATOM 3522 N N . ILE A 1 426 ? 13.636 -0.936 -22.817 1.00 94.88 426 ILE A N 1
ATOM 3523 C CA . ILE A 1 426 ? 13.982 -0.480 -24.175 1.00 94.88 426 ILE A CA 1
ATOM 3524 C C . ILE A 1 426 ? 13.066 -1.140 -25.219 1.00 94.88 426 ILE A C 1
ATOM 3526 O O . ILE A 1 426 ? 12.512 -0.453 -26.075 1.00 94.88 426 ILE A O 1
ATOM 3530 N N . LYS A 1 427 ? 12.868 -2.462 -25.153 1.00 92.06 427 LYS A N 1
ATOM 3531 C CA . LYS A 1 427 ? 11.987 -3.172 -26.096 1.00 92.06 427 LYS A CA 1
ATOM 3532 C C . LYS A 1 427 ? 10.535 -2.718 -25.975 1.00 92.06 427 LYS A C 1
ATOM 3534 O O . LYS A 1 427 ? 9.874 -2.513 -26.987 1.00 92.06 427 LYS A O 1
ATOM 3539 N N . THR A 1 428 ? 10.044 -2.552 -24.753 1.00 91.56 428 THR A N 1
ATOM 3540 C CA . THR A 1 428 ? 8.647 -2.191 -24.517 1.00 91.56 428 THR A CA 1
ATOM 3541 C C . THR A 1 428 ? 8.374 -0.732 -24.893 1.00 91.56 428 THR A C 1
ATOM 3543 O O . THR A 1 428 ? 7.323 -0.449 -25.470 1.00 91.56 428 THR A O 1
ATOM 3546 N N . SER A 1 429 ? 9.325 0.183 -24.658 1.00 91.06 429 SER A N 1
ATOM 3547 C CA . SER A 1 429 ? 9.214 1.582 -25.104 1.00 91.06 429 SER A CA 1
ATOM 3548 C C . SER A 1 429 ? 9.159 1.706 -26.626 1.00 91.06 429 SER A C 1
ATOM 3550 O O . SER A 1 429 ? 8.320 2.438 -27.133 1.00 91.06 429 SER A O 1
ATOM 3552 N N . LEU A 1 430 ? 9.974 0.938 -27.357 1.00 87.62 430 LEU A N 1
ATOM 3553 C CA . LEU A 1 430 ? 9.946 0.885 -28.824 1.00 87.62 430 LEU A CA 1
ATOM 3554 C C . LEU A 1 430 ? 8.565 0.523 -29.392 1.00 87.62 430 LEU A C 1
ATOM 3556 O O . LEU A 1 430 ? 8.178 1.044 -30.434 1.00 87.62 430 LEU A O 1
ATOM 3560 N N . ILE A 1 431 ? 7.848 -0.391 -28.735 1.00 85.69 431 ILE A N 1
ATOM 3561 C CA . ILE A 1 431 ? 6.553 -0.889 -29.217 1.00 85.69 431 ILE A CA 1
ATOM 3562 C C . ILE A 1 431 ? 5.419 0.082 -28.873 1.00 85.69 431 ILE A C 1
ATOM 3564 O O . ILE A 1 431 ? 4.524 0.287 -29.688 1.00 85.69 431 ILE A O 1
ATOM 3568 N N . ASN A 1 432 ? 5.441 0.661 -27.669 1.00 86.62 432 ASN A N 1
ATOM 3569 C CA . ASN A 1 432 ? 4.267 1.334 -27.104 1.00 86.62 432 ASN A CA 1
ATOM 3570 C C . ASN A 1 432 ? 4.351 2.866 -27.096 1.00 86.62 432 ASN A C 1
ATOM 3572 O O . ASN A 1 432 ? 3.321 3.529 -26.988 1.00 86.62 432 ASN A O 1
ATOM 3576 N N . LEU A 1 433 ? 5.550 3.443 -27.194 1.00 87.88 433 LEU A N 1
ATOM 3577 C CA . LEU A 1 433 ? 5.761 4.885 -27.084 1.00 87.88 433 LEU A CA 1
ATOM 3578 C C . LEU A 1 433 ? 6.039 5.531 -28.452 1.00 87.88 433 LEU A C 1
ATOM 3580 O O . LEU A 1 433 ? 6.593 4.905 -29.356 1.00 87.88 433 LEU A O 1
ATOM 3584 N N . ASP A 1 434 ? 5.671 6.808 -28.616 1.00 85.44 434 ASP A N 1
ATOM 3585 C CA . ASP A 1 434 ? 6.010 7.559 -29.830 1.00 85.44 434 ASP A CA 1
ATOM 3586 C C . ASP A 1 434 ? 7.513 7.850 -29.849 1.00 85.44 434 ASP A C 1
ATOM 3588 O O . ASP A 1 434 ? 8.034 8.549 -28.975 1.00 85.44 434 ASP A O 1
ATOM 3592 N N . SER A 1 435 ? 8.219 7.338 -30.859 1.00 80.69 435 SER A N 1
ATOM 3593 C CA . SER A 1 435 ? 9.669 7.501 -30.972 1.00 80.69 435 SER A CA 1
ATOM 3594 C C . SER A 1 435 ? 10.103 8.957 -31.004 1.00 80.69 435 SER A C 1
ATOM 3596 O O . SER A 1 435 ? 11.119 9.308 -30.425 1.00 80.69 435 SER A O 1
ATOM 3598 N N . SER A 1 436 ? 9.355 9.817 -31.689 1.00 80.50 436 SER A N 1
ATOM 3599 C CA . SER A 1 436 ? 9.748 11.209 -31.912 1.00 80.50 436 SER A CA 1
ATOM 3600 C C . SER A 1 436 ? 9.664 11.985 -30.602 1.00 80.50 436 SER A C 1
ATOM 3602 O O . SER A 1 436 ? 10.600 12.702 -30.244 1.00 80.50 436 SER A O 1
ATOM 3604 N N . LYS A 1 437 ? 8.575 11.775 -29.849 1.00 84.56 437 LYS A N 1
ATOM 3605 C CA . LYS A 1 437 ? 8.390 12.357 -28.513 1.00 84.56 437 LYS A CA 1
ATOM 3606 C C . LYS A 1 437 ? 9.371 11.775 -27.497 1.00 84.56 437 LYS A C 1
ATOM 3608 O O . LYS A 1 437 ? 9.961 12.524 -26.722 1.00 84.56 437 LYS A O 1
ATOM 3613 N N . PHE A 1 438 ? 9.603 10.461 -27.523 1.00 86.88 438 PHE A N 1
ATOM 3614 C CA . PHE A 1 438 ? 10.559 9.831 -26.615 1.00 86.88 438 PHE A CA 1
ATOM 3615 C C . PHE A 1 438 ? 11.972 10.377 -26.828 1.00 86.88 438 PHE A C 1
ATOM 3617 O O . PHE A 1 438 ? 12.626 10.783 -25.870 1.00 86.88 438 PHE A O 1
ATOM 3624 N N . MET A 1 439 ? 12.414 10.476 -28.085 1.00 84.81 439 MET A N 1
ATOM 3625 C CA . MET A 1 439 ? 13.731 11.013 -28.440 1.00 84.81 439 MET A CA 1
ATOM 3626 C C . MET A 1 439 ? 13.887 12.485 -28.046 1.00 84.81 439 MET A C 1
ATOM 3628 O O . MET A 1 439 ? 14.954 12.877 -27.575 1.00 84.81 439 MET A O 1
ATOM 3632 N N . LEU A 1 440 ? 12.827 13.293 -28.172 1.00 82.81 440 LEU A N 1
ATOM 3633 C CA . LEU A 1 440 ? 12.817 14.677 -27.691 1.00 82.81 440 LEU A CA 1
ATOM 3634 C C . LEU A 1 440 ? 13.094 14.743 -26.182 1.00 82.81 440 LEU A C 1
ATOM 3636 O O . LEU A 1 440 ? 13.942 15.519 -25.743 1.00 82.81 440 LEU A O 1
ATOM 3640 N N . HIS A 1 441 ? 12.423 13.906 -25.390 1.00 84.38 441 HIS A N 1
ATOM 3641 C CA . HIS A 1 441 ? 12.632 13.859 -23.943 1.00 84.38 441 HIS A CA 1
ATOM 3642 C C . HIS A 1 441 ? 14.022 13.349 -23.559 1.00 84.38 441 HIS A C 1
ATOM 3644 O O . HIS A 1 441 ? 14.640 13.903 -22.652 1.00 84.38 441 HIS A O 1
ATOM 3650 N N . ILE A 1 442 ? 14.554 12.357 -24.278 1.00 87.38 442 ILE A N 1
ATOM 3651 C CA . ILE A 1 442 ? 15.940 11.901 -24.102 1.00 87.38 442 ILE A CA 1
ATOM 3652 C C . ILE A 1 442 ? 16.912 13.060 -24.334 1.00 87.38 442 ILE A C 1
ATOM 3654 O O . ILE A 1 442 ? 17.814 13.279 -23.527 1.00 87.38 442 ILE A O 1
ATOM 3658 N N . TYR A 1 443 ? 16.723 13.831 -25.406 1.00 82.81 443 TYR A N 1
ATOM 3659 C CA . TYR A 1 443 ? 17.568 14.985 -25.709 1.00 82.81 443 TYR A CA 1
ATOM 3660 C C . TYR A 1 443 ? 17.491 16.064 -24.617 1.00 82.81 443 TYR A C 1
ATOM 3662 O O . TYR A 1 443 ? 18.523 16.564 -24.177 1.00 82.81 443 TYR A O 1
ATOM 3670 N N . GLN A 1 444 ? 16.289 16.378 -24.123 1.00 81.88 444 GLN A N 1
ATOM 3671 C CA . GLN A 1 444 ? 16.097 17.333 -23.024 1.00 81.88 444 GLN A CA 1
ATOM 3672 C C . GLN A 1 444 ? 16.828 16.902 -21.744 1.00 81.88 444 GLN A C 1
ATOM 3674 O O . GLN A 1 444 ? 17.504 17.720 -21.130 1.00 81.88 444 GLN A O 1
ATOM 3679 N N . ILE A 1 445 ? 16.737 15.623 -21.369 1.00 83.19 445 ILE A N 1
ATOM 3680 C CA . ILE A 1 445 ? 17.391 15.083 -20.166 1.00 83.19 445 ILE A CA 1
ATOM 3681 C C . ILE A 1 445 ? 18.917 15.090 -20.320 1.00 83.19 445 ILE A C 1
ATOM 3683 O O . ILE A 1 445 ? 19.624 15.457 -19.387 1.00 83.19 445 ILE A O 1
ATOM 3687 N N . ASN A 1 446 ? 19.435 14.745 -21.504 1.00 79.88 446 ASN A N 1
ATOM 3688 C CA . ASN A 1 446 ? 20.877 14.751 -21.768 1.00 79.88 446 ASN A CA 1
ATOM 3689 C C . ASN A 1 446 ? 21.496 16.154 -21.818 1.00 79.88 446 ASN A C 1
ATOM 3691 O O . ASN A 1 446 ? 22.709 16.264 -21.688 1.00 79.88 446 ASN A O 1
ATOM 3695 N N . ASN A 1 447 ? 20.706 17.215 -21.994 1.00 76.44 447 ASN A N 1
ATOM 3696 C CA . ASN A 1 447 ? 21.210 18.588 -21.905 1.00 76.44 447 ASN A CA 1
ATOM 3697 C C . ASN A 1 447 ? 21.279 19.108 -20.458 1.00 76.44 447 ASN A C 1
ATOM 3699 O O . ASN A 1 447 ? 21.936 20.116 -20.215 1.00 76.44 447 ASN A O 1
ATOM 3703 N N . ASP A 1 448 ? 20.647 18.418 -19.505 1.00 73.75 448 ASP A N 1
ATOM 3704 C CA . ASP A 1 448 ? 20.663 18.731 -18.071 1.00 73.75 448 ASP A CA 1
ATOM 3705 C C . ASP A 1 448 ? 21.394 17.620 -17.290 1.00 73.75 448 ASP A C 1
ATOM 3707 O O . ASP A 1 448 ? 20.829 16.940 -16.430 1.00 73.75 448 ASP A O 1
ATOM 3711 N N . THR A 1 449 ? 22.669 17.380 -17.631 1.00 64.69 449 THR A N 1
ATOM 3712 C CA . THR A 1 449 ? 23.479 16.299 -17.028 1.00 64.69 449 THR A CA 1
ATOM 3713 C C . THR A 1 449 ? 23.877 16.558 -15.577 1.00 64.69 449 THR A C 1
ATOM 3715 O O . THR A 1 449 ? 24.357 15.645 -14.911 1.00 64.69 449 THR A O 1
ATOM 3718 N N . THR A 1 450 ? 23.743 17.797 -15.100 1.00 62.25 450 THR A N 1
ATOM 3719 C CA . THR A 1 450 ? 24.042 18.196 -13.715 1.00 62.25 450 THR A CA 1
ATOM 3720 C C . THR A 1 450 ? 22.936 17.823 -12.739 1.00 62.25 450 THR A C 1
ATOM 3722 O O . THR A 1 450 ? 23.159 17.807 -11.532 1.00 62.25 450 THR A O 1
ATOM 3725 N N . ASN A 1 451 ? 21.741 17.531 -13.246 1.00 68.94 451 ASN A N 1
ATOM 3726 C CA . ASN A 1 451 ? 20.606 17.184 -12.421 1.00 68.94 451 ASN A CA 1
ATOM 3727 C C . ASN A 1 451 ? 20.604 15.684 -12.116 1.00 68.94 451 ASN A C 1
ATOM 3729 O O . ASN A 1 451 ? 20.124 14.877 -12.905 1.00 68.94 451 ASN A O 1
ATOM 3733 N N . THR A 1 452 ? 21.142 15.293 -10.965 1.00 61.72 452 THR A N 1
ATOM 3734 C CA . THR A 1 452 ? 21.107 13.896 -10.499 1.00 61.72 452 THR A CA 1
ATOM 3735 C C . THR A 1 452 ? 19.852 13.558 -9.691 1.00 61.72 452 THR A C 1
ATOM 3737 O O . THR A 1 452 ? 19.668 12.407 -9.294 1.00 61.72 452 THR A O 1
ATOM 3740 N N . LEU A 1 453 ? 18.947 14.532 -9.503 1.00 66.75 453 LEU A N 1
ATOM 3741 C CA . LEU A 1 453 ? 17.688 14.410 -8.763 1.00 66.75 453 LEU A CA 1
ATOM 3742 C C . LEU A 1 453 ? 16.515 14.969 -9.579 1.00 66.75 453 LEU A C 1
ATOM 3744 O O . LEU A 1 453 ? 16.053 16.093 -9.391 1.00 66.75 453 LEU A O 1
ATOM 3748 N N . TYR A 1 454 ? 15.983 14.151 -10.483 1.00 68.25 454 TYR A N 1
ATOM 3749 C CA . TYR A 1 454 ? 14.867 14.572 -11.323 1.00 68.25 454 TYR A CA 1
ATOM 3750 C C . TYR A 1 454 ? 13.539 14.598 -10.564 1.00 68.25 454 TYR A C 1
ATOM 3752 O O . TYR A 1 454 ? 12.998 13.556 -10.193 1.00 68.25 454 TYR A O 1
ATOM 3760 N N . GLU A 1 455 ? 12.930 15.780 -10.465 1.00 66.25 455 GLU A N 1
ATOM 3761 C CA . GLU A 1 455 ? 11.518 15.887 -10.101 1.00 66.25 455 GLU A CA 1
ATOM 3762 C C . GLU A 1 455 ? 10.635 15.379 -11.252 1.00 66.25 455 GLU A C 1
ATOM 3764 O O . GLU A 1 455 ? 10.747 15.815 -12.406 1.00 66.25 455 GLU A O 1
ATOM 3769 N N . MET A 1 456 ? 9.758 14.425 -10.942 1.00 70.19 456 MET A N 1
ATOM 3770 C CA . MET A 1 456 ? 8.883 13.754 -11.912 1.00 70.19 456 MET A CA 1
ATOM 3771 C C . MET A 1 456 ? 7.497 14.406 -12.024 1.00 70.19 456 MET A C 1
ATOM 3773 O O . MET A 1 456 ? 6.632 13.856 -12.685 1.00 70.19 456 MET A O 1
ATOM 3777 N N . GLY A 1 457 ? 7.236 15.540 -11.359 1.00 64.94 457 GLY A N 1
ATOM 3778 C CA . GLY A 1 457 ? 5.915 16.196 -11.399 1.00 64.94 457 GLY A CA 1
ATOM 3779 C C . GLY A 1 457 ? 4.764 15.342 -10.841 1.00 64.94 457 GLY A C 1
ATOM 3780 O O . GLY A 1 457 ? 3.600 15.593 -11.157 1.00 64.94 457 GLY A O 1
ATOM 3781 N N . LEU A 1 458 ? 5.108 14.332 -10.039 1.00 78.25 458 LEU A N 1
ATOM 3782 C CA . LEU A 1 458 ? 4.222 13.355 -9.413 1.00 78.25 458 LEU A CA 1
ATOM 3783 C C . LEU A 1 458 ? 3.530 13.917 -8.163 1.00 78.25 458 LEU A C 1
ATOM 3785 O O . LEU A 1 458 ? 3.780 15.048 -7.737 1.00 78.25 458 LEU A O 1
ATOM 3789 N N . SER A 1 459 ? 2.640 13.121 -7.568 1.00 76.06 459 SER A N 1
ATOM 3790 C CA . SER A 1 459 ? 1.894 13.514 -6.372 1.00 76.06 459 SER A CA 1
ATOM 3791 C C . SER A 1 459 ? 2.836 13.843 -5.216 1.00 76.06 459 SER A C 1
ATOM 3793 O O . SER A 1 459 ? 3.635 13.004 -4.800 1.00 76.06 459 SER A O 1
ATOM 3795 N N . LYS A 1 460 ? 2.777 15.072 -4.689 1.00 72.25 460 LYS A N 1
ATOM 3796 C CA . LYS A 1 460 ? 3.725 15.542 -3.661 1.00 72.25 460 LYS A CA 1
ATOM 3797 C C . LYS A 1 460 ? 3.576 14.796 -2.331 1.00 72.25 460 LYS A C 1
ATOM 3799 O O . LYS A 1 460 ? 4.576 14.635 -1.631 1.00 72.25 460 LYS A O 1
ATOM 3804 N N . SER A 1 461 ? 2.359 14.385 -1.968 1.00 75.75 461 SER A N 1
ATOM 3805 C CA . SER A 1 461 ? 2.079 13.611 -0.750 1.00 75.75 461 SER A CA 1
ATOM 3806 C C . SER A 1 461 ? 2.680 12.212 -0.871 1.00 75.75 461 SER A C 1
ATOM 3808 O O . SER A 1 461 ? 3.525 11.827 -0.063 1.00 75.75 461 SER A O 1
ATOM 3810 N N . LEU A 1 462 ? 2.314 11.490 -1.931 1.00 77.19 462 LEU A N 1
ATOM 3811 C CA . LEU A 1 462 ? 2.720 10.103 -2.144 1.00 77.19 462 LEU A CA 1
ATOM 3812 C C . LEU A 1 462 ? 4.192 9.958 -2.533 1.00 77.19 462 LEU A C 1
ATOM 3814 O O . LEU A 1 462 ? 4.843 9.023 -2.075 1.00 77.19 462 LEU A O 1
ATOM 3818 N N . SER A 1 463 ? 4.763 10.898 -3.296 1.00 78.19 463 SER A N 1
ATOM 3819 C CA . SER A 1 463 ? 6.171 10.819 -3.725 1.00 78.19 463 SER A CA 1
ATOM 3820 C C . SER A 1 463 ? 7.142 10.812 -2.545 1.00 78.19 463 SER A C 1
ATOM 3822 O O . SER A 1 463 ? 8.172 10.142 -2.603 1.00 78.19 463 SER A O 1
ATOM 3824 N N . LYS A 1 464 ? 6.807 11.524 -1.457 1.00 76.00 464 LYS A N 1
ATOM 3825 C CA . LYS A 1 464 ? 7.590 11.505 -0.212 1.00 76.00 464 LYS A CA 1
ATOM 3826 C C . LYS A 1 464 ? 7.484 10.160 0.498 1.00 76.00 464 LYS A C 1
ATOM 3828 O O . LYS A 1 464 ? 8.486 9.645 0.978 1.00 76.00 464 LYS A O 1
ATOM 3833 N N . THR A 1 465 ? 6.279 9.603 0.550 1.00 75.50 465 THR A N 1
ATOM 3834 C CA . THR A 1 465 ? 5.987 8.356 1.263 1.00 75.50 465 THR A CA 1
ATOM 3835 C C . THR A 1 465 ? 6.548 7.128 0.545 1.00 75.50 465 THR A C 1
ATOM 3837 O O . THR A 1 465 ? 7.030 6.209 1.200 1.00 75.50 465 THR A O 1
ATOM 3840 N N . PHE A 1 466 ? 6.511 7.113 -0.788 1.00 78.25 466 PHE A N 1
ATOM 3841 C CA . PHE A 1 466 ? 6.995 6.003 -1.613 1.00 78.25 466 PHE A CA 1
ATOM 3842 C C . PHE A 1 466 ? 8.442 6.165 -2.095 1.00 78.25 466 PHE A C 1
ATOM 3844 O O . PHE A 1 466 ? 8.931 5.300 -2.816 1.00 78.25 466 PHE A O 1
ATOM 3851 N N . SER A 1 467 ? 9.119 7.257 -1.722 1.00 73.75 467 SER A N 1
ATOM 3852 C CA . SER A 1 467 ? 10.495 7.559 -2.145 1.00 73.75 467 SER A CA 1
ATOM 3853 C C . SER A 1 467 ? 10.678 7.471 -3.667 1.00 73.75 467 SER A C 1
ATOM 3855 O O . SER A 1 467 ? 11.590 6.812 -4.158 1.00 73.75 467 SER A O 1
ATOM 3857 N N . VAL A 1 468 ? 9.802 8.137 -4.428 1.00 74.81 468 VAL A N 1
ATOM 3858 C CA . VAL A 1 468 ? 9.778 8.068 -5.905 1.00 74.81 468 VAL A CA 1
ATOM 3859 C C . VAL A 1 468 ? 10.859 8.961 -6.519 1.00 74.81 468 VAL A C 1
ATOM 3861 O O . VAL A 1 468 ? 10.581 9.940 -7.209 1.00 74.81 468 VAL A O 1
ATOM 3864 N N . MET A 1 469 ? 12.117 8.649 -6.223 1.00 75.19 469 MET A N 1
ATOM 3865 C CA . MET A 1 469 ? 13.290 9.325 -6.766 1.00 75.19 469 MET A CA 1
ATOM 3866 C C . MET A 1 469 ? 14.336 8.289 -7.165 1.00 75.19 469 MET A C 1
ATOM 3868 O O . MET A 1 469 ? 14.559 7.316 -6.453 1.00 75.19 469 MET A O 1
ATOM 3872 N N . PHE A 1 470 ? 15.003 8.525 -8.294 1.00 73.94 470 PHE A N 1
ATOM 3873 C CA . PHE A 1 470 ? 16.205 7.792 -8.671 1.00 73.94 470 PHE A CA 1
ATOM 3874 C C . PHE A 1 470 ? 17.427 8.594 -8.219 1.00 73.94 470 PHE A C 1
ATOM 3876 O O . PHE A 1 470 ? 17.774 9.562 -8.893 1.00 73.94 470 PHE A O 1
ATOM 3883 N N . PRO A 1 471 ? 18.090 8.236 -7.108 1.00 80.81 471 PRO A N 1
ATOM 3884 C CA . PRO A 1 471 ? 19.388 8.818 -6.807 1.00 80.81 471 PRO A CA 1
ATOM 3885 C C . PRO A 1 471 ? 20.411 8.230 -7.781 1.00 80.81 471 PRO A C 1
ATOM 3887 O O . PRO A 1 471 ? 20.610 7.016 -7.789 1.00 80.81 471 PRO A O 1
ATOM 3890 N N . PHE A 1 472 ? 21.043 9.053 -8.612 1.00 84.81 472 PHE A N 1
ATOM 3891 C CA . PHE A 1 472 ? 22.145 8.622 -9.479 1.00 84.81 472 PHE A CA 1
ATOM 3892 C C . PHE A 1 472 ? 23.490 8.970 -8.844 1.00 84.81 472 PHE A C 1
ATOM 3894 O O . PHE A 1 472 ? 23.621 10.008 -8.200 1.00 84.81 472 PHE A O 1
ATOM 3901 N N . SER A 1 473 ? 24.502 8.122 -9.024 1.00 87.19 473 SER A N 1
ATOM 3902 C CA . SER A 1 473 ? 25.865 8.480 -8.638 1.00 87.19 473 SER A CA 1
ATOM 3903 C C . SER A 1 473 ? 26.455 9.454 -9.651 1.00 87.19 473 SER A C 1
ATOM 3905 O O . SER A 1 473 ? 26.568 9.125 -10.833 1.00 87.19 473 SER A O 1
ATOM 3907 N N . ASP A 1 474 ? 26.935 10.606 -9.179 1.00 83.69 474 ASP A N 1
ATOM 3908 C CA . ASP A 1 474 ? 27.618 11.608 -10.011 1.00 83.69 474 ASP A CA 1
ATOM 3909 C C . ASP A 1 474 ? 28.761 10.994 -10.842 1.00 83.69 474 ASP A C 1
ATOM 3911 O O . ASP A 1 474 ? 29.009 11.393 -11.980 1.00 83.69 474 ASP A O 1
ATOM 3915 N N . SER A 1 475 ? 29.430 9.972 -10.293 1.00 85.25 475 SER A N 1
ATOM 3916 C CA . SER A 1 475 ? 30.564 9.297 -10.932 1.00 85.25 475 SER A CA 1
ATOM 3917 C C . SER A 1 475 ? 30.177 8.383 -12.100 1.00 85.25 475 SER A C 1
ATOM 3919 O O . SER A 1 475 ? 30.952 8.229 -13.044 1.00 85.25 475 SER A O 1
ATOM 3921 N N . SER A 1 476 ? 28.989 7.773 -12.063 1.00 87.94 476 SER A N 1
ATOM 3922 C CA . SER A 1 476 ? 28.553 6.768 -13.043 1.00 87.94 476 SER A CA 1
ATOM 3923 C C . SER A 1 476 ? 27.471 7.295 -13.989 1.00 87.94 476 SER A C 1
ATOM 3925 O O . SER A 1 476 ? 27.286 6.735 -15.075 1.00 87.94 476 SER A O 1
ATOM 3927 N N . TYR A 1 477 ? 26.776 8.372 -13.612 1.00 87.62 477 TYR A N 1
ATOM 3928 C CA . TYR A 1 477 ? 25.568 8.845 -14.281 1.00 87.62 477 TYR A CA 1
ATOM 3929 C C . TYR A 1 477 ? 25.797 9.162 -15.760 1.00 87.62 477 TYR A C 1
ATOM 3931 O O . TYR A 1 477 ? 25.108 8.619 -16.626 1.00 87.62 477 TYR A O 1
ATOM 3939 N N . LYS A 1 478 ? 26.834 9.951 -16.073 1.00 87.44 478 LYS A N 1
ATOM 3940 C CA . LYS A 1 478 ? 27.181 10.321 -17.456 1.00 87.44 478 LYS A CA 1
ATOM 3941 C C . LYS A 1 478 ? 27.467 9.097 -18.328 1.00 87.44 478 LYS A C 1
ATOM 3943 O O . LYS A 1 478 ? 27.002 9.018 -19.463 1.00 87.44 478 LYS A O 1
ATOM 3948 N N . TYR A 1 479 ? 28.208 8.125 -17.799 1.00 89.69 479 TYR A N 1
ATOM 3949 C CA . TYR A 1 479 ? 28.487 6.882 -18.515 1.00 89.69 479 TYR A CA 1
ATOM 3950 C C . TYR A 1 479 ? 27.205 6.075 -18.763 1.00 89.69 479 TYR A C 1
ATOM 3952 O O . TYR A 1 479 ? 26.978 5.601 -19.879 1.00 89.69 479 TYR A O 1
ATOM 3960 N N . CYS A 1 480 ? 26.340 5.954 -17.754 1.00 91.81 480 CYS A N 1
ATOM 3961 C CA . CYS A 1 480 ? 25.083 5.217 -17.867 1.00 91.81 480 CYS A CA 1
ATOM 3962 C C . CYS A 1 480 ? 24.109 5.879 -18.852 1.00 91.81 480 CYS A C 1
ATOM 3964 O O . CYS A 1 480 ? 23.464 5.164 -19.618 1.00 91.81 480 CYS A O 1
ATOM 3966 N N . LEU A 1 481 ? 24.053 7.216 -18.897 1.00 90.56 481 LEU A N 1
ATOM 3967 C CA . LEU A 1 481 ? 23.298 7.978 -19.899 1.00 90.56 481 LEU A CA 1
ATOM 3968 C C . LEU A 1 481 ? 23.767 7.665 -21.322 1.00 90.56 481 LEU A C 1
ATOM 3970 O O . LEU A 1 481 ? 22.960 7.299 -22.177 1.00 90.56 481 LEU A O 1
ATOM 3974 N N . LEU A 1 482 ? 25.077 7.746 -21.575 1.00 89.75 482 LEU A N 1
ATOM 3975 C CA . LEU A 1 482 ? 25.642 7.450 -22.894 1.00 89.75 482 LEU A CA 1
ATOM 3976 C C . LEU A 1 482 ? 25.392 5.993 -23.300 1.00 89.75 482 LEU A C 1
ATOM 3978 O O . LEU A 1 482 ? 25.015 5.725 -24.441 1.00 89.75 482 LEU A O 1
ATOM 3982 N N . LYS A 1 483 ? 25.526 5.050 -22.359 1.00 92.62 483 LYS A N 1
ATOM 3983 C CA . LYS A 1 483 ? 25.223 3.633 -22.596 1.00 92.62 483 LYS A CA 1
ATOM 3984 C C . LYS A 1 483 ? 23.739 3.403 -22.894 1.00 92.62 483 LYS A C 1
ATOM 3986 O O . LYS A 1 483 ? 23.423 2.656 -23.818 1.00 92.62 483 LYS A O 1
ATOM 3991 N N . ALA A 1 484 ? 22.830 4.062 -22.173 1.00 93.75 484 ALA A N 1
ATOM 3992 C CA . ALA A 1 484 ? 21.397 4.021 -22.459 1.00 93.75 484 ALA A CA 1
ATOM 3993 C C . ALA A 1 484 ? 21.100 4.567 -23.861 1.00 93.75 484 ALA A C 1
ATOM 3995 O O . ALA A 1 484 ? 20.383 3.926 -24.630 1.00 93.75 484 ALA A O 1
ATOM 3996 N N . ASN A 1 485 ? 21.710 5.703 -24.220 1.00 91.50 485 ASN A N 1
ATOM 3997 C CA . ASN A 1 485 ? 21.540 6.316 -25.534 1.00 91.50 485 ASN A CA 1
ATOM 3998 C C . ASN A 1 485 ? 22.015 5.392 -26.658 1.00 91.50 485 ASN A C 1
ATOM 4000 O O . ASN A 1 485 ? 21.322 5.201 -27.654 1.00 91.50 485 ASN A O 1
ATOM 4004 N N . PHE A 1 486 ? 23.176 4.768 -26.473 1.00 91.75 486 PHE A N 1
ATOM 4005 C CA . PHE A 1 486 ? 23.713 3.804 -27.422 1.00 91.75 486 PHE A CA 1
ATOM 4006 C C . PHE A 1 486 ? 22.741 2.634 -27.638 1.00 91.75 486 PHE A C 1
ATOM 4008 O O . PHE A 1 486 ? 22.372 2.325 -28.770 1.00 91.75 486 PHE A O 1
ATOM 4015 N N . LEU A 1 487 ? 22.279 2.006 -26.553 1.00 93.44 487 LEU A N 1
ATOM 4016 C CA . LEU A 1 487 ? 21.412 0.829 -26.629 1.00 93.44 487 LEU A CA 1
ATOM 4017 C C . LEU A 1 487 ? 20.035 1.144 -27.225 1.00 93.44 487 LEU A C 1
ATOM 4019 O O . LEU A 1 487 ? 19.550 0.384 -28.064 1.00 93.44 487 LEU A O 1
ATOM 4023 N N . ILE A 1 488 ? 19.418 2.260 -26.824 1.00 91.94 488 ILE A N 1
ATOM 4024 C CA . ILE A 1 488 ? 18.128 2.702 -27.366 1.00 91.94 488 ILE A CA 1
ATOM 4025 C C . ILE A 1 488 ? 18.272 2.999 -28.862 1.00 91.94 488 ILE A C 1
ATOM 4027 O O . ILE A 1 488 ? 17.495 2.469 -29.655 1.00 91.94 488 ILE A O 1
ATOM 4031 N N . PHE A 1 489 ? 19.286 3.769 -29.273 1.00 89.12 489 PHE A N 1
ATOM 4032 C CA . PHE A 1 489 ? 19.492 4.100 -30.684 1.00 89.12 489 PHE A CA 1
ATOM 4033 C C . PHE A 1 489 ? 19.642 2.842 -31.546 1.00 89.12 489 PHE A C 1
ATOM 4035 O O . PHE A 1 489 ? 18.922 2.675 -32.531 1.00 89.12 489 PHE A O 1
ATOM 4042 N N . PHE A 1 490 ? 20.534 1.928 -31.151 1.00 90.50 490 PHE A N 1
ATOM 4043 C CA . PHE A 1 490 ? 20.787 0.696 -31.899 1.00 90.50 490 PHE A CA 1
ATOM 4044 C C . PHE A 1 490 ? 19.540 -0.194 -31.974 1.00 90.50 490 PHE A C 1
ATOM 4046 O O . PHE A 1 490 ? 19.238 -0.732 -33.039 1.00 90.50 490 PHE A O 1
ATOM 4053 N N . GLN A 1 491 ? 18.776 -0.318 -30.884 1.00 90.69 491 GLN A N 1
ATOM 4054 C CA . GLN A 1 491 ? 17.551 -1.119 -30.869 1.00 90.69 491 GLN A CA 1
ATOM 4055 C C . GLN A 1 491 ? 16.460 -0.532 -31.778 1.00 90.69 491 GLN A C 1
ATOM 4057 O O . GLN A 1 491 ? 15.812 -1.288 -32.507 1.00 90.69 491 GLN A O 1
ATOM 4062 N N . TYR A 1 492 ? 16.269 0.791 -31.772 1.00 87.56 492 TYR A N 1
ATOM 4063 C CA . TYR A 1 492 ? 15.318 1.475 -32.659 1.00 87.56 492 TYR A CA 1
ATOM 4064 C C . TYR A 1 492 ? 15.751 1.382 -34.124 1.00 87.56 492 TYR A C 1
ATOM 4066 O O . TYR A 1 492 ? 14.945 1.058 -34.997 1.00 87.56 492 TYR A O 1
ATOM 4074 N N . TYR A 1 493 ? 17.039 1.598 -34.398 1.00 86.19 493 TYR A N 1
ATOM 4075 C CA . TYR A 1 493 ? 17.593 1.497 -35.743 1.00 86.19 493 TYR A CA 1
ATOM 4076 C C . TYR A 1 493 ? 17.455 0.073 -36.304 1.00 86.19 493 TYR A C 1
ATOM 4078 O O . TYR A 1 493 ? 16.959 -0.112 -37.416 1.00 86.19 493 TYR A O 1
ATOM 4086 N N . TYR A 1 494 ? 17.791 -0.946 -35.506 1.00 87.44 494 TYR A N 1
ATOM 4087 C CA . TYR A 1 494 ? 17.600 -2.354 -35.857 1.00 87.44 494 TYR A CA 1
ATOM 4088 C C . TYR A 1 494 ? 16.126 -2.681 -36.143 1.00 87.44 494 TYR A C 1
ATOM 4090 O O . TYR A 1 494 ? 15.802 -3.309 -37.155 1.00 87.44 494 TYR A O 1
ATOM 4098 N N . ALA A 1 495 ? 15.209 -2.238 -35.281 1.00 84.75 495 ALA A N 1
ATOM 4099 C CA . ALA A 1 495 ? 13.786 -2.519 -35.437 1.00 84.75 495 ALA A CA 1
ATOM 4100 C C . ALA A 1 495 ? 13.180 -1.878 -36.694 1.00 84.75 495 ALA A C 1
ATOM 4102 O O . ALA A 1 495 ? 12.409 -2.535 -37.398 1.00 84.75 495 ALA A O 1
ATOM 4103 N N . ASN A 1 496 ? 13.558 -0.635 -36.999 1.00 78.81 496 ASN A N 1
ATOM 4104 C CA . ASN A 1 496 ? 13.013 0.118 -38.129 1.00 78.81 496 ASN A CA 1
ATOM 4105 C C . ASN A 1 496 ? 13.629 -0.328 -39.451 1.00 78.81 496 ASN A C 1
ATOM 4107 O O . ASN A 1 496 ? 12.916 -0.551 -40.427 1.00 78.81 496 ASN A O 1
ATOM 4111 N N . LYS A 1 497 ? 14.952 -0.503 -39.486 1.00 76.31 497 LYS A N 1
ATOM 4112 C CA . LYS A 1 497 ? 15.662 -0.790 -40.731 1.00 76.31 497 LYS A CA 1
ATOM 4113 C C . LYS A 1 497 ? 15.648 -2.271 -41.103 1.00 76.31 497 LYS A C 1
ATOM 4115 O O . LYS A 1 497 ? 15.403 -2.605 -42.259 1.00 76.31 497 LYS A O 1
ATOM 4120 N N . ILE A 1 498 ? 15.920 -3.154 -40.142 1.00 71.62 498 ILE A N 1
ATOM 4121 C CA . ILE A 1 498 ? 16.121 -4.586 -40.415 1.00 71.62 498 ILE A CA 1
ATOM 4122 C C . ILE A 1 498 ? 14.807 -5.346 -40.291 1.00 71.62 498 ILE A C 1
ATOM 4124 O O . ILE A 1 498 ? 14.468 -6.148 -41.159 1.00 71.62 498 ILE A O 1
ATOM 4128 N N . LYS A 1 499 ? 14.052 -5.103 -39.217 1.00 71.25 499 LYS A N 1
ATOM 4129 C CA . LYS A 1 499 ? 12.814 -5.848 -38.956 1.00 71.25 499 LYS A CA 1
ATOM 4130 C C . LYS A 1 499 ? 11.550 -5.177 -39.494 1.00 71.25 499 LYS A C 1
ATOM 4132 O O . LYS A 1 499 ? 10.525 -5.848 -39.543 1.00 71.25 499 LYS A O 1
ATOM 4137 N N . LYS A 1 500 ? 11.619 -3.903 -39.907 1.00 71.69 500 LYS A N 1
ATOM 4138 C CA . LYS A 1 500 ? 10.476 -3.096 -40.381 1.00 71.69 500 LYS A CA 1
ATOM 4139 C C . LYS A 1 500 ? 9.272 -3.149 -39.424 1.00 71.69 500 LYS A C 1
ATOM 4141 O O . LYS A 1 500 ? 8.128 -3.175 -39.861 1.00 71.69 500 LYS A O 1
ATOM 4146 N N . ILE A 1 501 ? 9.537 -3.214 -38.115 1.00 62.41 501 ILE A N 1
ATOM 4147 C CA . ILE A 1 501 ? 8.499 -3.391 -37.079 1.00 62.41 501 ILE A CA 1
ATOM 4148 C C . ILE A 1 501 ? 7.698 -2.104 -36.871 1.00 62.41 501 ILE A C 1
ATOM 4150 O O . ILE A 1 501 ? 6.523 -2.166 -36.525 1.00 62.41 501 ILE A O 1
ATOM 4154 N N . SER A 1 502 ? 8.312 -0.941 -37.095 1.00 57.00 502 SER A N 1
ATOM 4155 C CA . SER A 1 502 ? 7.632 0.344 -36.992 1.00 57.00 502 SER A CA 1
ATOM 4156 C C . SER A 1 502 ? 7.767 1.129 -38.300 1.00 57.00 502 SER A C 1
ATOM 4158 O O . SER A 1 502 ? 8.839 1.171 -38.905 1.00 57.00 502 SER A O 1
ATOM 4160 N N . ASN A 1 503 ? 6.682 1.787 -38.721 1.00 55.78 503 ASN A N 1
ATOM 4161 C CA . ASN A 1 503 ? 6.668 2.729 -39.849 1.00 55.78 503 ASN A CA 1
ATOM 4162 C C . ASN A 1 503 ? 7.248 4.107 -39.460 1.00 55.78 503 ASN A C 1
ATOM 4164 O O . ASN A 1 503 ? 6.882 5.130 -40.038 1.00 55.78 503 ASN A O 1
ATOM 4168 N N . GLN A 1 504 ? 8.106 4.168 -38.439 1.00 61.06 504 GLN A N 1
ATOM 4169 C CA . GLN A 1 504 ? 8.650 5.428 -37.947 1.00 61.06 504 GLN A CA 1
ATOM 4170 C C . GLN A 1 504 ? 9.755 5.939 -38.868 1.00 61.06 504 GLN A C 1
ATOM 4172 O O . GLN A 1 504 ? 10.616 5.192 -39.341 1.00 61.06 504 GLN A O 1
ATOM 4177 N N . ASN A 1 505 ? 9.753 7.252 -39.092 1.00 66.56 505 ASN A N 1
ATOM 4178 C CA . ASN A 1 505 ? 10.783 7.906 -39.876 1.00 66.56 505 ASN A CA 1
ATOM 4179 C C . ASN A 1 505 ? 12.126 7.810 -39.136 1.00 66.56 505 ASN A C 1
ATOM 4181 O O . ASN A 1 505 ? 12.300 8.418 -38.079 1.00 66.56 505 ASN A O 1
ATOM 4185 N N . ILE A 1 506 ? 13.088 7.078 -39.710 1.00 68.19 506 ILE A N 1
ATOM 4186 C CA . ILE A 1 506 ? 14.461 6.945 -39.185 1.00 68.19 506 ILE A CA 1
ATOM 4187 C C . ILE A 1 506 ? 15.093 8.326 -38.959 1.00 68.19 506 ILE A C 1
ATOM 4189 O O . ILE A 1 506 ? 15.924 8.482 -38.065 1.00 68.19 506 ILE A O 1
ATOM 4193 N N . ASN A 1 507 ? 14.645 9.350 -39.699 1.00 69.38 507 ASN A N 1
ATOM 4194 C CA . ASN A 1 507 ? 15.138 10.709 -39.532 1.00 69.38 507 ASN A CA 1
ATOM 4195 C C . ASN A 1 507 ? 14.925 11.276 -38.117 1.00 69.38 507 ASN A C 1
ATOM 4197 O O . ASN A 1 507 ? 15.717 12.103 -37.667 1.00 69.38 507 ASN A O 1
ATOM 4201 N N . ASN A 1 508 ? 13.920 10.787 -37.389 1.00 69.06 508 ASN A N 1
ATOM 4202 C CA . ASN A 1 508 ? 13.610 11.236 -36.032 1.00 69.06 508 ASN A CA 1
ATOM 4203 C C . ASN A 1 508 ? 14.601 10.686 -34.987 1.00 69.06 508 ASN A C 1
ATOM 4205 O O . ASN A 1 508 ? 14.597 11.133 -33.845 1.00 69.06 508 ASN A O 1
ATOM 4209 N N . LEU A 1 509 ? 15.473 9.742 -35.371 1.00 70.44 509 LEU A N 1
ATOM 4210 C CA . LEU A 1 509 ? 16.513 9.168 -34.510 1.00 70.44 509 LEU A CA 1
ATOM 4211 C C . LEU A 1 509 ? 17.846 9.938 -34.590 1.00 70.44 509 LEU A C 1
ATOM 4213 O O . LEU A 1 509 ? 18.699 9.775 -33.719 1.00 70.44 509 LEU A O 1
ATOM 4217 N N . TYR A 1 510 ? 18.049 10.792 -35.605 1.00 71.25 510 TYR A N 1
ATOM 4218 C CA . TYR A 1 510 ? 19.312 11.525 -35.801 1.00 71.25 510 TYR A CA 1
ATOM 4219 C C . TYR A 1 510 ? 19.728 12.458 -34.651 1.00 71.25 510 TYR A C 1
ATOM 4221 O O . TYR A 1 510 ? 20.930 12.529 -34.395 1.00 71.25 510 TYR A O 1
ATOM 4229 N N . PRO A 1 511 ? 18.824 13.130 -33.909 1.00 71.75 511 PRO A N 1
ATOM 4230 C CA . PRO A 1 511 ? 19.230 13.927 -32.745 1.00 71.75 511 PRO A CA 1
ATOM 4231 C C . PRO A 1 511 ? 19.985 13.111 -31.682 1.00 71.75 511 PRO A C 1
ATOM 4233 O O . PRO A 1 511 ? 20.836 13.629 -30.962 1.00 71.75 511 PRO A O 1
ATOM 4236 N N . MET A 1 512 ? 19.737 11.805 -31.607 1.00 74.50 512 MET A N 1
ATOM 4237 C CA . MET A 1 512 ? 20.426 10.920 -30.672 1.00 74.50 512 MET A CA 1
ATOM 4238 C C . MET A 1 512 ? 21.866 10.614 -31.103 1.00 74.50 512 MET A C 1
ATOM 4240 O O . MET A 1 512 ? 22.733 10.413 -30.257 1.00 74.50 512 MET A O 1
ATOM 4244 N N . LEU A 1 513 ? 22.153 10.650 -32.410 1.00 75.69 513 LEU A N 1
ATOM 4245 C CA . LEU A 1 513 ? 23.509 10.469 -32.934 1.00 75.69 513 LEU A CA 1
ATOM 4246 C C . LEU A 1 513 ? 24.435 11.614 -32.521 1.00 75.69 513 LEU A C 1
ATOM 4248 O O . LEU A 1 513 ? 25.607 11.367 -32.248 1.00 75.69 513 LEU A O 1
ATOM 4252 N N . SER A 1 514 ? 23.921 12.846 -32.389 1.00 75.19 514 SER A N 1
ATOM 4253 C CA . SER A 1 514 ? 24.731 13.949 -31.852 1.00 75.19 514 SER A CA 1
ATOM 4254 C C . SER A 1 514 ? 25.164 13.732 -30.401 1.00 75.19 514 SER A C 1
ATOM 4256 O O . SER A 1 514 ? 26.238 14.195 -30.026 1.00 75.19 514 SER A O 1
ATOM 4258 N N . LEU A 1 515 ? 24.394 12.979 -29.609 1.00 76.00 515 LEU A N 1
ATOM 4259 C CA . LEU A 1 515 ? 24.748 12.638 -28.226 1.00 76.00 515 LEU A CA 1
ATOM 4260 C C . LEU A 1 515 ? 25.830 11.547 -28.140 1.00 76.00 515 LEU A C 1
ATOM 4262 O O . LEU A 1 515 ? 26.425 11.354 -27.085 1.00 76.00 515 LEU A O 1
ATOM 4266 N N . LEU A 1 516 ? 26.098 10.841 -29.244 1.00 76.56 516 LEU A N 1
ATOM 4267 C CA . LEU A 1 516 ? 27.072 9.748 -29.350 1.00 76.56 516 LEU A CA 1
ATOM 4268 C C . LEU A 1 516 ? 28.350 10.155 -30.108 1.00 76.56 516 LEU A C 1
ATOM 4270 O O . LEU A 1 516 ? 29.140 9.296 -30.487 1.00 76.56 516 LEU A O 1
ATOM 4274 N N . ARG A 1 517 ? 28.554 11.458 -30.348 1.00 73.50 517 ARG A N 1
ATOM 4275 C CA . ARG A 1 517 ? 29.604 11.990 -31.237 1.00 73.50 517 ARG A CA 1
ATOM 4276 C C . ARG A 1 517 ? 31.036 11.794 -30.722 1.00 73.50 517 ARG A C 1
ATOM 4278 O O . ARG A 1 517 ? 31.975 11.881 -31.508 1.00 73.50 517 ARG A O 1
ATOM 4285 N N . ASP A 1 518 ? 31.225 11.551 -29.427 1.00 72.50 518 ASP A N 1
ATOM 4286 C CA . ASP A 1 518 ? 32.554 11.281 -28.879 1.00 72.50 518 ASP A CA 1
ATOM 4287 C C . ASP A 1 518 ? 33.021 9.873 -29.289 1.00 72.50 518 ASP A C 1
ATOM 4289 O O . ASP A 1 518 ? 32.618 8.863 -28.705 1.00 72.50 518 ASP A O 1
ATOM 4293 N N . ASN A 1 519 ? 33.865 9.821 -30.326 1.00 61.38 519 ASN A N 1
ATOM 4294 C CA . ASN A 1 519 ? 34.352 8.583 -30.941 1.00 61.38 519 ASN A CA 1
ATOM 4295 C C . ASN A 1 519 ? 35.003 7.628 -29.928 1.00 61.38 519 ASN A C 1
ATOM 4297 O O . ASN A 1 519 ? 34.821 6.415 -30.043 1.00 61.38 519 ASN A O 1
ATOM 4301 N N . ASN A 1 520 ? 35.702 8.154 -28.916 1.00 74.25 520 ASN A N 1
ATOM 4302 C CA . ASN A 1 520 ? 36.382 7.327 -27.917 1.00 74.25 520 ASN A CA 1
ATOM 4303 C C . ASN A 1 520 ? 35.371 6.605 -27.014 1.00 74.25 520 ASN A C 1
ATOM 4305 O O . ASN A 1 520 ? 35.533 5.425 -26.702 1.00 74.25 520 ASN A O 1
ATOM 4309 N N . TYR A 1 521 ? 34.287 7.289 -26.633 1.00 80.06 521 TYR A N 1
ATOM 4310 C CA . TYR A 1 521 ? 33.207 6.675 -25.860 1.00 80.06 521 TYR A CA 1
ATOM 4311 C C . TYR A 1 521 ? 32.357 5.732 -26.707 1.00 80.06 521 TYR A C 1
ATOM 4313 O O . TYR A 1 521 ? 31.921 4.702 -26.199 1.00 80.06 521 TYR A O 1
ATOM 4321 N N . PHE A 1 522 ? 32.131 6.047 -27.983 1.00 82.69 522 PHE A N 1
ATOM 4322 C CA . PHE A 1 522 ? 31.363 5.191 -28.886 1.00 82.69 522 PHE A CA 1
ATOM 4323 C C . PHE A 1 522 ? 32.019 3.813 -29.063 1.00 82.69 522 PHE A C 1
ATOM 4325 O O . PHE A 1 522 ? 31.358 2.783 -28.902 1.00 82.69 522 PHE A O 1
ATOM 4332 N N . GLU A 1 523 ? 33.332 3.785 -29.307 1.00 85.50 523 GLU A N 1
ATOM 4333 C CA . GLU A 1 523 ? 34.099 2.542 -29.422 1.00 85.50 523 GLU A CA 1
ATOM 4334 C C . GLU A 1 523 ? 34.152 1.791 -28.085 1.00 85.50 523 GLU A C 1
ATOM 4336 O O . GLU A 1 523 ? 33.849 0.595 -28.034 1.00 85.50 523 GLU A O 1
ATOM 4341 N N . TYR A 1 524 ? 34.415 2.496 -26.980 1.00 88.56 524 TYR A N 1
ATOM 4342 C CA . TYR A 1 524 ? 34.390 1.909 -25.639 1.00 88.56 524 TYR A CA 1
ATOM 4343 C C . TYR A 1 524 ? 33.042 1.253 -25.305 1.00 88.56 524 TYR A C 1
ATOM 4345 O O . TYR A 1 524 ? 32.998 0.110 -24.841 1.00 88.56 524 TYR A O 1
ATOM 4353 N N . LEU A 1 525 ? 31.930 1.945 -25.569 1.00 89.50 525 LEU A N 1
ATOM 4354 C CA . LEU A 1 525 ? 30.584 1.424 -25.337 1.00 89.50 525 LEU A CA 1
ATOM 4355 C C . LEU A 1 525 ? 30.307 0.192 -26.191 1.00 89.50 525 LEU A C 1
ATOM 4357 O O . LEU A 1 525 ? 29.743 -0.768 -25.670 1.00 89.50 525 LEU A O 1
ATOM 4361 N N . SER A 1 526 ? 30.752 0.186 -27.451 1.00 89.06 526 SER A N 1
ATOM 4362 C CA . SER A 1 526 ? 30.578 -0.958 -28.348 1.00 89.06 526 SER A CA 1
ATOM 4363 C C . SER A 1 526 ? 31.221 -2.230 -27.787 1.00 89.06 526 SER A C 1
ATOM 4365 O O . SER A 1 526 ? 30.555 -3.261 -27.677 1.00 89.06 526 SER A O 1
ATOM 4367 N N . HIS A 1 527 ? 32.463 -2.137 -27.300 1.00 88.56 527 HIS A N 1
ATOM 4368 C CA . HIS A 1 527 ? 33.157 -3.246 -26.647 1.00 88.56 527 HIS A CA 1
ATOM 4369 C C . HIS A 1 527 ? 32.458 -3.692 -25.363 1.00 88.56 527 HIS A C 1
ATOM 4371 O O . HIS A 1 527 ? 32.450 -4.878 -25.044 1.00 88.56 527 HIS A O 1
ATOM 4377 N N . LYS A 1 528 ? 31.856 -2.751 -24.629 1.00 88.88 528 LYS A N 1
ATOM 4378 C CA . LYS A 1 528 ? 31.152 -3.027 -23.374 1.00 88.88 528 LYS A CA 1
ATOM 4379 C C . LYS A 1 528 ? 29.757 -3.613 -23.539 1.00 88.88 528 LYS A C 1
ATOM 4381 O O . LYS A 1 528 ? 29.207 -4.000 -22.515 1.00 88.88 528 LYS A O 1
ATOM 4386 N N . VAL A 1 529 ? 29.165 -3.629 -24.734 1.00 89.19 529 VAL A N 1
ATOM 4387 C CA . VAL A 1 529 ? 27.812 -4.183 -24.967 1.00 89.19 529 VAL A CA 1
ATOM 4388 C C . VAL A 1 529 ? 27.787 -5.363 -25.928 1.00 89.19 529 VAL A C 1
ATOM 4390 O O . VAL A 1 529 ? 26.811 -6.118 -25.939 1.00 89.19 529 VAL A O 1
ATOM 4393 N N . LYS A 1 530 ? 28.846 -5.541 -26.723 1.00 85.69 530 LYS A N 1
ATOM 4394 C CA . LYS A 1 530 ? 28.992 -6.670 -27.640 1.00 85.69 530 LYS A CA 1
ATOM 4395 C C . LYS A 1 530 ? 28.817 -7.995 -26.888 1.00 85.69 530 LYS A C 1
ATOM 4397 O O . LYS A 1 530 ? 29.337 -8.165 -25.792 1.00 85.69 530 LYS A O 1
ATOM 4402 N N . GLU A 1 531 ? 28.036 -8.907 -27.471 1.00 83.06 531 GLU A N 1
ATOM 4403 C CA . GLU A 1 531 ? 27.720 -10.237 -26.916 1.00 83.06 531 GLU A CA 1
ATOM 4404 C C . GLU A 1 531 ? 26.926 -10.242 -25.590 1.00 83.06 531 GLU A C 1
ATOM 4406 O O . GLU A 1 531 ? 26.600 -11.307 -25.068 1.00 83.06 531 GLU A O 1
ATOM 4411 N N . MET A 1 532 ? 26.452 -9.089 -25.097 1.00 88.88 532 MET A N 1
ATOM 4412 C CA . MET A 1 532 ? 25.543 -9.026 -23.937 1.00 88.88 532 MET A CA 1
ATOM 4413 C C . MET A 1 532 ? 24.081 -9.372 -24.289 1.00 88.88 532 MET A C 1
ATOM 4415 O O . MET A 1 532 ? 23.142 -9.017 -23.571 1.00 88.88 532 MET A O 1
ATOM 4419 N N . ASN A 1 533 ? 23.844 -10.073 -25.403 1.00 88.62 533 ASN A N 1
ATOM 4420 C CA . ASN A 1 533 ? 22.500 -10.386 -25.889 1.00 88.62 533 ASN A CA 1
ATOM 4421 C C . ASN A 1 533 ? 21.699 -11.245 -24.900 1.00 88.62 533 ASN A C 1
ATOM 4423 O O . ASN A 1 533 ? 20.481 -11.099 -24.826 1.00 88.62 533 ASN A O 1
ATOM 4427 N N . LYS A 1 534 ? 22.366 -12.132 -24.148 1.00 88.81 534 LYS A N 1
ATOM 4428 C CA . LYS A 1 534 ? 21.727 -12.962 -23.114 1.00 88.81 534 LYS A CA 1
ATOM 4429 C C . LYS A 1 534 ? 21.295 -12.135 -21.903 1.00 88.81 534 LYS A C 1
ATOM 4431 O O . LYS A 1 534 ? 20.246 -12.409 -21.337 1.00 88.81 534 LYS A O 1
ATOM 4436 N N . GLU A 1 535 ? 22.073 -11.117 -21.545 1.00 90.25 535 GLU A N 1
ATOM 4437 C CA . GLU A 1 535 ? 21.834 -10.299 -20.353 1.00 90.25 535 GLU A CA 1
ATOM 4438 C C . GLU A 1 535 ? 20.718 -9.278 -20.579 1.00 90.25 535 GLU A C 1
ATOM 4440 O O . GLU A 1 535 ? 19.802 -9.173 -19.768 1.00 90.25 535 GLU A O 1
ATOM 4445 N N . TYR A 1 536 ? 20.743 -8.571 -21.712 1.00 90.50 536 TYR A N 1
ATOM 4446 C CA . TYR A 1 536 ? 19.690 -7.612 -22.064 1.00 90.50 536 TYR A CA 1
ATOM 4447 C C . TYR A 1 536 ? 18.481 -8.263 -22.756 1.00 90.50 536 TYR A C 1
ATOM 4449 O O . TYR A 1 536 ? 17.421 -7.652 -22.884 1.00 90.50 536 TYR A O 1
ATOM 4457 N N . GLY A 1 537 ? 18.619 -9.484 -23.279 1.00 89.12 537 GLY A N 1
ATOM 4458 C CA . GLY A 1 537 ? 17.576 -10.115 -24.090 1.00 89.12 537 GLY A CA 1
ATOM 4459 C C . GLY A 1 537 ? 17.255 -9.330 -25.371 1.00 89.12 537 GLY A C 1
ATOM 4460 O O . GLY A 1 537 ? 16.090 -9.282 -25.777 1.00 89.12 537 GLY A O 1
ATOM 4461 N N . MET A 1 538 ? 18.257 -8.677 -25.973 1.00 90.06 538 MET A N 1
ATOM 4462 C CA . MET A 1 538 ? 18.137 -7.884 -27.205 1.00 90.06 538 MET A CA 1
ATOM 4463 C C . MET A 1 538 ? 18.857 -8.582 -28.362 1.00 90.06 538 MET A C 1
ATOM 4465 O O . MET A 1 538 ? 20.028 -8.941 -28.257 1.00 90.06 538 MET A O 1
ATOM 4469 N N . ILE A 1 539 ? 18.149 -8.788 -29.476 1.00 84.12 539 ILE A N 1
ATOM 4470 C CA . ILE A 1 539 ? 18.633 -9.615 -30.596 1.00 84.12 539 ILE A CA 1
ATOM 4471 C C . ILE A 1 539 ? 19.779 -8.936 -31.354 1.00 84.12 539 ILE A C 1
ATOM 4473 O O . ILE A 1 539 ? 20.700 -9.628 -31.779 1.00 84.12 539 ILE A O 1
ATOM 4477 N N . PHE A 1 540 ? 19.761 -7.605 -31.488 1.00 86.00 540 PHE A N 1
ATOM 4478 C CA . PHE A 1 540 ? 20.797 -6.876 -32.232 1.00 86.00 540 PHE A CA 1
ATOM 4479 C C . PHE A 1 540 ? 22.188 -6.974 -31.592 1.00 86.00 540 PHE A C 1
ATOM 4481 O O . PHE A 1 540 ? 23.175 -6.728 -32.267 1.00 86.00 540 PHE A O 1
ATOM 4488 N N . LEU A 1 541 ? 22.275 -7.339 -30.308 1.00 87.69 541 LEU A N 1
ATOM 4489 C CA . LEU A 1 541 ? 23.545 -7.534 -29.604 1.00 87.69 541 LEU A CA 1
ATOM 4490 C C . LEU A 1 541 ? 24.211 -8.880 -29.924 1.00 87.69 541 LEU A C 1
ATOM 4492 O O . LEU A 1 541 ? 25.330 -9.129 -29.471 1.00 87.69 541 LEU A O 1
ATOM 4496 N N . LYS A 1 542 ? 23.539 -9.776 -30.662 1.00 85.94 542 LYS A N 1
ATOM 4497 C CA . LYS A 1 542 ? 24.188 -10.981 -31.192 1.00 85.94 542 LYS A CA 1
ATOM 4498 C C . LYS A 1 542 ? 25.279 -10.554 -32.168 1.00 85.94 542 LYS A C 1
ATOM 4500 O O . LYS A 1 542 ? 25.019 -9.706 -33.014 1.00 85.94 542 LYS A O 1
ATOM 4505 N N . LYS A 1 543 ? 26.459 -11.167 -32.062 1.00 82.06 543 LYS A N 1
ATOM 4506 C CA . LYS A 1 543 ? 27.670 -10.806 -32.813 1.00 82.06 543 LYS A CA 1
ATOM 4507 C C . LYS A 1 543 ? 27.406 -10.533 -34.297 1.00 82.06 543 LYS A C 1
ATOM 4509 O O . LYS A 1 543 ? 27.698 -9.437 -34.762 1.00 82.06 543 LYS A O 1
ATOM 4514 N N . ASP A 1 544 ? 26.749 -11.474 -34.969 1.00 82.50 544 ASP A N 1
ATOM 4515 C CA . ASP A 1 544 ? 26.464 -11.414 -36.408 1.00 82.50 544 ASP A CA 1
ATOM 4516 C C . ASP A 1 544 ? 25.602 -10.206 -36.801 1.00 82.50 544 ASP A C 1
ATOM 4518 O O . ASP A 1 544 ? 25.732 -9.677 -37.893 1.00 82.50 544 ASP A O 1
ATOM 4522 N N . HIS A 1 545 ? 24.715 -9.744 -35.916 1.00 83.62 545 HIS A N 1
ATOM 4523 C CA . HIS A 1 545 ? 23.891 -8.559 -36.166 1.00 83.62 545 HIS A CA 1
ATOM 4524 C C . HIS A 1 545 ? 24.561 -7.272 -35.693 1.00 83.62 545 HIS A C 1
ATOM 4526 O O . HIS A 1 545 ? 24.341 -6.216 -36.280 1.00 83.62 545 HIS A O 1
ATOM 4532 N N . PHE A 1 546 ? 25.329 -7.347 -34.608 1.00 87.44 546 PHE A N 1
ATOM 4533 C CA . PHE A 1 546 ? 25.932 -6.185 -33.977 1.00 87.44 546 PHE A CA 1
ATOM 4534 C C . PHE A 1 546 ? 27.030 -5.582 -34.846 1.00 87.44 546 PHE A C 1
ATOM 4536 O O . PHE A 1 546 ? 27.064 -4.365 -35.001 1.00 87.44 546 PHE A O 1
ATOM 4543 N N . ASP A 1 547 ? 27.900 -6.419 -35.416 1.00 86.50 547 ASP A N 1
ATOM 4544 C CA . ASP A 1 547 ? 29.069 -5.958 -36.169 1.00 86.50 547 ASP A CA 1
ATOM 4545 C C . ASP A 1 547 ? 28.657 -5.222 -37.458 1.00 86.50 547 ASP A C 1
ATOM 4547 O O . ASP A 1 547 ? 29.153 -4.122 -37.718 1.00 86.50 547 ASP A O 1
ATOM 4551 N N . ASP A 1 548 ? 27.665 -5.749 -38.183 1.00 84.38 548 ASP A N 1
ATOM 4552 C CA . ASP A 1 548 ? 27.078 -5.105 -39.366 1.00 84.38 548 ASP A CA 1
ATOM 4553 C C . ASP A 1 548 ? 26.426 -3.757 -39.019 1.00 84.38 548 ASP A C 1
ATOM 4555 O O . ASP A 1 548 ? 26.672 -2.732 -39.664 1.00 84.38 548 ASP A O 1
ATOM 4559 N N . LEU A 1 549 ? 25.611 -3.742 -37.957 1.00 85.81 549 LEU A N 1
ATOM 4560 C CA . LEU A 1 549 ? 24.899 -2.548 -37.500 1.00 85.81 549 LEU A CA 1
ATOM 4561 C C . LEU A 1 549 ? 25.874 -1.467 -37.020 1.00 85.81 549 LEU A C 1
ATOM 4563 O O . LEU A 1 549 ? 25.692 -0.282 -37.297 1.00 85.81 549 LEU A O 1
ATOM 4567 N N . TYR A 1 550 ? 26.915 -1.878 -36.299 1.00 87.38 550 TYR A N 1
ATOM 4568 C CA . TYR A 1 550 ? 27.937 -0.994 -35.762 1.00 87.38 550 TYR A CA 1
ATOM 4569 C C . TYR A 1 550 ? 28.753 -0.340 -36.874 1.00 87.38 550 TYR A C 1
ATOM 4571 O O . TYR A 1 550 ? 28.948 0.875 -36.834 1.00 87.38 550 TYR A O 1
ATOM 4579 N N . ALA A 1 551 ? 29.192 -1.110 -37.876 1.00 86.06 551 ALA A N 1
ATOM 4580 C CA . ALA A 1 551 ? 29.947 -0.579 -39.008 1.00 86.06 551 ALA A CA 1
ATOM 4581 C C . ALA A 1 551 ? 29.159 0.518 -39.739 1.00 86.06 551 ALA A C 1
ATOM 4583 O O . ALA A 1 551 ? 29.685 1.602 -40.002 1.00 86.06 551 ALA A O 1
ATOM 4584 N N . GLU A 1 552 ? 27.874 0.276 -39.991 1.00 85.56 552 GLU A N 1
ATOM 4585 C CA . GLU A 1 552 ? 27.002 1.255 -40.625 1.00 85.56 552 GLU A CA 1
ATOM 4586 C C . GLU A 1 552 ? 26.773 2.502 -39.758 1.00 85.56 552 GLU A C 1
ATOM 4588 O O . GLU A 1 552 ? 26.913 3.634 -40.232 1.00 85.56 552 GLU A O 1
ATOM 4593 N N . ILE A 1 553 ? 26.431 2.324 -38.480 1.00 85.25 553 ILE A N 1
ATOM 4594 C CA . ILE A 1 553 ? 26.161 3.456 -37.588 1.00 85.25 553 ILE A CA 1
ATOM 4595 C C . ILE A 1 553 ? 27.431 4.285 -37.374 1.00 85.25 553 ILE A C 1
ATOM 4597 O O . ILE A 1 553 ? 27.350 5.511 -37.352 1.00 85.25 553 ILE A O 1
ATOM 4601 N N . ARG A 1 554 ? 28.610 3.659 -37.296 1.00 84.44 554 ARG A N 1
ATOM 4602 C CA . ARG A 1 554 ? 29.898 4.360 -37.204 1.00 84.44 554 ARG A CA 1
ATOM 4603 C C . ARG A 1 554 ? 30.118 5.293 -38.395 1.00 84.44 554 ARG A C 1
ATOM 4605 O O . ARG A 1 554 ? 30.568 6.421 -38.200 1.00 84.44 554 ARG A O 1
ATOM 4612 N N . ILE A 1 555 ? 29.760 4.858 -39.606 1.00 82.81 555 ILE A N 1
ATOM 4613 C CA . ILE A 1 555 ? 29.800 5.708 -40.806 1.00 82.81 555 ILE A CA 1
ATOM 4614 C C . ILE A 1 555 ? 28.802 6.862 -40.671 1.00 82.81 555 ILE A C 1
ATOM 4616 O O . ILE A 1 555 ? 29.127 7.996 -41.006 1.00 82.81 555 ILE A O 1
ATOM 4620 N N . LEU A 1 556 ? 27.594 6.624 -40.155 1.00 77.62 556 LEU A N 1
ATOM 4621 C CA . LEU A 1 556 ? 26.605 7.692 -39.949 1.00 77.62 556 LEU A CA 1
ATOM 4622 C C . LEU A 1 556 ? 27.071 8.734 -38.921 1.00 77.62 556 LEU A C 1
ATOM 4624 O O . LEU A 1 556 ? 26.911 9.931 -39.164 1.00 77.62 556 LEU A O 1
ATOM 4628 N N . VAL A 1 557 ? 27.674 8.296 -37.811 1.00 76.62 557 VAL A N 1
ATOM 4629 C CA . VAL A 1 557 ? 28.256 9.181 -36.788 1.00 76.62 557 VAL A CA 1
ATOM 4630 C C . VAL A 1 557 ? 29.395 10.017 -37.381 1.00 76.62 557 VAL A C 1
ATOM 4632 O O . VAL A 1 557 ? 29.469 11.215 -37.112 1.00 76.62 557 VAL A O 1
ATOM 4635 N N . SER A 1 558 ? 30.241 9.428 -38.236 1.00 73.44 558 SER A N 1
ATOM 4636 C CA . SER A 1 558 ? 31.378 10.130 -38.846 1.00 73.44 558 SER A CA 1
ATOM 4637 C C . SER A 1 558 ? 30.998 11.049 -40.016 1.00 73.44 558 SER A C 1
ATOM 4639 O O . SER A 1 558 ? 31.643 12.077 -40.205 1.00 73.44 558 SER A O 1
ATOM 4641 N N . THR A 1 559 ? 29.949 10.726 -40.785 1.00 67.00 559 THR A N 1
ATOM 4642 C CA . THR A 1 559 ? 29.579 11.448 -42.023 1.00 67.00 559 THR A CA 1
ATOM 4643 C C . THR A 1 559 ? 28.476 12.499 -41.858 1.00 67.00 559 THR A C 1
ATOM 4645 O O . THR A 1 559 ? 28.435 13.448 -42.639 1.00 67.00 559 THR A O 1
ATOM 4648 N N . ARG A 1 560 ? 27.565 12.368 -40.877 1.00 56.53 560 ARG A N 1
ATOM 4649 C CA . ARG A 1 560 ? 26.357 13.222 -40.756 1.00 56.53 560 ARG A CA 1
ATOM 4650 C C . ARG A 1 560 ? 26.339 14.179 -39.559 1.00 56.53 560 ARG A C 1
ATOM 4652 O O . ARG A 1 560 ? 25.324 14.826 -39.317 1.00 56.53 560 ARG A O 1
ATOM 4659 N N . GLY A 1 561 ? 27.461 14.357 -38.864 1.00 50.84 561 GLY A N 1
ATOM 4660 C CA . GLY A 1 561 ? 27.622 15.340 -37.781 1.00 50.84 561 GLY A CA 1
ATOM 4661 C C . GLY A 1 561 ? 27.641 16.827 -38.195 1.00 50.84 561 GLY A C 1
ATOM 4662 O O . GLY A 1 561 ? 28.048 17.652 -37.379 1.00 50.84 561 GLY A O 1
ATOM 4663 N N . ASN A 1 562 ? 27.226 17.185 -39.419 1.00 46.41 562 ASN A N 1
ATOM 4664 C CA . ASN A 1 562 ? 27.194 18.568 -39.917 1.00 46.41 562 ASN A CA 1
ATOM 4665 C C . ASN A 1 562 ? 25.774 19.162 -39.855 1.00 46.41 562 ASN A C 1
ATOM 4667 O O . ASN A 1 562 ? 24.955 18.911 -40.735 1.00 46.41 562 ASN A O 1
ATOM 4671 N N . GLU A 1 563 ? 25.528 19.939 -38.793 1.00 49.91 563 GLU A N 1
ATOM 4672 C CA . GLU A 1 563 ? 24.709 21.168 -38.626 1.00 49.91 563 GLU A CA 1
ATOM 4673 C C . GLU A 1 563 ? 23.265 21.274 -39.177 1.00 49.91 563 GLU A C 1
ATOM 4675 O O . GLU A 1 563 ? 22.441 21.970 -38.585 1.00 49.91 563 GLU A O 1
ATOM 4680 N N . LYS A 1 564 ? 22.882 20.574 -40.248 1.00 48.12 564 LYS A N 1
ATOM 4681 C CA . LYS A 1 564 ? 21.648 20.842 -41.010 1.00 48.12 564 LYS A CA 1
ATOM 4682 C C . LYS A 1 564 ? 20.351 20.321 -40.367 1.00 48.12 564 LYS A C 1
ATOM 4684 O O . LYS A 1 564 ? 19.271 20.745 -40.761 1.00 48.12 564 LYS A O 1
ATOM 4689 N N . TYR A 1 565 ? 20.435 19.415 -39.390 1.00 49.84 565 TYR A N 1
ATOM 4690 C CA . TYR A 1 565 ? 19.262 18.854 -38.694 1.00 49.84 565 TYR A CA 1
ATOM 4691 C C . TYR A 1 565 ? 18.994 19.489 -37.322 1.00 49.84 565 TYR A C 1
ATOM 4693 O O . TYR A 1 565 ? 17.839 19.547 -36.897 1.00 49.84 565 TYR A O 1
ATOM 4701 N N . LEU A 1 566 ? 20.026 20.023 -36.657 1.00 47.25 566 LEU A N 1
ATOM 4702 C CA . LEU A 1 566 ? 19.873 20.760 -35.397 1.00 47.25 566 LEU A CA 1
ATOM 4703 C C . LEU A 1 566 ? 19.084 22.065 -35.602 1.00 47.25 566 LEU A C 1
ATOM 4705 O O . LEU A 1 566 ? 18.295 22.433 -34.735 1.00 47.25 566 LEU A O 1
ATOM 4709 N N . SER A 1 567 ? 19.209 22.714 -36.768 1.00 46.06 567 SER A N 1
ATOM 4710 C CA . SER A 1 567 ? 18.424 23.911 -37.110 1.00 46.06 567 SER A CA 1
ATOM 4711 C C . SER A 1 567 ? 16.922 23.623 -37.261 1.00 46.06 567 SER A C 1
ATOM 4713 O O . SER A 1 567 ? 16.102 24.401 -36.774 1.00 46.06 567 SER A O 1
ATOM 4715 N N . ASN A 1 568 ? 16.546 22.478 -37.843 1.00 43.97 568 ASN A N 1
ATOM 4716 C CA . ASN A 1 568 ? 15.143 22.064 -37.954 1.00 43.97 568 ASN A CA 1
ATOM 4717 C C . ASN A 1 568 ? 14.549 21.658 -36.593 1.00 43.97 568 ASN A C 1
ATOM 4719 O O . ASN A 1 568 ? 13.398 21.982 -36.312 1.00 43.97 568 ASN A O 1
ATOM 4723 N N . TYR A 1 569 ? 15.319 21.026 -35.702 1.00 44.25 569 TYR A N 1
ATOM 4724 C CA . TYR A 1 569 ? 14.839 20.682 -34.354 1.00 44.25 569 TYR A CA 1
ATOM 4725 C C . TYR A 1 569 ? 14.746 21.891 -33.409 1.00 44.25 569 TYR A C 1
ATOM 4727 O O . TYR A 1 569 ? 13.823 21.961 -32.601 1.00 44.25 569 TYR A O 1
ATOM 4735 N N . ALA A 1 570 ? 15.630 22.886 -33.544 1.00 42.25 570 ALA A N 1
ATOM 4736 C CA . ALA A 1 570 ? 15.530 24.144 -32.799 1.00 42.25 570 ALA A CA 1
ATOM 4737 C C . ALA A 1 570 ? 14.230 24.917 -33.102 1.00 42.25 570 ALA A C 1
ATOM 4739 O O . ALA A 1 570 ? 13.759 25.677 -32.256 1.00 42.25 570 ALA A O 1
ATOM 4740 N N . SER A 1 571 ? 13.629 24.702 -34.279 1.00 41.28 571 SER A N 1
ATOM 4741 C CA . SER A 1 571 ? 12.314 25.255 -34.628 1.00 41.28 571 SER A CA 1
ATOM 4742 C C . SER A 1 571 ? 11.144 24.503 -33.970 1.00 41.28 571 SER A C 1
ATOM 4744 O O . SER A 1 571 ? 10.181 25.138 -33.557 1.00 41.28 571 SER A O 1
ATOM 4746 N N . LEU A 1 572 ? 11.271 23.184 -33.775 1.00 37.81 572 LEU A N 1
ATOM 4747 C CA . LEU A 1 572 ? 10.297 22.327 -33.078 1.00 37.81 572 LEU A CA 1
ATOM 4748 C C . LEU A 1 572 ? 10.304 22.504 -31.552 1.00 37.81 572 LEU A C 1
ATOM 4750 O O . LEU A 1 572 ? 9.300 22.234 -30.915 1.00 37.81 572 LEU A O 1
ATOM 4754 N N . ILE A 1 573 ? 11.422 22.946 -30.966 1.00 38.06 573 ILE A N 1
ATOM 4755 C CA . ILE A 1 573 ? 11.552 23.227 -29.521 1.00 38.06 573 ILE A CA 1
ATOM 4756 C C . ILE A 1 573 ? 11.002 24.625 -29.154 1.00 38.06 573 ILE A C 1
ATOM 4758 O O . ILE A 1 573 ? 10.770 24.907 -27.981 1.00 38.06 573 ILE A O 1
ATOM 4762 N N . LYS A 1 574 ? 10.803 25.513 -30.140 1.00 34.97 574 LYS A N 1
ATOM 4763 C CA . LYS A 1 574 ? 10.239 26.865 -29.951 1.00 34.97 574 LYS A CA 1
ATOM 4764 C C . LYS A 1 574 ? 8.713 26.945 -30.136 1.00 34.97 574 LYS A C 1
ATOM 4766 O O . LYS A 1 574 ? 8.161 28.025 -29.931 1.00 34.97 574 LYS A O 1
ATOM 4771 N N . MET A 1 575 ? 8.063 25.847 -30.524 1.00 31.50 575 MET A N 1
ATOM 4772 C CA . MET A 1 575 ? 6.604 25.654 -30.494 1.00 31.50 575 MET A CA 1
ATOM 4773 C C . MET A 1 575 ? 6.233 24.842 -29.261 1.00 31.50 575 MET A C 1
ATOM 4775 O O . MET A 1 575 ? 5.158 25.131 -28.694 1.00 31.50 575 MET A O 1
#

Nearest PDB structures (foldseek):
  7dkh-assembly2_E  TM=1.632E-01  e=1.797E-01  Saccharomyces cerevisiae S288C

Mean predicted aligned error: 11.54 Å

Foldseek 3Di:
DVVLVVVLVVLLVVCVVVVVVLVVVVVVLVVLLCQQAVLVVVDPLVVLVVVLVVLSVVLVVCCVVDVPDPVPPPDDDPVVVVVSVVNVVSSVVNVVSSVVSVVVSVCSSPLVNLLVVLLVLLLVLLVVLVVVVVCVVVVNDDLQRNLVSLQVSLVSNLSSLSSLLSNLVVCVVVVVPPCNLVSLVSCCVRPQVSLLVCQAPQVNVLSCLLRPLVSNLSSLLSQLVSLLVVLLVCLVVVVVSSNVSSVVSLLSSDGHQDDDQDPVSQVSNCVNVVDPDGSVVSSVVSVLSSLVSLLSSLVSCVVSVHPCSLVSLVSVLVVLVVSPDDDQPLSNVLSLLLQLVVCLLVLPQVSNVSSVVSLLVSLVVLVVVLVVVVPPPDDDDDPVVVVNVVSVVSSVLSLLLSLLSLLVSLLLSVQSVSQQSNLVSLVVCLQRPDLLVSVVSLLVVLVPLVCQWDDSVGDPSSCVVSVSTDRDDNVCRLLSSLLSLLVSLLLNCCCCPPVVVDPDDNLSSVSSLLVNLPPVSVVVSLVVQAPCCVSNVGPCSDNVNVVVSSVVSVCCSVPVNDDPVVVVVVVVVVD

Solvent-accessible surface area (backbone atoms only — not comparable to full-atom values): 31621 Å² total; per-residue (Å²): 107,68,68,58,54,52,48,52,51,54,47,54,58,48,43,70,53,47,51,61,52,48,52,50,55,47,52,50,49,51,52,50,34,48,66,35,27,54,48,58,70,78,43,91,62,59,59,59,54,51,47,47,50,51,53,50,50,52,51,52,50,50,52,67,76,55,62,85,61,72,88,76,56,90,74,72,63,75,69,58,54,56,52,51,53,52,49,53,53,51,51,54,51,48,52,51,47,48,50,51,46,48,54,50,52,57,50,65,61,35,61,68,60,46,44,56,53,34,48,51,52,35,33,55,42,55,53,52,49,57,54,49,51,56,38,40,75,70,65,75,49,56,72,67,61,50,23,58,50,46,41,56,42,37,50,50,38,38,46,34,50,51,27,47,42,33,40,56,56,29,35,54,78,71,65,52,59,94,51,47,57,60,51,50,52,50,44,37,67,47,48,48,51,58,51,34,52,40,48,66,36,63,72,59,31,52,52,42,50,31,45,28,36,73,42,51,55,49,34,52,53,51,50,47,53,39,46,44,56,50,40,51,51,22,58,80,67,68,36,59,74,47,31,54,54,45,51,52,51,52,64,56,63,55,80,53,81,73,74,80,74,47,74,64,46,53,47,48,25,37,69,65,66,72,50,91,72,57,67,66,62,58,55,49,50,53,51,53,50,50,52,53,42,49,51,55,46,39,53,53,26,53,76,66,71,40,74,62,36,60,53,55,54,48,53,51,52,54,47,53,67,64,46,77,83,72,68,54,67,39,49,60,49,42,53,41,48,28,50,33,52,54,16,48,79,71,57,38,56,64,58,28,51,56,37,50,50,51,53,48,52,54,51,49,58,54,56,50,57,64,54,60,67,69,74,67,86,71,91,78,79,80,66,55,58,61,56,49,53,54,51,54,57,52,46,57,51,52,51,54,34,50,48,50,48,53,52,53,49,31,25,49,15,50,68,73,68,26,36,46,52,22,32,47,52,51,56,50,45,68,74,76,46,61,62,58,61,42,44,51,48,53,52,57,51,67,74,46,75,84,61,50,69,68,82,65,85,52,32,74,72,56,36,67,75,57,58,64,62,67,84,54,54,85,89,50,41,67,59,24,47,49,50,41,52,52,53,48,50,52,53,52,50,45,35,38,71,75,66,56,75,47,96,61,66,69,74,57,52,51,74,60,46,66,74,51,61,56,62,71,58,47,53,52,47,49,69,74,44,59,64,42,22,81,53,25,70,41,74,58,28,36,62,86,48,29,56,60,51,47,57,54,49,52,49,48,52,74,71,63,74,67,71,72,60,62,62,59,49,58,57,64,74,75,108

Secondary structure (DSSP, 8-state):
-HHHHHHHHHHHHHHHHHHHHHHHHHHHHHHHHHHHHGGGGGSTTHHHHHHHHHHHHHHHHHHHHS---GGG-SS--HHHHHHHHHHHHHHHHHHHHHHHHHHHHHHHH-HHHHHHHHHHHHHHHHHHHHHHHHHHHTT-S-HHHHHHHHHHHHHHHHHHHHHHHHHHHHHHHTT-GGGHHHHHHHHIIIIIHHHHHHHH-HHHHHHHHHHHHHHHHHHHHHHHHHHHHHHHHHHHTT-HHHHHHHHHHHHHT--PPPPPPPHHHHHHHHHHH---S-HHHHHHHHHHHHHHHHHHHHHHHHHTT-THHHHHHHHHHHHHHHTTTS--HHHHHHHHHHHHHHHHHHT-HHHHHHHHHHHHHHHHHHHHHHHHTTT--S---SSHHHHHHHHHHHHHHHHHHHHHHHHHHHHHHHHTT-HHHHHHHHHHHHHHS-HHHHHHHHHHHHH-TT-SS------HHHHHHTT---PPPTTTHHHHHHHHHHHHHHHHHHHHHTS------GGGGHHHHHTT--HHHHHHHHHHHTTTHHHH--GGGSHHHHHHHHHHHHHHHHHS-SSTTHHHHHHHS--

Radius of gyration: 34.7 Å; Cα contacts (8 Å, |Δi|>4): 489; chains: 1; bounding box: 74×50×121 Å

Organism: NCBI:txid889306

Sequence (575 aa):
MEIVIQFVMFFQKSMNLIIPLSFTIYLFAYKEQKDIAYSLFKQKIHILYTGFVLISLLFLTINIIFPINIESQKGTNNESFCLIIVMIIIDFLWIAIAFFAYRHLLNTLNIYKNFNGNLNLVKKDLDAIKDVFKKYENNEIDKYKLQKFLENKFKRINICSEILFQIMLSKKKYNLNNDFTNSVDQIRKNLLDPVKDITLDSNVHTKIVSYSNRYFITLEKVVLKGLVDLINVALINNNYKALDLLLDCFENAKPGYYEPPTPDIKRDWKIATKSNDDLEKQLNQMFDEYFYASHRVLDSLYASNNSRSQILLRDLEQWQHQSGIYSYSKDFVTLVTSLIINSIEKGDLKKLTDSFNILLDHYNSFKSKTIDSGSNRIKIQNINLLRQKVNSEGFDEIEKVIYKFTYLSIVKSIELGRYSCAGFLIKTSLINLDSSKFMLHIYQINNDTTNTLYEMGLSKSLSKTFSVMFPFSDSSYKYCLLKANFLIFFQYYYANKIKKISNQNINNLYPMLSLLRDNNYFEYLSHKVKEMNKEYGMIFLKKDHFDDLYAEIRILVSTRGNEKYLSNYASLIKM